Protein AF-A0A2V4D0S5-F1 (afdb_monomer)

pLDDT: mean 80.41, std 17.17, range [27.3, 97.12]

Foldseek 3Di:
DDDDDDDDDDDPPDPPPDDDDDPDDPPDDDPDPDPPPVVVVVVVLVVVVVVLVVVLVVLCCQCCVVFHALVSLVCQQVVLQVLLCVLVVVLVVCCVVPVEADPVNLVSNLSSLSSNLRNQLSVLVSVQLVCVQVVNCVFWDPVFHRDHNGDTDTATALVSLVVSLVVLLVSLVVLCVVCLVVLVDPRYDNLSSLLSSLCSLVSSLVVCLPRVCVNVVLFCDPSNLCSLLVSLLSSLVSQLSSLELQSNLVSLLSSLVSLVVSQVSGPDDADQRHCRSLLSSLSSLLSSLQSLLDPSHDLVSSQVSLVSNLVSLLVSLQVCLVRQGWRPPDVDIGGSPQLADGSNLSSLVSNCVSNVSVVVVVSHLCSLLSLLLSLLSVLDNSSVPSVVVLVVVLVVLVPDPPHDPVSSVSSVVSNVVSVVNSVVVVVVVVVVVVVVVVVPDPPPDD

Radius of gyration: 28.02 Å; Cα contacts (8 Å, |Δi|>4): 563; chains: 1; bounding box: 112×40×103 Å

Secondary structure (DSSP, 8-state):
-PPPPP-----------PPP--TT-------S-PPPHHHHHHHHHHHHHHHHHHHHHHHHHHHHTT---HHHHHHHHHHHHHHHHHHHHHHHHHHHHHS---HHHHHHHHHHHHHHHHHHHHHHHHHHHHHHHTT--TTB-SSS----TT--S--B-HHHHHHHHHHHHHHHHHHHHHHHHHHTSTT---HHHHHHHHHHHHHHHHHHHHHHHHHTTTS--HHHHHHHHHHHHHHHHHHHHTT-HHHHHHHHHHHHHHHHHHHHH----SSTTTTHHHHHHHHHHHHHHHHHT-TTS-HHHHHHHHHHHHHHHHHHHHHHHHTTPPEEETTEEE-TT-SS--HHHHHHHHHHHHHHHHHHTTS-THHHHHHHHHGGG--SGGGHHHHHHHHHHHHHHHH-TTS-HHHHHHHHHHHHHHHHHHHHHHHHHHHHHHHHHHTTS-----

Structure (mmCIF, N/CA/C/O backbone):
data_AF-A0A2V4D0S5-F1
#
_entry.id   AF-A0A2V4D0S5-F1
#
loop_
_atom_site.group_PDB
_atom_site.id
_atom_site.type_symbol
_atom_site.label_atom_id
_atom_site.label_alt_id
_atom_site.label_comp_id
_atom_site.label_asym_id
_atom_site.label_entity_id
_atom_site.label_seq_id
_atom_site.pdbx_PDB_ins_code
_atom_site.Cartn_x
_atom_site.Cartn_y
_atom_site.Cartn_z
_atom_site.occupancy
_atom_site.B_iso_or_equiv
_atom_site.auth_seq_id
_atom_site.auth_comp_id
_atom_site.auth_asym_id
_atom_site.auth_atom_id
_atom_site.pdbx_PDB_model_num
ATOM 1 N N . MET A 1 1 ? -78.937 1.217 31.909 1.00 44.03 1 MET A N 1
ATOM 2 C CA . MET A 1 1 ? -77.992 1.012 30.790 1.00 44.03 1 MET A CA 1
ATOM 3 C C . MET A 1 1 ? -77.236 2.313 30.608 1.00 44.03 1 MET A C 1
ATOM 5 O O . MET A 1 1 ? -77.825 3.316 30.236 1.00 44.03 1 MET A O 1
ATOM 9 N N . SER A 1 2 ? -75.999 2.324 31.092 1.00 35.91 2 SER A N 1
ATOM 10 C CA . SER A 1 2 ? -75.190 3.498 31.419 1.00 35.91 2 SER A CA 1
ATOM 11 C C . SER A 1 2 ? -74.276 3.900 30.263 1.00 35.91 2 SER A C 1
ATOM 13 O O . SER A 1 2 ? -73.437 3.101 29.852 1.00 35.91 2 SER A O 1
ATOM 15 N N . ASN A 1 3 ? -74.391 5.146 29.801 1.00 37.47 3 ASN A N 1
ATOM 16 C CA . ASN A 1 3 ? -73.378 5.782 28.958 1.00 37.47 3 ASN A CA 1
ATOM 17 C C . ASN A 1 3 ? -72.097 6.030 29.776 1.00 37.47 3 ASN A C 1
ATOM 19 O O . ASN A 1 3 ? -72.187 6.654 30.837 1.00 37.47 3 ASN A O 1
ATOM 23 N N . PRO A 1 4 ? -70.915 5.582 29.318 1.00 44.81 4 PRO A N 1
ATOM 24 C CA . PRO A 1 4 ? -69.659 5.927 29.966 1.00 44.81 4 PRO A CA 1
ATOM 25 C C . PRO A 1 4 ? -69.159 7.341 29.575 1.00 44.81 4 PRO A C 1
ATOM 27 O O . PRO A 1 4 ? -69.484 7.840 28.496 1.00 44.81 4 PRO A O 1
ATOM 30 N N . PRO A 1 5 ? -68.372 7.991 30.459 1.00 42.03 5 PRO A N 1
ATOM 31 C CA . PRO A 1 5 ? -67.963 9.402 30.389 1.00 42.03 5 PRO A CA 1
ATOM 32 C C . PRO A 1 5 ? -66.748 9.654 29.463 1.00 42.03 5 PRO A C 1
ATOM 34 O O . PRO A 1 5 ? -66.064 8.704 29.073 1.00 42.03 5 PRO A O 1
ATOM 37 N N . PRO A 1 6 ? -66.422 10.925 29.131 1.00 42.62 6 PRO A N 1
ATOM 38 C CA . PRO A 1 6 ? -65.387 11.260 28.151 1.00 42.62 6 PRO A CA 1
ATOM 39 C C . PRO A 1 6 ? -63.976 11.059 28.726 1.00 42.62 6 PRO A C 1
ATOM 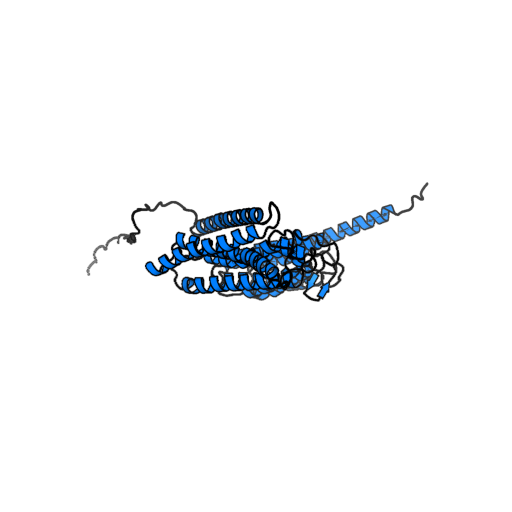41 O O . PRO A 1 6 ? -63.660 11.543 29.815 1.00 42.62 6 PRO A O 1
ATOM 44 N N . ARG A 1 7 ? -63.089 10.376 27.988 1.00 35.31 7 ARG A N 1
ATOM 45 C CA . ARG A 1 7 ? -61.678 10.194 28.373 1.00 35.31 7 ARG A CA 1
ATOM 46 C C . ARG A 1 7 ? -60.717 10.924 27.431 1.00 35.31 7 ARG A C 1
ATOM 48 O O . ARG A 1 7 ? -60.414 10.459 26.343 1.00 35.31 7 ARG A O 1
ATOM 55 N N . ARG A 1 8 ? -60.272 12.074 27.949 1.00 33.38 8 ARG A N 1
ATOM 56 C CA . ARG A 1 8 ? -58.943 12.713 27.901 1.00 33.38 8 ARG A CA 1
ATOM 57 C C . ARG A 1 8 ? -58.041 12.424 26.693 1.00 33.38 8 ARG A C 1
ATOM 59 O O . ARG A 1 8 ? -57.470 11.348 26.560 1.00 33.38 8 ARG A O 1
ATOM 66 N N . ILE A 1 9 ? -57.802 13.499 25.942 1.00 32.50 9 ILE A N 1
ATOM 67 C CA . ILE A 1 9 ? -56.596 13.757 25.150 1.00 32.50 9 ILE A CA 1
ATOM 68 C C . ILE A 1 9 ? -55.379 13.504 26.053 1.00 32.50 9 ILE A C 1
ATOM 70 O O . ILE A 1 9 ? -55.188 14.212 27.040 1.00 32.50 9 ILE A O 1
ATOM 74 N N . ALA A 1 10 ? -54.595 12.469 25.754 1.00 33.06 10 ALA A N 1
ATOM 75 C CA . ALA A 1 10 ? -53.310 12.249 26.402 1.00 33.06 10 ALA A CA 1
ATOM 76 C C . ALA A 1 10 ? -52.266 13.142 25.723 1.00 33.06 10 ALA A C 1
ATOM 78 O O . ALA A 1 10 ? -52.010 13.022 24.523 1.00 33.06 10 ALA A O 1
ATOM 79 N N . GLU A 1 11 ? -51.709 14.060 26.510 1.00 33.25 11 GLU A N 1
ATOM 80 C CA . GLU A 1 11 ? -50.543 14.870 26.186 1.00 33.25 11 GLU A CA 1
ATOM 81 C C . GLU A 1 11 ? -49.423 14.012 25.589 1.00 33.25 11 GLU A C 1
ATOM 83 O O . GLU A 1 11 ? -49.015 12.996 26.157 1.00 33.25 11 GLU A O 1
ATOM 88 N N . LYS A 1 12 ? -48.859 14.477 24.469 1.00 31.06 12 LYS A N 1
ATOM 89 C CA . LYS A 1 12 ? -47.487 14.141 24.085 1.00 31.06 12 LYS A CA 1
ATOM 90 C C . LYS A 1 12 ? -46.552 14.719 25.150 1.00 31.06 12 LYS A C 1
ATOM 92 O O . LYS A 1 12 ? -46.032 15.819 24.990 1.00 31.06 12 LYS A O 1
ATOM 97 N N . LEU A 1 13 ? -46.332 13.972 26.225 1.00 29.52 13 LEU A N 1
ATOM 98 C CA . LEU A 1 13 ? -45.175 14.165 27.086 1.00 29.52 13 LEU A CA 1
ATOM 99 C C . LEU A 1 13 ? -43.946 13.757 26.277 1.00 29.52 13 LEU A C 1
ATOM 101 O O . LEU A 1 13 ? -43.632 12.578 26.113 1.00 29.52 13 LEU A O 1
ATOM 105 N N . SER A 1 14 ? -43.283 14.765 25.717 1.00 30.05 14 SER A N 1
ATOM 106 C CA . SER A 1 14 ? -41.890 14.678 25.318 1.00 30.05 14 SER A CA 1
ATOM 107 C C . SER A 1 14 ? -41.105 14.117 26.500 1.00 30.05 14 SER A C 1
ATOM 109 O O . SER A 1 14 ? -40.976 14.786 27.526 1.00 30.05 14 SER A O 1
ATOM 111 N N . ALA A 1 15 ? -40.589 12.897 26.365 1.00 30.70 15 ALA A N 1
ATOM 112 C CA . ALA A 1 15 ? -39.526 12.413 27.227 1.00 30.70 15 ALA A CA 1
ATOM 113 C C . ALA A 1 15 ? -38.306 13.302 26.964 1.00 30.70 15 ALA A C 1
ATOM 115 O O . ALA A 1 15 ? -37.524 13.086 26.041 1.00 30.70 15 ALA A O 1
ATOM 116 N N . GLN A 1 16 ? -38.237 14.384 27.731 1.00 28.03 16 GLN A N 1
ATOM 117 C CA . GLN A 1 16 ? -37.110 15.282 27.832 1.00 28.03 16 GLN A CA 1
ATOM 118 C C . GLN A 1 16 ? -35.954 14.433 28.360 1.00 28.03 16 GLN A C 1
ATOM 120 O O . GLN A 1 16 ? -35.949 14.028 29.521 1.00 28.03 16 GLN A O 1
ATOM 125 N N . SER A 1 17 ? -35.024 14.081 27.472 1.00 31.56 17 SER A N 1
ATOM 126 C CA . SER A 1 17 ? -33.772 13.433 27.842 1.00 31.56 17 SER A CA 1
ATOM 127 C C . SER A 1 17 ? -33.098 14.309 28.889 1.00 31.56 17 SER A C 1
ATOM 129 O O . SER A 1 17 ? -32.729 15.449 28.596 1.00 31.56 17 SER A O 1
ATOM 131 N N . THR A 1 18 ? -32.978 13.808 30.112 1.00 27.30 18 THR A N 1
ATOM 132 C CA . THR A 1 18 ? -32.189 14.460 31.153 1.00 27.30 18 THR A CA 1
ATOM 133 C C . THR A 1 18 ? -30.765 14.641 30.629 1.00 27.30 18 THR A C 1
ATOM 135 O O . THR A 1 18 ? -30.143 13.641 30.258 1.00 27.30 18 THR A O 1
ATOM 138 N N . PRO A 1 19 ? -30.251 15.878 30.541 1.00 31.22 19 PRO A N 1
ATOM 139 C CA . PRO A 1 19 ? -28.897 16.116 30.074 1.00 31.22 19 PRO A CA 1
ATOM 140 C C . PRO A 1 19 ? -27.911 15.520 31.081 1.00 31.22 19 PRO A C 1
ATOM 142 O O . PRO A 1 19 ? -27.973 15.816 32.274 1.00 31.22 19 PRO A O 1
ATOM 145 N N . VAL A 1 20 ? -27.005 14.674 30.593 1.00 35.19 20 VAL A N 1
ATOM 146 C CA . VAL A 1 20 ? -25.803 14.302 31.339 1.00 35.19 20 VAL A CA 1
ATOM 147 C C . VAL A 1 20 ? -24.936 15.554 31.397 1.00 35.19 20 VAL A C 1
ATOM 149 O O . VAL A 1 20 ? -24.538 16.096 30.368 1.00 35.19 20 VAL A O 1
ATOM 152 N N . THR A 1 21 ? -24.707 16.051 32.604 1.00 30.12 21 THR A N 1
ATOM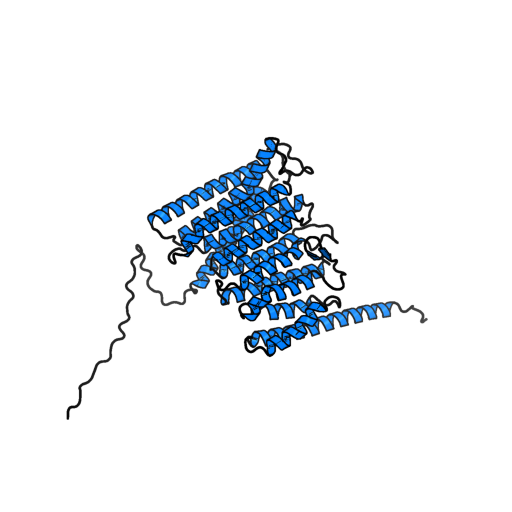 153 C CA . THR A 1 21 ? -23.841 17.191 32.890 1.00 30.12 21 THR A CA 1
ATOM 154 C C . THR A 1 21 ? -22.385 16.814 32.614 1.00 30.12 21 THR A C 1
ATOM 156 O O . THR A 1 21 ? -21.676 16.340 33.496 1.00 30.12 21 THR A O 1
ATOM 159 N N . GLU A 1 22 ? -21.922 17.047 31.387 1.00 37.47 22 GLU A N 1
ATOM 160 C CA . GLU A 1 22 ? -20.519 17.392 31.158 1.00 37.47 22 GLU A CA 1
ATOM 161 C C . GLU A 1 22 ? -20.293 18.835 31.616 1.00 37.47 22 GLU A C 1
ATOM 163 O O . GLU A 1 22 ? -21.165 19.700 31.515 1.00 37.47 22 GLU A O 1
ATOM 168 N N . SER A 1 23 ? -19.122 19.074 32.189 1.00 41.38 23 SER A N 1
ATOM 169 C CA . SER A 1 23 ? -18.670 20.352 32.724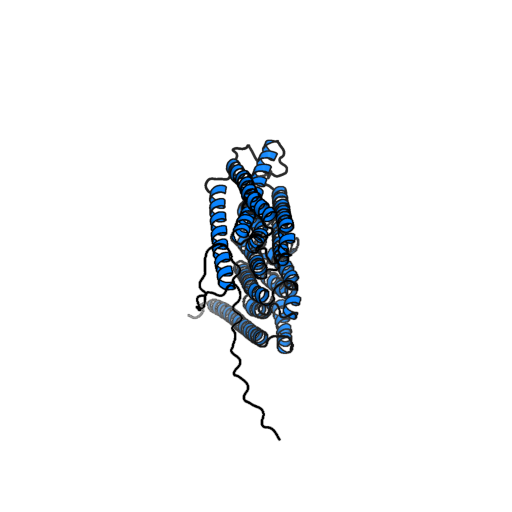 1.00 41.38 23 SER A CA 1
ATOM 170 C C . SER A 1 23 ? -18.983 21.539 31.801 1.00 41.38 23 SER A C 1
ATOM 172 O O . SER A 1 23 ? -18.286 21.781 30.822 1.00 41.38 23 SER A O 1
ATOM 174 N N . GLY A 1 24 ? -19.998 22.318 32.178 1.00 34.44 24 GLY A N 1
ATOM 175 C CA . GLY A 1 24 ? -20.016 23.767 32.003 1.00 34.44 24 GLY A CA 1
ATOM 176 C C . GLY A 1 24 ? -20.036 24.332 30.582 1.00 34.44 24 GLY A C 1
ATOM 177 O O . GLY A 1 24 ? -19.445 25.383 30.389 1.00 34.44 24 GLY A O 1
ATOM 178 N N . VAL A 1 25 ? -20.740 23.732 29.618 1.00 33.50 25 VAL A N 1
ATOM 179 C CA . VAL A 1 25 ? -21.272 24.470 28.452 1.00 33.50 25 VAL A CA 1
ATOM 180 C C . VAL A 1 25 ? -22.650 23.913 28.102 1.00 33.50 25 VAL A C 1
ATOM 182 O O . VAL A 1 25 ? -22.787 22.775 27.662 1.00 33.50 25 VAL A O 1
ATOM 185 N N . VAL A 1 26 ? -23.693 24.726 28.280 1.00 31.59 26 VAL A N 1
ATOM 186 C CA . VAL A 1 26 ? -25.038 24.417 27.780 1.00 31.59 26 VAL A CA 1
ATOM 187 C C . VAL A 1 26 ? -25.030 24.648 26.271 1.00 31.59 26 VAL A C 1
ATOM 189 O O . VAL A 1 26 ? -25.172 25.780 25.811 1.00 31.59 26 VAL A O 1
ATOM 192 N N . ILE A 1 27 ? -24.862 23.585 25.483 1.00 34.53 27 ILE A N 1
ATOM 193 C CA . ILE A 1 27 ? -25.165 23.647 24.052 1.00 34.53 27 ILE A CA 1
ATOM 194 C C . ILE A 1 27 ? -26.688 23.605 23.929 1.00 34.53 27 ILE A C 1
ATOM 196 O O . ILE A 1 27 ? -27.315 22.550 24.008 1.00 34.53 27 ILE A O 1
ATOM 200 N N . SER A 1 28 ? -27.286 24.787 23.784 1.00 33.91 28 SER A N 1
ATOM 201 C CA . SER A 1 28 ? -28.666 24.930 23.328 1.00 33.91 28 SER A CA 1
ATOM 202 C C . SER A 1 28 ? -28.832 24.137 22.032 1.00 33.91 28 SER A C 1
ATOM 204 O O . SER A 1 28 ? -28.091 24.352 21.070 1.00 33.91 28 SER A O 1
ATOM 206 N N . GLY A 1 29 ? -29.774 23.193 22.024 1.00 35.59 29 GLY A N 1
ATOM 207 C CA . GLY A 1 29 ? -30.091 22.381 20.858 1.00 35.59 29 GLY A CA 1
ATOM 208 C C . GLY A 1 29 ? -30.551 23.263 19.703 1.00 35.59 29 GLY A C 1
ATOM 209 O O . GLY A 1 29 ? -31.719 23.642 19.625 1.00 35.59 29 GLY A O 1
ATOM 210 N N . SER A 1 30 ? -29.638 23.582 18.785 1.00 32.25 30 SER A N 1
ATOM 211 C CA . SER A 1 30 ? -30.005 24.222 17.531 1.00 32.25 30 SER A CA 1
ATOM 212 C C . SER A 1 30 ? -30.682 23.185 16.641 1.00 32.25 30 SER A C 1
ATOM 214 O O . SER A 1 30 ? -30.033 22.301 16.079 1.00 32.25 30 SER A O 1
ATOM 216 N N . SER A 1 31 ? -31.997 23.317 16.492 1.00 40.91 31 SER A N 1
ATOM 217 C CA . SER A 1 31 ? -32.741 22.770 15.361 1.00 40.91 31 SER A CA 1
ATOM 218 C C . SER A 1 31 ? -32.219 23.408 14.067 1.00 40.91 31 SER A C 1
ATOM 220 O O . SER A 1 31 ? -32.748 24.403 13.580 1.00 40.91 31 SER A O 1
ATOM 222 N N . GLY A 1 32 ? -31.152 22.844 13.516 1.00 35.66 32 GLY A N 1
ATOM 223 C CA . GLY A 1 32 ? -30.566 23.215 12.237 1.00 35.66 32 GLY A CA 1
ATOM 224 C C . GLY A 1 32 ? -29.789 22.020 11.715 1.00 35.66 32 GLY A C 1
ATOM 225 O O . GLY A 1 32 ? -29.122 21.343 12.492 1.00 35.66 32 GLY A O 1
ATOM 226 N N . LYS A 1 33 ? -29.915 21.718 10.418 1.00 45.84 33 LYS A N 1
ATOM 227 C CA . LYS A 1 33 ? -29.169 20.653 9.735 1.00 45.84 33 LYS A CA 1
ATOM 228 C C . LYS A 1 33 ? -27.662 20.920 9.855 1.00 45.84 33 LYS A C 1
ATOM 230 O O . LYS A 1 33 ? -27.062 21.503 8.957 1.00 45.84 33 LYS A O 1
ATOM 235 N N . GLY A 1 34 ? -27.060 20.514 10.968 1.00 42.91 34 GLY A N 1
ATOM 236 C CA . GLY A 1 34 ? -25.616 20.395 11.084 1.00 42.91 34 GLY A CA 1
ATOM 237 C C . GLY A 1 34 ? -25.121 19.367 10.063 1.00 42.91 34 GLY A C 1
ATOM 238 O O . GLY A 1 34 ? -25.879 18.458 9.698 1.00 42.91 34 GLY A O 1
ATOM 239 N N . PRO A 1 35 ? -23.880 19.495 9.562 1.00 49.19 35 PRO A N 1
ATOM 240 C CA . PRO A 1 35 ? -23.300 18.458 8.723 1.00 49.19 35 PRO A CA 1
ATOM 241 C C . PRO A 1 35 ? -23.426 17.123 9.457 1.00 49.19 35 PRO A C 1
ATOM 243 O O . PRO A 1 35 ? -23.180 17.062 10.662 1.00 49.19 35 PRO A O 1
ATOM 246 N N . SER A 1 36 ? -23.878 16.077 8.750 1.00 57.06 36 SER A N 1
ATOM 247 C CA . SER A 1 36 ? -24.090 14.766 9.375 1.00 57.06 36 SER A CA 1
ATOM 248 C C . SER A 1 36 ? -22.844 14.382 10.173 1.00 57.06 36 SER A C 1
ATOM 250 O O . SER A 1 36 ? -21.731 14.649 9.723 1.00 57.06 36 SER A O 1
ATOM 252 N N . TYR A 1 37 ? -23.014 13.769 11.340 1.00 58.88 37 TYR A N 1
ATOM 253 C CA . TYR A 1 37 ? -21.907 13.384 12.220 1.00 58.88 37 TYR A CA 1
ATOM 254 C C . TYR A 1 37 ? -20.763 12.656 11.476 1.00 58.88 37 TYR A C 1
ATOM 256 O O . TYR A 1 37 ? -19.583 12.898 11.723 1.00 58.88 37 TYR A O 1
ATOM 264 N N . GLY A 1 38 ? -21.105 11.838 10.472 1.00 57.59 38 GLY A N 1
ATOM 265 C CA . GLY A 1 38 ? -20.130 11.189 9.590 1.00 57.59 38 GLY A CA 1
ATOM 266 C C . GLY A 1 38 ? -19.361 12.142 8.663 1.00 57.59 38 GLY A C 1
ATOM 267 O O . GLY A 1 38 ? -18.192 11.902 8.390 1.00 57.59 38 GLY A O 1
ATOM 268 N N . LEU A 1 39 ? -19.975 13.238 8.211 1.00 63.72 39 LEU A N 1
ATOM 269 C CA . LEU A 1 39 ? -19.338 14.262 7.376 1.00 63.72 39 LEU A CA 1
ATOM 270 C C . LEU A 1 39 ? -18.349 15.119 8.178 1.00 63.72 39 LEU A C 1
ATOM 272 O O . LEU A 1 39 ? -17.294 15.469 7.656 1.00 63.72 39 LEU A O 1
ATOM 276 N N . GLN A 1 40 ? -18.654 15.406 9.448 1.00 69.25 40 GLN A N 1
ATOM 277 C CA . GLN A 1 40 ? -17.711 16.070 10.356 1.00 69.25 40 GLN A CA 1
ATOM 278 C C . GLN A 1 40 ? -16.484 15.191 10.624 1.00 69.25 40 GLN A C 1
ATOM 280 O O . GLN A 1 40 ? -15.361 15.651 10.437 1.00 69.25 40 GLN A O 1
ATOM 285 N N . ARG A 1 41 ? -16.685 13.908 10.961 1.00 63.53 41 ARG A N 1
ATOM 286 C CA . ARG A 1 41 ? -15.582 12.948 11.147 1.00 63.53 41 ARG A CA 1
ATOM 287 C C . ARG A 1 41 ? -14.750 12.755 9.878 1.00 63.53 41 ARG A C 1
ATOM 289 O O . ARG A 1 41 ? -13.528 12.700 9.953 1.00 63.53 41 ARG A O 1
ATOM 296 N N . LEU A 1 42 ? -15.399 12.690 8.714 1.00 67.56 42 LEU A N 1
ATOM 297 C CA . LEU A 1 42 ? -14.713 12.617 7.425 1.00 67.56 42 LEU A CA 1
ATOM 298 C C . LEU A 1 42 ? -13.857 13.868 7.188 1.00 67.56 42 LEU A C 1
ATOM 300 O O . LEU A 1 42 ? -12.682 13.742 6.864 1.00 67.56 42 LEU A O 1
ATOM 304 N N . GLY A 1 43 ? -14.418 15.065 7.387 1.00 68.94 43 GLY A N 1
ATOM 305 C CA . GLY A 1 43 ? -13.687 16.327 7.239 1.00 68.94 43 GLY A CA 1
ATOM 306 C C . GLY A 1 43 ? -12.498 16.442 8.195 1.00 68.94 43 GLY A C 1
ATOM 307 O O . GLY A 1 43 ? -11.420 16.865 7.788 1.00 68.94 43 GLY A O 1
ATOM 308 N N . GLN A 1 44 ? -12.665 15.995 9.439 1.00 70.12 44 GLN A N 1
ATOM 309 C CA . GLN A 1 44 ? -11.601 15.957 10.440 1.00 70.12 44 GLN A CA 1
ATOM 310 C C . GLN A 1 44 ? -10.477 14.991 10.053 1.00 70.12 44 GLN A C 1
ATOM 312 O O . GLN A 1 44 ? -9.304 15.341 10.173 1.00 70.12 44 GLN A O 1
ATOM 317 N N . LEU A 1 45 ? -10.822 13.813 9.530 1.00 69.44 45 LEU A N 1
ATOM 318 C CA . LEU A 1 45 ? -9.849 12.834 9.050 1.00 69.44 45 LEU A CA 1
ATOM 319 C C . LEU A 1 45 ? -9.098 13.338 7.810 1.00 69.44 45 LEU A C 1
ATOM 321 O O . LEU A 1 45 ? -7.894 13.134 7.717 1.00 69.44 45 LEU A O 1
ATOM 325 N N . TRP A 1 46 ? -9.762 14.059 6.901 1.00 70.88 46 TRP A N 1
ATOM 326 C CA . TRP A 1 46 ? -9.107 14.699 5.750 1.00 70.88 46 TRP A CA 1
ATOM 327 C C . TRP A 1 46 ? -8.149 15.819 6.151 1.00 70.88 46 TRP A C 1
ATOM 329 O O . TRP A 1 46 ? -7.022 15.848 5.662 1.00 70.88 46 TRP A O 1
ATOM 339 N N . LEU A 1 47 ? -8.566 16.715 7.050 1.00 74.31 47 LEU A N 1
ATOM 340 C CA . LEU A 1 47 ? -7.700 17.761 7.609 1.00 74.31 47 LEU A CA 1
ATOM 341 C C . LEU A 1 47 ? -6.438 17.153 8.225 1.00 74.31 47 LEU A C 1
ATOM 343 O O . LEU A 1 47 ? -5.334 17.628 7.968 1.00 74.31 47 LEU A O 1
ATOM 347 N N . TRP A 1 48 ? -6.599 16.059 8.970 1.00 70.88 48 TRP A N 1
ATOM 348 C CA . TRP A 1 48 ? -5.480 15.307 9.525 1.00 70.88 48 TRP A CA 1
ATOM 349 C C . TRP A 1 48 ? -4.638 14.602 8.474 1.00 70.88 48 TRP A C 1
ATOM 351 O O . TRP A 1 48 ? -3.418 14.642 8.569 1.00 70.88 48 TRP A O 1
ATOM 361 N N . GLY A 1 49 ? -5.253 13.995 7.463 1.00 69.00 49 GLY A N 1
ATOM 362 C CA . GLY A 1 49 ? -4.533 13.388 6.347 1.00 69.00 49 GLY A CA 1
ATOM 363 C C . GLY A 1 49 ? -3.627 14.405 5.652 1.00 69.00 49 GLY A C 1
ATOM 364 O O . GLY A 1 49 ? -2.447 14.136 5.451 1.00 69.00 49 GLY A O 1
ATOM 365 N N . ILE A 1 50 ? -4.143 15.605 5.371 1.00 74.94 50 ILE A N 1
ATOM 366 C CA . ILE A 1 50 ? -3.374 16.700 4.761 1.00 74.94 50 ILE A CA 1
ATOM 367 C C . ILE A 1 50 ? -2.277 17.196 5.708 1.00 74.94 50 ILE A C 1
ATOM 369 O O . ILE A 1 50 ? -1.140 17.370 5.277 1.00 74.94 50 ILE A O 1
ATOM 373 N N . ALA A 1 51 ? -2.582 17.393 6.994 1.00 77.31 51 ALA A N 1
ATOM 374 C CA . ALA A 1 51 ? -1.587 17.807 7.982 1.00 77.31 51 ALA A CA 1
ATOM 375 C C . ALA A 1 51 ? -0.459 16.774 8.113 1.00 77.31 51 ALA A C 1
ATOM 377 O O . ALA A 1 51 ? 0.712 17.135 8.105 1.00 77.31 51 ALA A O 1
ATOM 378 N N . LEU A 1 52 ? -0.798 15.487 8.162 1.00 75.69 52 LEU A N 1
ATOM 379 C CA . LEU A 1 52 ? 0.160 14.391 8.242 1.00 75.69 52 LEU A CA 1
ATOM 380 C C . LEU A 1 52 ? 1.032 14.330 6.985 1.00 75.69 52 LEU A C 1
ATOM 382 O O . LEU A 1 52 ? 2.245 14.197 7.108 1.00 75.69 52 LEU A O 1
ATOM 386 N N . LEU A 1 53 ? 0.450 14.504 5.794 1.00 74.56 53 LEU A N 1
ATOM 387 C CA . LEU A 1 53 ? 1.204 14.621 4.541 1.00 74.56 53 LEU A CA 1
ATOM 388 C C . LEU A 1 53 ? 2.138 15.837 4.539 1.00 74.56 53 LEU A C 1
ATOM 390 O O . LEU A 1 53 ? 3.279 15.716 4.103 1.00 74.56 53 LEU A O 1
ATOM 394 N N . ALA A 1 54 ? 1.696 16.986 5.054 1.00 77.94 54 ALA A N 1
ATOM 395 C CA . ALA A 1 54 ? 2.523 18.186 5.156 1.00 77.94 54 ALA A CA 1
ATOM 396 C C . ALA A 1 54 ? 3.686 18.000 6.142 1.00 77.94 54 ALA A C 1
ATOM 398 O O . ALA A 1 54 ? 4.813 18.390 5.836 1.00 77.94 54 ALA A O 1
ATOM 399 N N . ILE A 1 55 ? 3.442 17.365 7.295 1.00 79.31 55 ILE A N 1
ATOM 400 C CA . ILE A 1 55 ? 4.499 17.050 8.264 1.00 79.31 55 ILE A CA 1
ATOM 401 C C . ILE A 1 55 ? 5.472 16.038 7.654 1.00 79.31 55 ILE A C 1
ATOM 403 O O . ILE A 1 55 ? 6.676 16.261 7.727 1.00 79.31 55 ILE A O 1
ATOM 407 N N . TRP A 1 56 ? 4.988 14.976 6.999 1.00 75.19 56 TRP A N 1
ATOM 408 C CA . TRP A 1 56 ? 5.851 14.047 6.262 1.00 75.19 56 TRP A CA 1
ATOM 409 C C . TRP A 1 56 ? 6.694 14.785 5.224 1.00 75.19 56 TRP A C 1
ATOM 411 O O . TRP A 1 56 ? 7.913 14.656 5.249 1.00 75.19 56 TRP A O 1
ATOM 421 N N . GLY A 1 57 ? 6.081 15.612 4.374 1.00 74.19 57 GLY A N 1
ATOM 422 C CA . GLY A 1 57 ? 6.789 16.421 3.381 1.00 74.19 57 GLY A CA 1
ATOM 423 C C . GLY A 1 57 ? 7.873 17.305 4.004 1.00 74.19 57 GLY A C 1
ATOM 424 O O . GLY A 1 57 ? 9.003 17.321 3.522 1.00 74.19 57 GLY A O 1
ATOM 425 N N . GLY A 1 58 ? 7.574 17.972 5.122 1.00 73.44 58 GLY A N 1
ATOM 426 C CA . GLY A 1 58 ? 8.552 18.755 5.884 1.00 73.44 58 GLY A CA 1
ATOM 427 C C . GLY A 1 58 ? 9.671 17.914 6.512 1.00 73.44 58 GLY A C 1
ATOM 428 O O . GLY A 1 58 ? 10.814 18.350 6.583 1.00 73.44 58 GLY A O 1
ATOM 429 N N . LEU A 1 59 ? 9.390 16.686 6.943 1.00 74.75 59 LEU A N 1
ATOM 430 C CA . LEU A 1 59 ? 10.414 15.780 7.473 1.00 74.75 59 LEU A CA 1
ATOM 431 C C . LEU A 1 59 ? 11.313 15.225 6.367 1.00 74.75 59 LEU A C 1
ATOM 433 O O . LEU A 1 59 ? 12.518 15.105 6.576 1.00 74.75 59 LEU A O 1
ATOM 437 N N . PHE A 1 60 ? 10.759 14.943 5.186 1.00 71.88 60 PHE A N 1
ATOM 438 C CA . PHE A 1 60 ? 11.538 14.577 4.003 1.00 71.88 60 PHE A CA 1
ATOM 439 C C . PHE A 1 60 ? 12.503 15.694 3.609 1.00 71.88 60 PHE A C 1
ATOM 441 O O . PHE A 1 60 ? 13.674 15.421 3.349 1.00 71.88 60 PHE A O 1
ATOM 448 N N . THR A 1 61 ? 12.062 16.956 3.623 1.00 70.00 61 THR A N 1
ATOM 449 C CA . THR A 1 61 ? 12.978 18.071 3.349 1.00 70.00 61 THR A CA 1
ATOM 450 C C . THR A 1 61 ? 14.053 18.181 4.425 1.00 70.00 61 THR A C 1
ATOM 452 O O . THR A 1 61 ? 15.220 18.341 4.092 1.00 70.00 61 THR A O 1
ATOM 455 N N . ILE A 1 62 ? 13.735 18.003 5.708 1.00 66.88 62 ILE A N 1
ATOM 456 C CA . ILE A 1 62 ? 14.765 18.004 6.761 1.00 66.88 62 ILE A CA 1
ATOM 457 C C . ILE A 1 62 ? 15.766 16.856 6.571 1.00 66.88 62 ILE A C 1
ATOM 459 O O . ILE A 1 62 ? 16.970 17.066 6.717 1.00 66.88 62 ILE A O 1
ATOM 463 N N . ALA A 1 63 ? 15.289 15.657 6.237 1.00 64.62 63 ALA A N 1
ATOM 464 C CA . ALA A 1 63 ? 16.139 14.488 6.051 1.00 64.62 63 ALA A CA 1
ATOM 465 C C . ALA A 1 63 ? 17.076 14.629 4.838 1.00 64.62 63 ALA A C 1
ATOM 467 O O . ALA A 1 63 ? 18.243 14.264 4.952 1.00 64.62 63 ALA A O 1
ATOM 468 N N . PHE A 1 64 ? 16.596 15.203 3.725 1.00 66.62 64 PHE A N 1
ATOM 469 C CA . PHE A 1 64 ? 17.276 15.116 2.424 1.00 66.62 64 PHE A CA 1
ATOM 470 C C . PHE A 1 64 ? 17.666 16.461 1.768 1.00 66.62 64 PHE A C 1
ATOM 472 O O . PHE A 1 64 ? 18.528 16.468 0.893 1.00 66.62 64 PHE A O 1
ATOM 479 N N . ALA A 1 65 ? 17.115 17.618 2.165 1.00 59.31 65 ALA A N 1
ATOM 480 C CA . ALA A 1 65 ? 17.239 18.878 1.399 1.00 59.31 65 ALA A CA 1
ATOM 481 C C . ALA A 1 65 ? 18.652 19.485 1.316 1.00 59.31 65 ALA A C 1
ATOM 483 O O . ALA A 1 65 ? 18.869 20.403 0.531 1.00 59.31 65 ALA A O 1
ATOM 484 N N . GLN A 1 66 ? 19.615 19.015 2.113 1.00 53.66 66 GLN A N 1
ATOM 485 C CA . GLN A 1 66 ? 21.015 19.459 2.015 1.00 53.66 66 GLN A CA 1
ATOM 486 C C . GLN A 1 66 ? 22.006 18.289 2.097 1.00 53.66 66 GLN A C 1
ATOM 488 O O . GLN A 1 66 ? 23.085 18.437 2.663 1.00 53.66 66 GLN A O 1
ATOM 493 N N . GLY A 1 67 ? 21.611 17.117 1.599 1.00 62.75 67 GLY A N 1
ATOM 494 C CA . GLY A 1 67 ? 22.414 15.895 1.650 1.00 62.75 67 GLY A CA 1
ATOM 495 C C . GLY A 1 67 ? 22.140 15.023 2.879 1.00 62.75 67 GLY A C 1
ATOM 496 O O . GLY A 1 67 ? 21.760 15.513 3.949 1.00 62.75 67 GLY A O 1
ATOM 497 N N . ASP A 1 68 ? 22.334 13.716 2.687 1.00 69.50 68 ASP A N 1
ATOM 498 C CA . ASP A 1 68 ? 22.166 12.676 3.704 1.00 69.50 68 ASP A CA 1
ATOM 499 C C . ASP A 1 68 ? 23.223 12.814 4.801 1.00 69.50 68 ASP A C 1
ATOM 501 O O . ASP A 1 68 ? 24.402 12.567 4.560 1.00 69.50 68 ASP A O 1
ATOM 505 N N . SER A 1 69 ? 22.806 13.188 6.015 1.00 81.94 69 SER A N 1
ATOM 506 C CA . SER A 1 69 ? 23.692 13.305 7.179 1.00 81.94 69 SER A CA 1
ATOM 507 C C . SER A 1 69 ? 23.218 12.425 8.328 1.00 81.94 69 SER A C 1
ATOM 509 O O . SER A 1 69 ? 22.079 12.542 8.793 1.00 81.94 69 SER A O 1
ATOM 511 N N . ASN A 1 70 ? 24.132 11.615 8.868 1.00 86.88 70 ASN A N 1
ATOM 512 C CA . ASN A 1 70 ? 23.840 10.720 9.988 1.00 86.88 70 ASN A CA 1
ATOM 513 C C . ASN A 1 70 ? 23.368 11.484 11.239 1.00 86.88 70 ASN A C 1
ATOM 515 O O . ASN A 1 70 ? 22.501 10.998 11.960 1.00 86.88 70 ASN A O 1
ATOM 519 N N . ASN A 1 71 ? 23.840 12.715 11.465 1.00 86.88 71 ASN A N 1
ATOM 520 C CA . ASN A 1 71 ? 23.394 13.543 12.594 1.00 86.88 71 ASN A CA 1
ATOM 521 C C . ASN A 1 71 ? 21.911 13.925 12.494 1.00 86.88 71 ASN A C 1
ATOM 523 O O . ASN A 1 71 ? 21.214 13.983 13.506 1.00 86.88 71 ASN A O 1
ATOM 527 N N . ARG A 1 72 ? 21.400 14.148 11.277 1.00 85.75 72 ARG A N 1
ATOM 528 C CA . ARG A 1 72 ? 19.971 14.417 11.059 1.00 85.75 72 ARG A CA 1
ATOM 529 C C . ARG A 1 72 ? 19.140 13.165 11.292 1.00 85.75 72 ARG A C 1
ATOM 531 O O . ARG A 1 72 ? 18.081 13.252 11.905 1.00 85.75 72 ARG A O 1
ATOM 538 N N . PHE A 1 73 ? 19.643 12.000 10.885 1.00 88.25 73 PHE A N 1
ATOM 539 C CA . PHE A 1 73 ? 19.001 10.722 11.198 1.00 88.25 73 PHE A CA 1
ATOM 540 C C . PHE A 1 73 ? 18.959 10.465 12.709 1.00 88.25 73 PHE A C 1
ATOM 542 O O . PHE A 1 73 ? 17.930 10.024 13.213 1.00 88.25 73 PHE A O 1
ATOM 549 N N . ALA A 1 74 ? 20.016 10.826 13.443 1.00 90.69 74 ALA A N 1
ATOM 550 C CA . ALA A 1 74 ? 20.046 10.783 14.906 1.00 90.69 74 ALA A CA 1
ATOM 551 C C . ALA A 1 74 ? 18.985 11.700 15.522 1.00 90.69 74 ALA A C 1
ATOM 553 O O . ALA A 1 74 ? 18.227 11.280 16.393 1.00 90.69 74 ALA A O 1
ATOM 554 N N . LEU A 1 75 ? 18.923 12.950 15.052 1.00 89.69 75 LEU A N 1
ATOM 555 C CA . LEU A 1 75 ? 17.981 13.956 15.535 1.00 89.69 75 LEU A CA 1
ATOM 556 C C . LEU A 1 75 ? 16.533 13.504 15.323 1.00 89.69 75 LEU A C 1
ATOM 558 O O . LEU A 1 75 ? 15.729 13.570 16.250 1.00 89.69 75 LEU A O 1
ATOM 562 N N . LEU A 1 76 ? 16.210 13.013 14.126 1.00 89.62 76 LEU A N 1
ATOM 563 C CA . LEU A 1 76 ? 14.882 12.499 13.790 1.00 89.62 76 LEU A CA 1
ATOM 564 C C . LEU A 1 76 ? 14.565 11.209 14.555 1.00 89.62 76 LEU A C 1
ATOM 566 O O . LEU A 1 76 ? 13.462 11.064 15.076 1.00 89.62 76 LEU A O 1
ATOM 570 N N . GLY A 1 77 ? 15.540 10.307 14.675 1.00 92.38 77 GLY A N 1
ATOM 571 C CA . GLY A 1 77 ? 15.410 9.049 15.401 1.00 92.38 77 GLY A CA 1
ATOM 572 C C . GLY A 1 77 ? 15.141 9.264 16.891 1.00 92.38 77 GLY A C 1
ATOM 573 O O . GLY A 1 77 ? 14.093 8.894 17.416 1.00 92.38 77 GLY A O 1
ATOM 574 N N . ILE A 1 78 ? 16.069 9.920 17.585 1.00 93.81 78 ILE A N 1
ATOM 575 C CA . ILE A 1 78 ? 15.980 10.165 19.030 1.00 93.81 78 ILE A CA 1
ATOM 576 C C . ILE A 1 78 ? 14.835 11.133 19.339 1.00 93.81 78 ILE A C 1
ATOM 578 O O . ILE A 1 78 ? 14.033 10.863 20.233 1.00 93.81 78 ILE A O 1
ATOM 582 N N . GLY A 1 79 ? 14.720 12.230 18.585 1.00 90.94 79 GLY A N 1
ATOM 583 C CA . GLY A 1 79 ? 13.652 13.214 18.756 1.00 90.94 79 GLY A CA 1
ATOM 584 C C . GLY A 1 79 ? 12.270 12.594 18.564 1.00 90.94 79 GLY A C 1
ATOM 585 O O . GLY A 1 79 ? 11.408 12.762 19.423 1.00 90.94 79 GLY A O 1
ATOM 586 N N . GLY A 1 80 ? 12.086 11.796 17.508 1.00 92.44 80 GLY A N 1
ATOM 587 C CA . GLY A 1 80 ? 10.849 11.055 17.263 1.00 92.44 80 GLY A CA 1
ATOM 588 C C . GLY A 1 80 ? 10.506 10.098 18.404 1.00 92.44 80 GLY A C 1
ATOM 589 O O . GLY A 1 80 ? 9.386 10.125 18.909 1.00 92.44 80 GLY A O 1
ATOM 590 N N . MET A 1 81 ? 11.471 9.316 18.897 1.00 94.75 81 MET A N 1
ATOM 591 C CA . MET A 1 81 ? 11.229 8.392 20.015 1.00 94.75 81 MET A CA 1
ATOM 592 C C . MET A 1 81 ? 10.873 9.119 21.319 1.00 94.75 81 MET A C 1
ATOM 594 O O . MET A 1 81 ? 9.936 8.714 22.007 1.00 94.75 81 MET A O 1
ATOM 598 N N . ILE A 1 82 ? 11.567 10.211 21.657 1.00 96.06 82 ILE A N 1
ATOM 599 C CA . ILE A 1 82 ? 11.263 11.010 22.856 1.00 96.06 82 ILE A CA 1
ATOM 600 C C . ILE A 1 82 ? 9.865 11.622 22.745 1.00 96.06 82 ILE A C 1
ATOM 602 O O . ILE A 1 82 ? 9.066 11.500 23.676 1.00 96.06 82 ILE A O 1
ATOM 606 N N . SER A 1 83 ? 9.533 12.237 21.607 1.00 94.06 83 SER A N 1
ATOM 607 C CA . SER A 1 83 ? 8.201 12.800 21.373 1.00 94.06 83 SER A CA 1
ATOM 608 C C . SER A 1 83 ? 7.116 11.729 21.470 1.00 94.06 83 SER A C 1
ATOM 610 O O . SER A 1 83 ? 6.109 11.943 22.148 1.00 94.06 83 SER A O 1
ATOM 612 N N . ALA A 1 84 ? 7.336 10.557 20.870 1.00 95.81 84 ALA A N 1
ATOM 613 C CA . ALA A 1 84 ? 6.408 9.436 20.942 1.00 95.81 84 ALA A CA 1
ATOM 614 C C . ALA A 1 84 ? 6.125 9.016 22.387 1.00 95.81 84 ALA A C 1
ATOM 616 O O . ALA A 1 84 ? 4.959 8.862 22.758 1.00 95.81 84 ALA A O 1
ATOM 617 N N . LEU A 1 85 ? 7.174 8.886 23.206 1.00 96.06 85 LEU A N 1
ATOM 618 C CA . LEU A 1 85 ? 7.067 8.512 24.616 1.00 96.06 85 LEU A CA 1
ATOM 619 C C . LEU A 1 85 ? 6.313 9.556 25.439 1.00 96.06 85 LEU A C 1
ATOM 621 O O . LEU A 1 85 ? 5.494 9.178 26.272 1.00 96.06 85 LEU A O 1
ATOM 625 N N . ILE A 1 86 ? 6.541 10.850 25.199 1.00 95.25 86 ILE A N 1
ATOM 626 C CA . ILE A 1 86 ? 5.836 11.926 25.912 1.00 95.25 86 ILE A CA 1
ATOM 627 C C . ILE A 1 86 ? 4.333 11.859 25.624 1.00 95.25 86 ILE A C 1
ATOM 629 O O . ILE A 1 86 ? 3.532 11.809 26.559 1.00 95.25 86 ILE A O 1
ATOM 633 N N . PHE A 1 87 ? 3.939 11.811 24.347 1.00 93.94 87 PHE A N 1
ATOM 634 C CA . PHE A 1 87 ? 2.524 11.718 23.974 1.00 93.94 87 PHE A CA 1
ATOM 635 C C . PHE A 1 87 ? 1.881 10.433 24.502 1.00 93.94 87 PHE A C 1
ATOM 637 O O . PHE A 1 87 ? 0.790 10.483 25.072 1.00 93.94 87 PHE A O 1
ATOM 644 N N . PHE A 1 88 ? 2.582 9.302 24.380 1.00 94.69 88 PHE A N 1
ATOM 645 C CA . PHE A 1 88 ? 2.113 8.020 24.897 1.00 94.69 88 PHE A CA 1
ATOM 646 C C . PHE A 1 88 ? 1.895 8.067 26.409 1.00 94.69 88 PHE A C 1
ATOM 648 O O . PHE A 1 88 ? 0.840 7.665 26.888 1.00 94.69 88 PHE A O 1
ATOM 655 N N . ALA A 1 89 ? 2.863 8.590 27.166 1.00 93.81 89 ALA A N 1
ATOM 656 C CA . ALA A 1 89 ? 2.797 8.657 28.621 1.00 93.81 89 ALA A CA 1
ATOM 657 C C . ALA A 1 89 ? 1.615 9.505 29.102 1.00 93.81 89 ALA A C 1
ATOM 659 O O . ALA A 1 89 ? 0.946 9.128 30.064 1.00 93.81 89 ALA A O 1
ATOM 660 N N . VAL A 1 90 ? 1.324 10.620 28.423 1.00 92.38 90 VAL A N 1
ATOM 661 C CA . VAL A 1 90 ? 0.159 11.453 28.752 1.00 92.38 90 VAL A CA 1
ATOM 662 C C . VAL A 1 90 ? -1.140 10.686 28.514 1.00 92.38 90 VAL A C 1
ATOM 664 O O . VAL A 1 90 ? -1.986 10.645 29.409 1.00 92.38 90 VAL A O 1
ATOM 667 N N . VAL A 1 91 ? -1.295 10.042 27.355 1.00 90.94 91 VAL A N 1
ATOM 668 C CA . VAL A 1 91 ? -2.505 9.264 27.042 1.00 90.94 91 VAL A CA 1
ATOM 669 C C . VAL A 1 91 ? -2.662 8.080 27.991 1.00 90.94 91 VAL A C 1
ATOM 671 O O . VAL A 1 91 ? -3.749 7.862 28.521 1.00 90.94 91 VAL A O 1
ATOM 674 N N . ASP A 1 92 ? -1.589 7.337 28.255 1.00 90.00 92 ASP A N 1
ATOM 675 C CA . ASP A 1 92 ? -1.642 6.152 29.107 1.00 90.00 92 ASP A CA 1
ATOM 676 C C . ASP A 1 92 ? -1.953 6.517 30.564 1.00 90.00 92 ASP A C 1
ATOM 678 O O . ASP A 1 92 ? -2.759 5.850 31.215 1.00 90.00 92 ASP A O 1
ATOM 682 N N . LEU A 1 93 ? -1.405 7.627 31.070 1.00 90.44 93 LEU A N 1
ATOM 683 C CA . LEU A 1 93 ? -1.742 8.144 32.397 1.00 90.44 93 LEU A CA 1
ATOM 684 C C . LEU A 1 93 ? -3.224 8.529 32.491 1.00 90.44 93 LEU A C 1
ATOM 686 O O . LEU A 1 93 ? -3.884 8.194 33.477 1.00 90.44 93 LEU A O 1
ATOM 690 N N . GLN A 1 94 ? -3.753 9.209 31.474 1.00 87.69 94 GLN A N 1
ATOM 691 C CA . GLN A 1 94 ? -5.158 9.621 31.426 1.00 87.69 94 GLN A CA 1
ATOM 692 C C . GLN A 1 94 ? -6.090 8.415 31.330 1.00 87.69 94 GLN A C 1
ATOM 694 O O . GLN A 1 94 ? -7.049 8.309 32.097 1.00 87.69 94 GLN A O 1
ATOM 699 N N . ARG A 1 95 ? -5.746 7.440 30.486 1.00 86.31 95 ARG A N 1
ATOM 700 C CA . ARG A 1 95 ? -6.458 6.165 30.371 1.00 86.31 95 ARG A CA 1
ATOM 701 C C . ARG A 1 95 ? -6.498 5.424 31.705 1.00 86.31 95 ARG A C 1
ATOM 703 O O . ARG A 1 95 ? -7.559 4.947 32.094 1.00 86.31 95 ARG A O 1
ATOM 710 N N . ARG A 1 96 ? -5.378 5.343 32.430 1.00 87.00 96 ARG A N 1
ATOM 711 C CA . ARG A 1 96 ? -5.322 4.684 33.750 1.00 87.00 96 ARG A CA 1
ATOM 712 C C . ARG A 1 96 ? -6.147 5.409 34.813 1.00 87.00 96 ARG A C 1
ATOM 714 O O . ARG A 1 96 ? -6.652 4.754 35.718 1.00 87.00 96 ARG A O 1
ATOM 721 N N . ARG A 1 97 ? -6.277 6.738 34.726 1.00 87.56 97 ARG A N 1
ATOM 722 C CA . ARG A 1 97 ? -7.034 7.551 35.695 1.00 87.56 97 ARG A CA 1
ATOM 723 C C . ARG A 1 97 ? -8.537 7.571 35.431 1.00 87.56 97 ARG A C 1
ATOM 725 O O . ARG A 1 97 ? -9.310 7.453 36.374 1.00 87.56 97 ARG A O 1
ATOM 732 N N . HIS A 1 98 ? -8.943 7.741 34.176 1.00 81.50 98 HIS A N 1
ATOM 733 C CA . HIS A 1 98 ? -10.342 7.986 33.805 1.00 81.50 98 HIS A CA 1
ATOM 734 C C . HIS A 1 98 ? -11.002 6.807 33.080 1.00 81.50 98 HIS A C 1
ATOM 736 O O . HIS A 1 98 ? -12.219 6.793 32.921 1.00 81.50 98 HIS A O 1
ATOM 742 N N . GLY A 1 99 ? -10.227 5.810 32.645 1.00 77.94 99 GLY A N 1
ATOM 743 C CA . GLY A 1 99 ? -10.729 4.603 31.986 1.00 77.94 99 GLY A CA 1
ATOM 744 C C . GLY A 1 99 ? -11.262 4.808 30.564 1.00 77.94 99 GLY A C 1
ATOM 745 O O . GLY A 1 99 ? -11.670 3.829 29.949 1.00 77.94 99 GLY A O 1
ATOM 746 N N . VAL A 1 100 ? -11.259 6.042 30.043 1.00 78.88 100 VAL A N 1
ATOM 747 C CA . VAL A 1 100 ? -11.808 6.403 28.727 1.00 78.88 100 VAL A CA 1
ATOM 748 C C . VAL A 1 100 ? -10.836 7.308 27.969 1.00 78.88 100 VAL A C 1
ATOM 750 O O . VAL A 1 100 ? -10.202 8.184 28.559 1.00 78.88 100 VAL A O 1
ATOM 753 N N . ILE A 1 101 ? -10.740 7.103 26.656 1.00 78.00 101 ILE A N 1
ATOM 754 C CA . ILE A 1 101 ? -9.996 7.946 25.713 1.00 78.00 101 ILE A CA 1
ATOM 755 C C . ILE A 1 101 ? -10.982 8.851 24.975 1.00 78.00 101 ILE A C 1
ATOM 757 O O . ILE A 1 101 ? -11.826 8.377 24.215 1.00 78.00 101 ILE A O 1
ATOM 761 N N . THR A 1 102 ? -10.863 10.157 25.215 1.00 83.44 102 THR A N 1
ATOM 762 C CA . THR A 1 102 ? -11.618 11.185 24.482 1.00 83.44 102 THR A CA 1
ATOM 763 C C . THR A 1 102 ? -10.981 11.467 23.122 1.00 83.44 102 THR A C 1
ATOM 765 O O . THR A 1 102 ? -9.826 11.107 22.897 1.00 83.44 102 THR A O 1
ATOM 768 N N . ASP A 1 103 ? -11.688 12.193 22.252 1.00 81.19 103 ASP A N 1
ATOM 769 C CA . ASP A 1 103 ? -11.176 12.651 20.952 1.00 81.19 103 ASP A CA 1
ATOM 770 C C . ASP A 1 103 ? -9.757 13.231 21.034 1.00 81.19 103 ASP A C 1
ATOM 772 O O . ASP A 1 103 ? -8.864 12.806 20.307 1.00 81.19 103 ASP A O 1
ATOM 776 N N . LEU A 1 104 ? -9.514 14.161 21.966 1.00 83.88 104 LEU A N 1
ATOM 777 C CA . LEU A 1 104 ? -8.194 14.776 22.151 1.00 83.88 104 LEU A CA 1
ATOM 778 C C . LEU A 1 104 ? -7.102 13.734 22.438 1.00 83.88 104 LEU A C 1
ATOM 780 O O . LEU A 1 104 ? -5.996 13.836 21.911 1.00 83.88 104 LEU A O 1
ATOM 784 N N . HIS A 1 105 ? -7.410 12.731 23.259 1.00 87.75 105 HIS A N 1
ATOM 785 C CA . HIS A 1 105 ? -6.459 11.685 23.617 1.00 87.75 105 HIS A CA 1
ATOM 786 C C . HIS A 1 105 ? -6.240 10.688 22.468 1.00 87.75 105 HIS A C 1
ATOM 788 O O . HIS A 1 105 ? -5.117 10.212 22.322 1.00 87.75 105 HIS A O 1
ATOM 794 N N . ASP A 1 106 ? -7.246 10.430 21.621 1.00 88.25 106 ASP A N 1
ATOM 795 C CA . ASP A 1 106 ? -7.072 9.681 20.362 1.00 88.25 106 ASP A CA 1
ATOM 796 C C . ASP A 1 106 ? -6.086 10.414 19.441 1.00 88.25 106 ASP A C 1
ATOM 798 O O . ASP A 1 106 ? -5.143 9.815 18.931 1.00 88.25 106 ASP A O 1
ATOM 802 N N . TYR A 1 107 ? -6.215 11.740 19.304 1.00 86.50 107 TYR A N 1
ATOM 803 C CA . TYR A 1 107 ? -5.258 12.542 18.530 1.00 86.50 107 TYR A CA 1
ATOM 804 C C . TYR A 1 107 ? -3.844 12.481 19.102 1.00 86.50 107 TYR A C 1
ATOM 806 O O . TYR A 1 107 ? -2.878 12.326 18.357 1.00 86.50 107 TYR A O 1
ATOM 814 N N . MET A 1 108 ? -3.698 12.588 20.422 1.00 90.12 108 MET A N 1
ATOM 815 C CA . MET A 1 108 ? -2.387 12.489 21.066 1.00 90.12 108 MET A CA 1
ATOM 816 C C . MET A 1 108 ? -1.770 11.097 20.896 1.00 90.12 108 MET A C 1
ATOM 818 O O . MET A 1 108 ? -0.564 10.987 20.676 1.00 90.12 108 MET A O 1
ATOM 822 N N . LEU A 1 109 ? -2.580 10.039 20.948 1.00 93.31 109 LEU A N 1
ATOM 823 C CA . LEU A 1 109 ? -2.121 8.671 20.725 1.00 93.31 109 LEU A CA 1
ATOM 824 C C . LEU A 1 109 ? -1.700 8.452 19.269 1.00 93.31 109 LEU A C 1
ATOM 826 O O . LEU A 1 109 ? -0.624 7.913 19.012 1.00 93.31 109 LEU A O 1
ATOM 830 N N . ALA A 1 110 ? -2.484 8.956 18.320 1.00 91.31 110 ALA A N 1
ATOM 831 C CA . ALA A 1 110 ? -2.132 8.964 16.908 1.00 91.31 110 ALA A CA 1
ATOM 832 C C . ALA A 1 110 ? -0.803 9.702 16.661 1.00 91.31 110 ALA A C 1
ATOM 834 O O . ALA A 1 110 ? 0.066 9.193 15.953 1.00 91.31 110 ALA A O 1
ATOM 835 N N . MET A 1 111 ? -0.586 10.854 17.307 1.00 90.75 111 MET A N 1
ATOM 836 C CA . MET A 1 111 ? 0.692 11.574 17.244 1.00 90.75 111 MET A CA 1
ATOM 837 C C . MET A 1 111 ? 1.845 10.779 17.850 1.00 90.75 111 MET A C 1
ATOM 839 O O . MET A 1 111 ? 2.946 10.791 17.302 1.00 90.75 111 MET A O 1
ATOM 843 N N . SER A 1 112 ? 1.608 10.052 18.943 1.00 95.00 112 SER A N 1
ATOM 844 C CA . SER A 1 112 ? 2.611 9.147 19.502 1.00 95.00 112 SER A CA 1
ATOM 845 C C . SER A 1 112 ? 3.041 8.089 18.482 1.00 95.00 112 SER A C 1
ATOM 847 O O . SER A 1 112 ? 4.234 7.911 18.248 1.00 95.00 112 SER A O 1
ATOM 849 N N . PHE A 1 113 ? 2.090 7.438 17.809 1.00 95.44 113 PHE A N 1
ATOM 850 C CA . PHE A 1 113 ? 2.377 6.428 16.785 1.00 95.44 113 PHE A CA 1
ATOM 851 C C . PHE A 1 113 ? 3.098 6.998 15.568 1.00 95.44 113 PHE A C 1
ATOM 853 O O . PHE A 1 113 ? 4.029 6.377 15.044 1.00 95.44 113 PHE A O 1
ATOM 860 N N . PHE A 1 114 ? 2.710 8.197 15.149 1.00 92.38 114 PHE A N 1
ATOM 861 C CA . PHE A 1 114 ? 3.381 8.933 14.090 1.00 92.38 114 PHE A CA 1
ATOM 862 C C . PHE A 1 114 ? 4.852 9.206 14.442 1.00 92.38 114 PHE A C 1
ATOM 864 O O . PHE A 1 114 ? 5.752 8.819 13.695 1.00 92.38 114 PHE A O 1
ATOM 871 N N . PHE A 1 115 ? 5.117 9.786 15.616 1.00 93.25 115 PHE A N 1
ATOM 872 C CA . PHE A 1 115 ? 6.481 10.057 16.072 1.00 93.25 115 PHE A CA 1
ATOM 873 C C . PHE A 1 115 ? 7.287 8.787 16.343 1.00 93.25 115 PHE A C 1
ATOM 875 O O . PHE A 1 115 ? 8.486 8.777 16.079 1.00 93.25 115 PHE A O 1
ATOM 882 N N . ALA A 1 116 ? 6.650 7.700 16.786 1.00 95.81 116 ALA A N 1
ATOM 883 C CA . ALA A 1 116 ? 7.308 6.405 16.936 1.00 95.81 116 ALA A CA 1
ATOM 884 C C . ALA A 1 116 ? 7.765 5.862 15.577 1.00 95.81 116 ALA A C 1
ATOM 886 O O . ALA A 1 116 ? 8.862 5.325 15.466 1.00 95.81 116 ALA A O 1
ATOM 887 N N . SER A 1 117 ? 6.957 6.054 14.530 1.00 93.62 117 SER A N 1
ATOM 888 C CA . SER A 1 117 ? 7.308 5.663 13.159 1.00 93.62 117 SER A CA 1
ATOM 889 C C . SER A 1 117 ? 8.519 6.454 12.657 1.00 93.62 117 SER A C 1
ATOM 891 O O . SER A 1 117 ? 9.467 5.869 12.141 1.00 93.62 117 SER A O 1
ATOM 893 N N . ILE A 1 118 ? 8.540 7.772 12.887 1.00 90.25 118 ILE A N 1
ATOM 894 C CA . ILE A 1 118 ? 9.694 8.628 12.563 1.00 90.25 118 ILE A CA 1
ATOM 895 C C . ILE A 1 118 ? 10.932 8.191 13.347 1.00 90.25 118 ILE A C 1
ATOM 897 O O . ILE A 1 118 ? 11.997 7.942 12.779 1.00 90.25 118 ILE A O 1
ATOM 901 N N . GLY A 1 119 ? 10.780 8.053 14.660 1.00 92.94 119 GLY A N 1
ATOM 902 C CA . GLY A 1 119 ? 11.861 7.649 15.541 1.00 92.94 119 GLY A CA 1
ATOM 903 C C . GLY A 1 119 ? 12.479 6.324 15.104 1.00 92.94 119 GLY A C 1
ATOM 904 O O . GLY A 1 119 ? 13.698 6.182 15.061 1.00 92.94 119 GLY A O 1
ATOM 905 N N . LEU A 1 120 ? 11.642 5.379 14.680 1.00 94.38 120 LEU A N 1
ATOM 906 C CA . LEU A 1 120 ? 12.078 4.075 14.216 1.00 94.38 120 LEU A CA 1
ATOM 907 C C . LEU A 1 120 ? 12.766 4.121 12.847 1.00 94.38 120 LEU A C 1
ATOM 909 O O . LEU A 1 120 ? 13.860 3.581 12.702 1.00 94.38 120 LEU A O 1
ATOM 913 N N . PHE A 1 121 ? 12.158 4.736 11.829 1.00 90.75 121 PHE A N 1
ATOM 914 C CA . PHE A 1 121 ? 12.660 4.625 10.452 1.00 90.75 121 PHE A CA 1
ATOM 915 C C . PHE A 1 121 ? 14.020 5.297 10.278 1.00 90.75 121 PHE A C 1
ATOM 917 O O . PHE A 1 121 ? 14.935 4.703 9.699 1.00 90.75 121 PHE A O 1
ATOM 924 N N . TRP A 1 122 ? 14.172 6.500 10.832 1.00 89.88 122 TRP A N 1
ATOM 925 C CA . TRP A 1 122 ? 15.441 7.223 10.825 1.00 89.88 122 TRP A CA 1
ATOM 926 C C . TRP A 1 122 ? 16.385 6.746 11.932 1.00 89.88 122 TRP A C 1
ATOM 928 O O . TRP A 1 122 ? 17.596 6.716 11.722 1.00 89.88 122 TRP A O 1
ATOM 938 N N . GLY A 1 123 ? 15.856 6.280 13.067 1.00 92.00 123 GLY A N 1
ATOM 939 C CA . GLY A 1 123 ? 16.659 5.663 14.123 1.00 92.00 123 GLY A CA 1
ATOM 940 C C . GLY A 1 123 ? 17.371 4.395 13.659 1.00 92.00 123 GLY A C 1
ATOM 941 O O . GLY A 1 123 ? 18.544 4.220 13.971 1.00 92.00 123 GLY A O 1
ATOM 942 N N . ILE A 1 124 ? 16.729 3.550 12.846 1.00 92.12 124 ILE A N 1
ATOM 943 C CA . ILE A 1 124 ? 17.383 2.373 12.247 1.00 92.12 124 ILE A CA 1
ATOM 944 C C . ILE A 1 124 ? 18.474 2.796 11.268 1.00 92.12 124 ILE A C 1
ATOM 946 O O . ILE A 1 124 ? 19.551 2.209 11.276 1.00 92.12 124 ILE A O 1
ATOM 950 N N . ARG A 1 125 ? 18.245 3.837 10.456 1.00 87.94 125 ARG A N 1
ATOM 951 C CA . ARG A 1 125 ? 19.289 4.375 9.567 1.00 87.94 125 ARG A CA 1
ATOM 952 C C . ARG A 1 125 ? 20.509 4.843 10.348 1.00 87.94 125 ARG A C 1
ATOM 954 O O . ARG A 1 125 ? 21.632 4.498 9.994 1.00 87.94 125 ARG A O 1
ATOM 961 N N . TYR A 1 126 ? 20.279 5.564 11.437 1.00 91.19 126 TYR A N 1
ATOM 962 C CA . TYR A 1 126 ? 21.337 5.970 12.350 1.00 91.19 126 TYR A CA 1
ATOM 963 C C . TYR A 1 126 ? 22.022 4.773 13.028 1.00 91.19 126 TYR A C 1
ATOM 965 O O . TYR A 1 126 ? 23.244 4.740 13.125 1.00 91.19 126 TYR A O 1
ATOM 973 N N . ALA A 1 127 ? 21.264 3.757 13.446 1.00 92.31 127 ALA A N 1
ATOM 974 C CA . ALA A 1 127 ? 21.811 2.545 14.053 1.00 92.31 127 ALA A CA 1
ATOM 975 C C . ALA A 1 127 ? 22.704 1.756 13.084 1.00 92.31 127 ALA A C 1
ATOM 977 O O . ALA A 1 127 ? 23.726 1.227 13.510 1.00 92.31 127 ALA A O 1
ATOM 978 N N . VAL A 1 128 ? 22.372 1.727 11.789 1.00 91.25 128 VAL A N 1
ATOM 979 C CA . VAL A 1 128 ? 23.241 1.151 10.749 1.00 91.25 128 VAL A CA 1
ATOM 980 C C . VAL A 1 128 ? 24.539 1.951 10.602 1.00 91.25 128 VAL A C 1
ATOM 982 O O . VAL A 1 128 ? 25.609 1.357 10.501 1.00 91.25 128 VAL A O 1
ATOM 985 N N . ALA A 1 129 ? 24.481 3.286 10.644 1.00 89.56 129 ALA A N 1
ATOM 986 C CA . ALA A 1 129 ? 25.693 4.112 10.649 1.00 89.56 129 ALA A CA 1
ATOM 987 C C . ALA A 1 129 ? 26.569 3.825 11.882 1.00 89.56 129 ALA A C 1
ATOM 989 O O . ALA A 1 129 ? 27.782 3.663 11.765 1.00 89.56 129 ALA A O 1
ATOM 990 N N . LEU A 1 130 ? 25.951 3.697 13.062 1.00 91.44 130 LEU A N 1
ATOM 991 C CA . LEU A 1 130 ? 26.654 3.330 14.291 1.00 91.44 130 LEU A CA 1
ATOM 992 C C . LEU A 1 130 ? 27.277 1.935 14.203 1.00 91.44 130 LEU A C 1
ATOM 994 O O . LEU A 1 130 ? 28.434 1.773 14.586 1.00 91.44 130 LEU A O 1
ATOM 998 N N . SER A 1 131 ? 26.560 0.936 13.679 1.00 91.56 131 SER A N 1
ATOM 999 C CA . SER A 1 131 ? 27.119 -0.409 13.517 1.00 91.56 131 SER A CA 1
ATOM 1000 C C . SER A 1 131 ? 28.302 -0.402 12.553 1.00 91.56 131 SER A C 1
ATOM 1002 O O . SER A 1 131 ? 29.329 -1.005 12.846 1.00 91.56 131 SER A O 1
ATOM 1004 N N . ALA A 1 132 ? 28.197 0.339 11.448 1.00 89.88 132 ALA A N 1
ATOM 1005 C CA . ALA A 1 132 ? 29.281 0.490 10.485 1.00 89.88 132 ALA A CA 1
ATOM 1006 C C . ALA A 1 132 ? 30.505 1.194 11.091 1.00 89.88 132 ALA A C 1
ATOM 1008 O O . ALA A 1 132 ? 31.630 0.793 10.818 1.00 89.88 132 ALA A O 1
ATOM 1009 N N . SER A 1 133 ? 30.298 2.189 11.964 1.00 89.69 133 SER A N 1
ATOM 1010 C CA . SER A 1 133 ? 31.388 2.851 12.700 1.00 89.69 133 SER A CA 1
ATOM 1011 C C . SER A 1 133 ? 32.092 1.947 13.720 1.00 89.69 133 SER A C 1
ATOM 1013 O O . SER A 1 133 ? 33.209 2.245 14.126 1.00 89.69 133 SER A O 1
ATOM 1015 N N . ALA A 1 134 ? 31.445 0.850 14.120 1.00 90.31 134 ALA A N 1
ATOM 1016 C CA . ALA A 1 134 ? 31.995 -0.192 14.983 1.00 90.31 134 ALA A CA 1
ATOM 1017 C C . ALA A 1 134 ? 32.522 -1.398 14.177 1.00 90.31 134 ALA A C 1
ATOM 1019 O O . ALA A 1 134 ? 32.539 -2.517 14.686 1.00 90.31 134 ALA A O 1
ATOM 1020 N N . ASP A 1 135 ? 32.889 -1.181 12.910 1.00 86.38 135 ASP A N 1
ATOM 1021 C CA . ASP A 1 135 ? 33.405 -2.184 11.968 1.00 86.38 135 ASP A CA 1
ATOM 1022 C C . ASP A 1 135 ? 32.423 -3.325 11.617 1.00 86.38 135 ASP A C 1
ATOM 1024 O O . ASP A 1 135 ? 32.816 -4.375 11.105 1.00 86.38 135 ASP A O 1
ATOM 1028 N N . ILE A 1 136 ? 31.114 -3.125 11.825 1.00 87.62 136 ILE A N 1
ATOM 1029 C CA . ILE A 1 136 ? 30.057 -4.067 11.418 1.00 87.62 136 ILE A CA 1
ATOM 1030 C C . ILE A 1 136 ? 29.415 -3.579 10.112 1.00 87.62 136 ILE A C 1
ATOM 1032 O O . ILE A 1 136 ? 28.423 -2.846 10.110 1.00 87.62 136 ILE A O 1
ATOM 1036 N N . SER A 1 137 ? 29.950 -4.028 8.974 1.00 83.31 137 SER A N 1
ATOM 1037 C CA . SER A 1 137 ? 29.512 -3.621 7.625 1.00 83.31 137 SER A CA 1
ATOM 1038 C C . SER A 1 137 ? 28.335 -4.427 7.047 1.00 83.31 137 SER A C 1
ATOM 1040 O O . SER A 1 137 ? 27.930 -4.195 5.912 1.00 83.31 137 SER A O 1
ATOM 1042 N N . TYR A 1 138 ? 27.724 -5.329 7.826 1.00 87.38 138 TYR A N 1
ATOM 1043 C CA . TYR A 1 138 ? 26.661 -6.249 7.372 1.00 87.38 138 TYR A CA 1
ATOM 1044 C C . TYR A 1 138 ? 25.430 -5.567 6.739 1.00 87.38 138 TYR A C 1
ATOM 1046 O O . TYR A 1 138 ? 24.730 -6.167 5.920 1.00 87.38 138 TYR A O 1
ATOM 1054 N N . PHE A 1 139 ? 25.158 -4.317 7.116 1.00 89.75 139 PHE A N 1
ATOM 1055 C CA . PHE A 1 139 ? 23.980 -3.536 6.719 1.00 89.75 139 PHE A CA 1
ATOM 1056 C C . PHE A 1 139 ? 24.274 -2.460 5.656 1.00 89.75 139 PHE A C 1
ATOM 1058 O O . PHE A 1 139 ? 23.360 -1.784 5.174 1.00 89.75 139 PHE A O 1
ATOM 1065 N N . VAL A 1 140 ? 25.540 -2.293 5.280 1.00 87.31 140 VAL A N 1
ATOM 1066 C CA . VAL A 1 140 ? 26.007 -1.259 4.348 1.00 87.31 140 VAL A CA 1
ATOM 1067 C C . VAL A 1 140 ? 26.293 -1.886 2.987 1.00 87.31 140 VAL A C 1
ATOM 1069 O O . VAL A 1 140 ? 26.698 -3.047 2.905 1.00 87.31 140 VAL A O 1
ATOM 1072 N N . SER A 1 141 ? 26.046 -1.144 1.906 1.00 84.00 141 SER A N 1
ATOM 1073 C CA . SER A 1 141 ? 26.406 -1.624 0.573 1.00 84.00 141 SER A CA 1
ATOM 1074 C C . SER A 1 141 ? 27.927 -1.622 0.363 1.00 84.00 141 SER A C 1
ATOM 1076 O O . SER A 1 141 ? 28.569 -0.613 0.670 1.00 84.00 141 SER A O 1
ATOM 1078 N N . PRO A 1 142 ? 28.514 -2.690 -0.209 1.00 80.25 142 PRO A N 1
ATOM 1079 C CA . PRO A 1 142 ? 29.909 -2.683 -0.650 1.00 80.25 142 PRO A CA 1
ATOM 1080 C C . PRO A 1 142 ? 30.193 -1.634 -1.736 1.00 80.25 142 PRO A C 1
ATOM 1082 O O . PRO A 1 142 ? 31.285 -1.071 -1.764 1.00 80.25 142 PRO A O 1
ATOM 1085 N N . ASP A 1 143 ? 29.210 -1.342 -2.593 1.00 79.62 143 ASP A N 1
ATOM 1086 C CA . ASP A 1 143 ? 29.375 -0.481 -3.775 1.00 79.62 143 ASP A CA 1
ATOM 1087 C C . ASP A 1 143 ? 29.456 1.014 -3.430 1.00 79.62 143 ASP A C 1
ATOM 1089 O O . ASP A 1 143 ? 30.036 1.812 -4.168 1.00 79.62 143 ASP A O 1
ATOM 1093 N N . ARG A 1 144 ? 28.902 1.406 -2.275 1.00 77.19 144 ARG A N 1
ATOM 1094 C CA . ARG A 1 144 ? 29.075 2.737 -1.677 1.00 77.19 144 ARG A CA 1
ATOM 1095 C C . ARG A 1 144 ? 29.356 2.602 -0.183 1.00 77.19 144 ARG A C 1
ATOM 1097 O O . ARG A 1 144 ? 28.424 2.691 0.624 1.00 77.19 144 ARG A O 1
ATOM 1104 N N . PRO A 1 145 ? 30.627 2.379 0.187 1.00 77.00 145 PRO A N 1
ATOM 1105 C CA . PRO A 1 145 ? 30.988 2.047 1.551 1.00 77.00 145 PRO A CA 1
ATOM 1106 C C . PRO A 1 145 ? 30.804 3.238 2.489 1.00 77.00 145 PRO A C 1
ATOM 1108 O O . PRO A 1 145 ? 31.002 4.399 2.128 1.00 77.00 145 PRO A O 1
ATOM 1111 N N . PHE A 1 146 ? 30.467 2.923 3.734 1.00 85.25 146 PHE A N 1
ATOM 1112 C CA . PHE A 1 146 ? 30.497 3.878 4.830 1.00 85.25 146 PHE A CA 1
ATOM 1113 C C . PHE A 1 146 ? 31.953 4.211 5.173 1.00 85.25 146 PHE A C 1
ATOM 1115 O O . PHE A 1 146 ? 32.748 3.309 5.429 1.00 85.25 146 PHE A O 1
ATOM 1122 N N . THR A 1 147 ? 32.304 5.498 5.191 1.00 84.19 147 THR A N 1
ATOM 1123 C CA . THR A 1 147 ? 33.683 5.958 5.451 1.00 84.19 147 THR A CA 1
ATOM 1124 C C . THR A 1 147 ? 33.851 6.669 6.794 1.00 84.19 147 THR A C 1
ATOM 1126 O O . THR A 1 147 ? 34.973 6.934 7.214 1.00 84.19 147 THR A O 1
ATOM 1129 N N . GLY A 1 148 ? 32.753 6.970 7.490 1.00 85.44 148 GLY A N 1
ATOM 1130 C CA . GLY A 1 148 ? 32.772 7.632 8.793 1.00 85.44 148 GLY A CA 1
ATOM 1131 C C . GLY A 1 148 ? 31.452 8.323 9.119 1.00 85.44 148 GLY A C 1
ATOM 1132 O O . GLY A 1 148 ? 30.562 8.435 8.276 1.00 85.44 148 GLY A O 1
ATOM 1133 N N . MET A 1 149 ? 31.309 8.827 10.345 1.00 86.81 149 MET A N 1
ATOM 1134 C CA . MET A 1 149 ? 30.040 9.408 10.803 1.00 86.81 149 MET A CA 1
ATOM 1135 C C . MET A 1 149 ? 29.657 10.709 10.084 1.00 86.81 149 MET A C 1
ATOM 1137 O O . MET A 1 149 ? 28.476 11.034 9.965 1.00 86.81 149 MET A O 1
ATOM 1141 N N . GLU A 1 150 ? 30.652 11.410 9.549 1.00 82.88 150 GLU A N 1
ATOM 1142 C CA . GLU A 1 150 ? 30.475 12.604 8.719 1.00 82.88 150 GLU A CA 1
ATOM 1143 C C . GLU A 1 150 ? 30.272 12.270 7.232 1.00 82.88 150 GLU A C 1
ATOM 1145 O O . GLU A 1 150 ? 30.010 13.165 6.430 1.00 82.88 150 GLU A O 1
ATOM 1150 N N . SER A 1 151 ? 30.375 10.989 6.851 1.00 78.19 151 SER A N 1
ATOM 1151 C CA . SER A 1 151 ? 30.180 10.565 5.466 1.00 78.19 151 SER A CA 1
ATOM 1152 C C . SER A 1 151 ? 28.735 10.770 5.019 1.00 78.19 151 SER A C 1
ATOM 1154 O O . SER A 1 151 ? 27.782 10.567 5.777 1.00 78.19 151 SER A O 1
ATOM 1156 N N . THR A 1 152 ? 28.588 11.165 3.758 1.00 76.94 152 THR A N 1
ATOM 1157 C CA . THR A 1 152 ? 27.300 11.397 3.102 1.00 76.94 152 THR A CA 1
ATOM 1158 C C . THR A 1 152 ? 27.204 10.514 1.859 1.00 76.94 152 THR A C 1
ATOM 1160 O O . THR A 1 152 ? 28.223 10.126 1.286 1.00 76.94 152 THR A O 1
ATOM 1163 N N . GLY A 1 153 ? 25.986 10.154 1.448 1.00 73.50 153 GLY A N 1
ATOM 1164 C CA . GLY A 1 153 ? 25.748 9.433 0.189 1.00 73.50 153 GLY A CA 1
ATOM 1165 C C . GLY A 1 153 ? 26.066 7.930 0.188 1.00 73.50 153 GLY A C 1
ATOM 1166 O O . GLY A 1 153 ? 25.967 7.302 -0.873 1.00 73.50 153 GLY A O 1
ATOM 1167 N N . TRP A 1 154 ? 26.406 7.343 1.342 1.00 80.00 154 TRP A N 1
ATOM 1168 C CA . TRP A 1 154 ? 26.365 5.891 1.527 1.00 80.00 154 TRP A CA 1
ATOM 1169 C C . TRP A 1 154 ? 24.902 5.436 1.545 1.00 80.00 154 TRP A C 1
ATOM 1171 O O . TRP A 1 154 ? 24.033 6.130 2.078 1.00 80.00 154 TRP A O 1
ATOM 1181 N N . TYR A 1 155 ? 24.614 4.271 0.972 1.00 76.75 155 TYR A N 1
ATOM 1182 C CA . TYR A 1 155 ? 23.286 3.677 1.055 1.00 76.75 155 TYR A CA 1
ATOM 1183 C C . TYR A 1 155 ? 23.367 2.294 1.699 1.00 76.75 155 TYR A C 1
ATOM 1185 O O . TYR A 1 155 ? 24.351 1.563 1.533 1.00 76.75 155 TYR A O 1
ATOM 1193 N N . PRO A 1 156 ? 22.352 1.925 2.488 1.00 82.31 156 PRO A N 1
ATOM 1194 C CA . PRO A 1 156 ? 22.317 0.615 3.092 1.00 82.31 156 PRO A CA 1
ATOM 1195 C C . PRO A 1 156 ? 21.940 -0.455 2.071 1.00 82.31 156 PRO A C 1
ATOM 1197 O O . PRO A 1 156 ? 21.357 -0.159 1.032 1.00 82.31 156 PRO A O 1
ATOM 1200 N N . ASN A 1 157 ? 22.252 -1.702 2.404 1.00 89.81 157 ASN A N 1
ATOM 1201 C CA . ASN A 1 157 ? 22.010 -2.853 1.541 1.00 89.81 157 ASN A CA 1
ATOM 1202 C C . ASN A 1 157 ? 20.651 -3.542 1.792 1.00 89.81 157 ASN A C 1
ATOM 1204 O O . ASN A 1 157 ? 19.864 -3.131 2.652 1.00 89.81 157 ASN A O 1
ATOM 1208 N N . ALA A 1 158 ? 20.429 -4.658 1.090 1.00 91.56 158 ALA A N 1
ATOM 1209 C CA . ALA A 1 158 ? 19.307 -5.586 1.259 1.00 91.56 158 ALA A CA 1
ATOM 1210 C C . ALA A 1 158 ? 18.954 -5.897 2.725 1.00 91.56 158 ALA A C 1
ATOM 1212 O O . ALA A 1 158 ? 17.788 -5.843 3.119 1.00 91.56 158 ALA A O 1
ATOM 1213 N N . ASN A 1 159 ? 19.955 -6.196 3.560 1.00 92.75 159 ASN A N 1
ATOM 1214 C CA . ASN A 1 159 ? 19.737 -6.578 4.958 1.00 92.75 159 ASN A CA 1
ATOM 1215 C C . ASN A 1 159 ? 19.090 -5.451 5.760 1.00 92.75 159 ASN A C 1
ATOM 1217 O O . ASN A 1 159 ? 18.289 -5.706 6.659 1.00 92.75 159 ASN A O 1
ATOM 1221 N N . THR A 1 160 ? 19.390 -4.200 5.420 1.00 91.75 160 THR A N 1
ATOM 1222 C CA . THR A 1 160 ? 18.742 -3.050 6.048 1.00 91.75 160 THR A CA 1
ATOM 1223 C C . THR A 1 160 ? 17.303 -2.887 5.595 1.00 91.75 160 THR A C 1
ATOM 1225 O O . THR A 1 160 ? 16.472 -2.515 6.418 1.00 91.75 160 THR A O 1
ATOM 1228 N N . ILE A 1 161 ? 16.974 -3.186 4.334 1.00 93.19 161 ILE A N 1
ATOM 1229 C CA . ILE A 1 161 ? 15.578 -3.182 3.861 1.00 93.19 161 ILE A CA 1
ATOM 1230 C C . ILE A 1 161 ? 14.764 -4.167 4.700 1.00 93.19 161 ILE A C 1
ATOM 1232 O O . ILE A 1 161 ? 13.740 -3.792 5.273 1.00 93.19 161 ILE A O 1
ATOM 1236 N N . TYR A 1 162 ? 15.269 -5.392 4.869 1.00 94.25 162 TYR A N 1
ATOM 1237 C CA . TYR A 1 162 ? 14.630 -6.394 5.721 1.00 94.25 162 TYR A CA 1
ATOM 1238 C C . TYR A 1 162 ? 14.555 -5.961 7.188 1.00 94.25 162 TYR A C 1
ATOM 1240 O O . TYR A 1 162 ? 13.505 -6.119 7.809 1.00 94.25 162 TYR A O 1
ATOM 1248 N N . ALA A 1 163 ? 15.618 -5.375 7.746 1.00 93.69 163 ALA A N 1
ATOM 1249 C CA . ALA A 1 163 ? 15.618 -4.886 9.124 1.00 93.69 163 ALA A CA 1
ATOM 1250 C C . ALA A 1 163 ? 14.600 -3.752 9.339 1.00 93.69 163 ALA A C 1
ATOM 1252 O O . ALA A 1 163 ? 13.854 -3.770 10.318 1.00 93.69 163 ALA A O 1
ATOM 1253 N N . GLN A 1 164 ? 14.520 -2.794 8.411 1.00 94.19 164 GLN A N 1
ATOM 1254 C CA . GLN A 1 164 ? 13.542 -1.706 8.449 1.00 94.19 164 GLN A CA 1
ATOM 1255 C C . GLN A 1 164 ? 12.112 -2.244 8.315 1.00 94.19 164 GLN A C 1
ATOM 1257 O O . GLN A 1 164 ? 11.246 -1.856 9.099 1.00 94.19 164 GLN A O 1
ATOM 1262 N N . ALA A 1 165 ? 11.866 -3.169 7.383 1.00 95.94 165 ALA A N 1
ATOM 1263 C CA . ALA A 1 165 ? 10.556 -3.790 7.200 1.00 95.94 165 ALA A CA 1
ATOM 1264 C C . ALA A 1 165 ? 10.127 -4.604 8.432 1.00 95.94 165 ALA A C 1
ATOM 1266 O O . ALA A 1 165 ? 9.007 -4.441 8.918 1.00 95.94 165 ALA A O 1
ATOM 1267 N N . ALA A 1 166 ? 11.023 -5.419 8.993 1.00 95.94 166 ALA A N 1
ATOM 1268 C CA . ALA A 1 166 ? 10.763 -6.190 10.207 1.00 95.94 166 ALA A CA 1
ATOM 1269 C C . ALA A 1 166 ? 10.476 -5.281 11.408 1.00 95.94 166 ALA A C 1
ATOM 1271 O O . ALA A 1 166 ? 9.556 -5.539 12.182 1.00 95.94 166 ALA A O 1
ATOM 1272 N N . ALA A 1 167 ? 11.217 -4.183 11.546 1.00 95.75 167 ALA A N 1
ATOM 1273 C CA . ALA A 1 167 ? 10.981 -3.219 12.606 1.00 95.75 167 ALA A CA 1
ATOM 1274 C C . ALA A 1 167 ? 9.645 -2.480 12.436 1.00 95.75 167 ALA A C 1
ATOM 1276 O O . ALA A 1 167 ? 8.922 -2.310 13.414 1.00 95.75 167 ALA A O 1
ATOM 1277 N N . ALA A 1 168 ? 9.278 -2.082 11.214 1.00 96.44 168 ALA A N 1
ATOM 1278 C CA . ALA A 1 168 ? 7.970 -1.487 10.941 1.00 96.44 168 ALA A CA 1
ATOM 1279 C C . ALA A 1 168 ? 6.826 -2.467 11.230 1.00 96.44 168 ALA A C 1
ATOM 1281 O O . ALA A 1 168 ? 5.828 -2.074 11.830 1.00 96.44 168 ALA A O 1
ATOM 1282 N N . ALA A 1 169 ? 6.987 -3.744 10.874 1.00 96.69 169 ALA A N 1
ATOM 1283 C CA . ALA A 1 169 ? 6.043 -4.803 11.222 1.00 96.69 169 ALA A CA 1
ATOM 1284 C C . ALA A 1 169 ? 5.915 -4.982 12.744 1.00 96.69 169 ALA A C 1
ATOM 1286 O O . ALA A 1 169 ? 4.809 -5.112 13.266 1.00 96.69 169 ALA A O 1
ATOM 1287 N N . LEU A 1 170 ? 7.033 -4.937 13.471 1.00 96.75 170 LEU A N 1
ATOM 1288 C CA . LEU A 1 170 ? 7.056 -5.013 14.930 1.00 96.75 170 LEU A CA 1
ATOM 1289 C C . LEU A 1 170 ? 6.380 -3.794 15.570 1.00 96.75 170 LEU A C 1
ATOM 1291 O O . LEU A 1 170 ? 5.588 -3.961 16.496 1.00 96.75 170 LEU A O 1
ATOM 1295 N N . LEU A 1 171 ? 6.625 -2.584 15.065 1.00 97.12 171 LEU A N 1
ATOM 1296 C CA . LEU A 1 171 ? 5.950 -1.373 15.535 1.00 97.12 171 LEU A CA 1
ATOM 1297 C C . LEU A 1 171 ? 4.442 -1.438 15.276 1.00 97.12 171 LEU A C 1
ATOM 1299 O O . LEU A 1 171 ? 3.657 -1.158 16.179 1.00 97.12 171 LEU A O 1
ATOM 1303 N N . ALA A 1 172 ? 4.039 -1.873 14.083 1.00 96.56 172 ALA A N 1
ATOM 1304 C CA . ALA A 1 172 ? 2.644 -2.112 13.726 1.00 96.56 172 ALA A CA 1
ATOM 1305 C C . ALA A 1 172 ? 1.985 -3.133 14.677 1.00 96.56 172 ALA A C 1
ATOM 1307 O O . ALA A 1 172 ? 0.874 -2.915 15.164 1.00 96.56 172 ALA A O 1
ATOM 1308 N N . ALA A 1 173 ? 2.695 -4.210 15.029 1.00 96.38 173 ALA A N 1
ATOM 1309 C CA . ALA A 1 173 ? 2.235 -5.185 16.013 1.00 96.38 173 ALA A CA 1
ATOM 1310 C C . ALA A 1 173 ? 2.121 -4.587 17.427 1.00 96.38 173 ALA A C 1
ATOM 1312 O O . ALA A 1 173 ? 1.141 -4.850 18.122 1.00 96.38 173 ALA A O 1
ATOM 1313 N N . MET A 1 174 ? 3.071 -3.752 17.860 1.00 96.00 174 MET A N 1
ATOM 1314 C CA . MET A 1 174 ? 3.001 -3.054 19.152 1.00 96.00 174 MET A CA 1
ATOM 1315 C C . MET A 1 174 ? 1.807 -2.095 19.225 1.00 96.00 174 MET A C 1
ATOM 1317 O O . MET A 1 174 ? 1.090 -2.079 20.226 1.00 96.00 174 MET A O 1
ATOM 1321 N N . GLN A 1 175 ? 1.561 -1.331 18.159 1.00 95.50 175 GLN A N 1
ATOM 1322 C CA . GLN A 1 175 ? 0.405 -0.439 18.047 1.00 95.50 175 GLN A CA 1
ATOM 1323 C C . GLN A 1 175 ? -0.902 -1.238 18.118 1.00 95.50 175 GLN A C 1
ATOM 1325 O O . GLN A 1 175 ? -1.795 -0.894 18.892 1.00 95.50 175 GLN A O 1
ATOM 1330 N N . TRP A 1 176 ? -0.989 -2.356 17.394 1.00 94.69 176 TRP A N 1
ATOM 1331 C CA . TRP A 1 176 ? -2.135 -3.266 17.452 1.00 94.69 176 TRP A CA 1
ATOM 1332 C C . TRP A 1 176 ? -2.374 -3.829 18.853 1.00 94.69 176 TRP A C 1
ATOM 1334 O O . TRP A 1 176 ? -3.499 -3.776 19.348 1.00 94.69 176 TRP A O 1
ATOM 1344 N N . LEU A 1 177 ? -1.327 -4.316 19.527 1.00 94.00 177 LEU A N 1
ATOM 1345 C CA . LEU A 1 177 ? -1.428 -4.837 20.895 1.00 94.00 177 LEU A CA 1
ATOM 1346 C C . LEU A 1 177 ? -1.946 -3.780 21.877 1.00 94.00 177 LEU A C 1
ATOM 1348 O O . LEU A 1 177 ? -2.670 -4.120 22.813 1.00 94.00 177 LEU A O 1
ATOM 1352 N N . TYR A 1 178 ? -1.608 -2.507 21.662 1.00 92.75 178 TYR A N 1
ATOM 1353 C CA . TYR A 1 178 ? -2.097 -1.411 22.493 1.00 92.75 178 TYR A CA 1
ATOM 1354 C C . TYR A 1 178 ? -3.554 -1.033 22.193 1.00 92.75 178 TYR A C 1
ATOM 1356 O O . TYR A 1 178 ? -4.329 -0.793 23.124 1.00 92.75 178 TYR A O 1
ATOM 1364 N N . LEU A 1 179 ? -3.934 -0.999 20.911 1.00 92.06 179 LEU A N 1
ATOM 1365 C CA . LEU A 1 179 ? -5.259 -0.570 20.455 1.00 92.06 179 LEU A CA 1
ATOM 1366 C C . LEU A 1 179 ? -6.339 -1.642 20.607 1.00 92.06 179 LEU A C 1
ATOM 1368 O O . LEU A 1 179 ? -7.480 -1.317 20.936 1.00 92.06 179 LEU A O 1
ATOM 1372 N N . LYS A 1 180 ? -6.004 -2.918 20.406 1.00 89.75 180 LYS A N 1
ATOM 1373 C CA . LYS A 1 180 ? -6.970 -4.026 20.416 1.00 89.75 180 LYS A CA 1
ATOM 1374 C C . LYS A 1 180 ? -7.798 -4.107 21.708 1.00 89.75 180 LYS A C 1
ATOM 1376 O O . LYS A 1 180 ? -9.017 -4.234 21.616 1.00 89.75 180 LYS A O 1
ATOM 1381 N N . PRO A 1 181 ? -7.220 -3.976 22.920 1.00 86.62 181 PRO A N 1
ATOM 1382 C CA . PRO A 1 181 ? -8.020 -3.955 24.144 1.00 86.62 181 PRO A CA 1
ATOM 1383 C C . PRO A 1 181 ? -8.966 -2.749 24.241 1.00 86.62 181 PRO A C 1
ATOM 1385 O O . PRO A 1 181 ? -9.937 -2.803 24.988 1.00 86.62 181 PRO A O 1
ATOM 1388 N N . MET A 1 182 ? -8.672 -1.650 23.539 1.00 83.94 182 MET A N 1
ATOM 1389 C CA . MET A 1 182 ? -9.489 -0.432 23.561 1.00 83.94 182 MET A CA 1
ATOM 1390 C C . MET A 1 182 ? -10.707 -0.536 22.653 1.00 83.94 182 MET A C 1
ATOM 1392 O O . MET A 1 182 ? -11.734 0.047 22.975 1.00 83.94 182 MET A O 1
ATOM 1396 N N . GLU A 1 183 ? -10.595 -1.271 21.547 1.00 78.12 183 GLU A N 1
ATOM 1397 C CA . GLU A 1 183 ? -11.680 -1.488 20.584 1.00 78.12 183 GLU A CA 1
ATOM 1398 C C . GLU A 1 183 ? -12.894 -2.182 21.221 1.00 78.12 183 GLU A C 1
ATOM 1400 O O . GLU A 1 183 ? -14.035 -1.871 20.893 1.00 78.12 183 GLU A O 1
ATOM 1405 N N . ALA A 1 184 ? -12.654 -3.079 22.181 1.00 73.81 184 ALA A N 1
ATOM 1406 C CA . ALA A 1 184 ? -13.718 -3.779 22.896 1.00 73.81 184 ALA A CA 1
ATOM 1407 C C . ALA A 1 184 ? -14.598 -2.845 23.751 1.00 73.81 184 ALA A C 1
ATOM 1409 O O . ALA A 1 184 ? -15.737 -3.192 24.063 1.00 73.81 184 ALA A O 1
ATOM 1410 N N . ASP A 1 185 ? -14.095 -1.668 24.136 1.00 76.19 185 ASP A N 1
ATOM 1411 C CA . ASP A 1 185 ? -14.853 -0.682 24.903 1.00 76.19 185 ASP A CA 1
ATOM 1412 C C . ASP A 1 185 ? -15.355 0.434 23.982 1.00 76.19 185 ASP A C 1
ATOM 1414 O O . ASP A 1 185 ? -14.619 1.349 23.615 1.00 76.19 185 ASP A O 1
ATOM 1418 N N . SER A 1 186 ? -16.651 0.380 23.662 1.00 65.81 186 SER A N 1
ATOM 1419 C CA . SER A 1 186 ? -17.350 1.341 22.792 1.00 65.81 186 SER A CA 1
ATOM 1420 C C . SER A 1 186 ? -17.246 2.815 23.213 1.00 65.81 186 SER A C 1
ATOM 1422 O O . SER A 1 186 ? -17.581 3.697 22.422 1.00 65.81 186 SER A O 1
ATOM 1424 N N . ARG A 1 187 ? -16.801 3.102 24.444 1.00 65.81 187 ARG A N 1
ATOM 1425 C CA . ARG A 1 1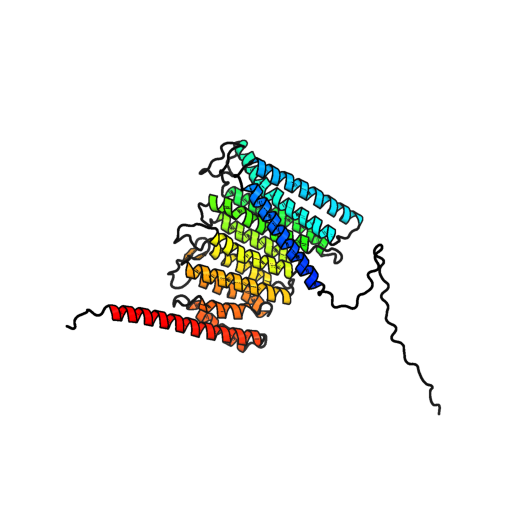87 ? -16.582 4.469 24.939 1.00 65.81 187 ARG A CA 1
ATOM 1426 C C . ARG A 1 187 ? -15.274 5.079 24.438 1.00 65.81 187 ARG A C 1
ATOM 1428 O O . ARG A 1 187 ? -15.141 6.297 24.474 1.00 65.81 187 ARG A O 1
ATOM 1435 N N . ASN A 1 188 ? -14.314 4.263 24.002 1.00 76.00 188 ASN A N 1
ATOM 1436 C CA . ASN A 1 188 ? -13.024 4.748 23.528 1.00 76.00 188 ASN A CA 1
ATOM 1437 C C . ASN A 1 188 ? -13.102 5.172 22.066 1.00 76.00 188 ASN A C 1
ATOM 1439 O O . ASN A 1 188 ? -13.506 4.407 21.190 1.00 76.00 188 ASN A O 1
ATOM 1443 N N . MET A 1 189 ? -12.638 6.385 21.796 1.00 73.25 189 MET A N 1
ATOM 1444 C CA . MET A 1 189 ? -12.415 6.856 20.436 1.00 73.25 189 MET A CA 1
ATOM 1445 C C . MET A 1 189 ? -10.980 6.489 20.054 1.00 73.25 189 MET A C 1
ATOM 1447 O O . MET A 1 189 ? -10.039 6.858 20.749 1.00 73.25 189 MET A O 1
ATOM 1451 N N . ASN A 1 190 ? -10.818 5.674 19.012 1.00 81.31 190 ASN A N 1
ATOM 1452 C CA . ASN A 1 190 ? -9.510 5.193 18.547 1.00 81.31 190 ASN A CA 1
ATOM 1453 C C . ASN A 1 190 ? -9.379 5.200 17.012 1.00 81.31 190 ASN A C 1
ATOM 1455 O O . ASN A 1 190 ? -8.480 4.571 16.457 1.00 81.31 190 ASN A O 1
ATOM 1459 N N . THR A 1 191 ? -10.294 5.871 16.304 1.00 83.56 191 THR A N 1
ATOM 1460 C CA . THR A 1 191 ? -10.339 5.840 14.832 1.00 83.56 191 THR A CA 1
ATOM 1461 C C . THR A 1 191 ? -9.081 6.450 14.225 1.00 83.56 191 THR A C 1
ATOM 1463 O O . THR A 1 191 ? -8.561 5.928 13.239 1.00 83.56 191 THR A O 1
ATOM 1466 N N . VAL A 1 192 ? -8.581 7.538 14.808 1.00 87.12 192 VAL A N 1
ATOM 1467 C CA . VAL A 1 192 ? -7.422 8.258 14.269 1.00 87.12 192 VAL A CA 1
ATOM 1468 C C . VAL A 1 192 ? -6.139 7.508 14.604 1.00 87.12 192 VAL A C 1
ATOM 1470 O O . VAL A 1 192 ? -5.276 7.357 13.740 1.00 87.12 192 VAL A O 1
ATOM 1473 N N . SER A 1 193 ? -6.043 6.942 15.808 1.00 91.12 193 SER A N 1
ATOM 1474 C CA . SER A 1 193 ? -4.923 6.077 16.187 1.00 91.12 193 SER A CA 1
ATOM 1475 C C . SER A 1 193 ? -4.834 4.820 15.322 1.00 91.12 193 SER A C 1
ATOM 1477 O O . SER A 1 193 ? -3.746 4.482 14.858 1.00 91.12 193 SER A O 1
ATOM 1479 N N . TRP A 1 194 ? -5.964 4.159 15.038 1.00 91.31 194 TRP A N 1
ATOM 1480 C CA . TRP A 1 194 ? -6.013 3.038 14.091 1.00 91.31 194 TRP A CA 1
ATOM 1481 C C . TRP A 1 194 ? -5.598 3.460 12.687 1.00 91.31 194 TRP A C 1
ATOM 1483 O O . TRP A 1 194 ? -4.840 2.740 12.040 1.00 91.31 194 TRP A O 1
ATOM 1493 N N . PHE A 1 195 ? -6.058 4.622 12.220 1.00 90.25 195 PHE A N 1
ATOM 1494 C CA . PHE A 1 195 ? -5.667 5.145 10.916 1.00 90.25 195 PHE A CA 1
ATOM 1495 C C . PHE A 1 195 ? -4.150 5.339 10.817 1.00 90.25 195 PHE A C 1
ATOM 1497 O O . PHE A 1 195 ? -3.536 4.826 9.882 1.00 90.25 195 PHE A O 1
ATOM 1504 N N . VAL A 1 196 ? -3.526 6.003 11.795 1.00 91.88 196 VAL A N 1
ATOM 1505 C CA . VAL A 1 196 ? -2.067 6.199 11.796 1.00 91.88 196 VAL A CA 1
ATOM 1506 C C . VAL A 1 196 ? -1.326 4.866 11.882 1.00 91.88 196 VAL A C 1
ATOM 1508 O O . VAL A 1 196 ? -0.387 4.666 11.118 1.00 91.88 196 VAL A O 1
ATOM 1511 N N . ALA A 1 197 ? -1.778 3.929 12.721 1.00 94.56 197 ALA A N 1
ATOM 1512 C CA . ALA A 1 197 ? -1.176 2.597 12.810 1.00 94.56 197 ALA A CA 1
ATOM 1513 C C . ALA A 1 197 ? -1.245 1.829 11.475 1.00 94.56 197 ALA A C 1
ATOM 1515 O O . ALA A 1 197 ? -0.282 1.177 11.076 1.00 94.56 197 ALA A O 1
ATOM 1516 N N . CYS A 1 198 ? -2.352 1.952 10.733 1.00 94.06 198 CYS A N 1
ATOM 1517 C CA . CYS A 1 198 ? -2.466 1.379 9.391 1.00 94.06 198 CYS A CA 1
ATOM 1518 C C . CYS A 1 198 ? -1.537 2.080 8.391 1.00 94.06 198 CYS A C 1
ATOM 1520 O O . CYS A 1 198 ? -0.969 1.431 7.521 1.00 94.06 198 CYS A O 1
ATOM 1522 N N . VAL A 1 199 ? -1.346 3.394 8.497 1.00 91.06 199 VAL A N 1
ATOM 1523 C CA . VAL A 1 199 ? -0.472 4.142 7.581 1.00 91.06 199 VAL A CA 1
ATOM 1524 C C . VAL A 1 199 ? 1.017 3.938 7.897 1.00 91.06 199 VAL A C 1
ATOM 1526 O O . VAL A 1 199 ? 1.834 4.064 6.989 1.00 91.06 199 VAL A O 1
ATOM 1529 N N . THR A 1 200 ? 1.398 3.561 9.123 1.00 92.38 200 THR A N 1
ATOM 1530 C CA . THR A 1 200 ? 2.803 3.349 9.530 1.00 92.38 200 THR A CA 1
ATOM 1531 C C . THR A 1 200 ? 3.598 2.452 8.560 1.00 92.38 200 THR A C 1
ATOM 1533 O O . THR A 1 200 ? 4.645 2.903 8.089 1.00 92.38 200 THR A O 1
ATOM 1536 N N . PRO A 1 201 ? 3.145 1.239 8.175 1.00 95.38 201 PRO A N 1
ATOM 1537 C CA . PRO A 1 201 ? 3.854 0.427 7.181 1.00 95.38 201 PRO A CA 1
ATOM 1538 C C . PRO A 1 201 ? 4.020 1.119 5.818 1.00 95.38 201 PRO A C 1
ATOM 1540 O O . PRO A 1 201 ? 5.094 1.054 5.223 1.00 95.38 201 PRO A O 1
ATOM 1543 N N . PHE A 1 202 ? 2.996 1.830 5.334 1.00 92.50 202 PHE A N 1
ATOM 1544 C CA . PHE A 1 202 ? 3.073 2.581 4.074 1.00 92.50 202 PHE A CA 1
ATOM 1545 C C . PHE A 1 202 ? 4.024 3.767 4.150 1.00 92.50 202 PHE A C 1
ATOM 1547 O O . PHE A 1 202 ? 4.702 4.078 3.175 1.00 92.50 202 PHE A O 1
ATOM 1554 N N . ALA A 1 203 ? 4.098 4.422 5.305 1.00 89.44 203 ALA A N 1
ATOM 1555 C CA . ALA A 1 203 ? 5.031 5.510 5.518 1.00 89.44 203 ALA A CA 1
ATOM 1556 C C . ALA A 1 203 ? 6.482 5.034 5.371 1.00 89.44 203 ALA A C 1
ATOM 1558 O O . ALA A 1 203 ? 7.275 5.733 4.746 1.00 89.44 203 ALA A O 1
ATOM 1559 N N . LEU A 1 204 ? 6.820 3.825 5.845 1.00 92.50 204 LEU A N 1
ATOM 1560 C CA . LEU A 1 204 ? 8.138 3.247 5.567 1.00 92.50 204 LEU A CA 1
ATOM 1561 C C . LEU A 1 204 ? 8.344 3.030 4.067 1.00 92.50 204 LEU A C 1
ATOM 1563 O O . LEU A 1 204 ? 9.412 3.357 3.564 1.00 92.50 204 LEU A O 1
ATOM 1567 N N . LEU A 1 205 ? 7.340 2.514 3.352 1.00 91.62 205 LEU A N 1
ATOM 1568 C CA . LEU A 1 205 ? 7.440 2.335 1.901 1.00 91.62 205 LEU A CA 1
ATOM 1569 C C . LEU A 1 205 ? 7.682 3.670 1.188 1.00 91.62 205 LEU A C 1
ATOM 1571 O O . LEU A 1 205 ? 8.502 3.725 0.280 1.00 91.62 205 LEU A O 1
ATOM 1575 N N . LEU A 1 206 ? 7.058 4.764 1.621 1.00 87.44 206 LEU A N 1
ATOM 1576 C CA . LEU A 1 206 ? 7.336 6.092 1.067 1.00 87.44 206 LEU A CA 1
ATOM 1577 C C . LEU A 1 206 ? 8.741 6.595 1.429 1.00 87.44 206 LEU A C 1
ATOM 1579 O O . LEU A 1 206 ? 9.429 7.147 0.578 1.00 87.44 206 LEU A O 1
ATOM 1583 N N . VAL A 1 207 ? 9.197 6.387 2.667 1.00 84.00 207 VAL A N 1
ATOM 1584 C CA . VAL A 1 207 ? 10.561 6.753 3.103 1.00 84.00 207 VAL A CA 1
ATOM 1585 C C . VAL A 1 207 ? 11.625 5.940 2.370 1.00 84.00 207 VAL A C 1
ATOM 1587 O O . VAL A 1 207 ? 12.701 6.454 2.074 1.00 84.00 207 VAL A O 1
ATOM 1590 N N . GLY A 1 208 ? 11.320 4.683 2.061 1.00 82.62 208 GLY A N 1
ATOM 1591 C CA . GLY A 1 208 ? 12.184 3.773 1.326 1.00 82.62 208 GLY A CA 1
ATOM 1592 C C . GLY A 1 208 ? 12.358 4.141 -0.144 1.00 82.62 208 GLY A C 1
ATOM 1593 O O . GLY A 1 208 ? 13.394 3.792 -0.696 1.00 82.62 208 GLY A O 1
ATOM 1594 N N . LEU A 1 209 ? 11.417 4.880 -0.756 1.00 81.31 209 LEU A N 1
ATOM 1595 C CA . LEU A 1 209 ? 11.406 5.173 -2.198 1.00 81.31 209 LEU A CA 1
ATOM 1596 C C . LEU A 1 209 ? 12.764 5.634 -2.729 1.00 81.31 209 LEU A C 1
ATOM 1598 O O . LEU A 1 209 ? 13.285 5.022 -3.643 1.00 81.31 209 LEU A O 1
ATOM 1602 N N . GLY A 1 210 ? 13.368 6.670 -2.146 1.00 79.88 210 GLY A N 1
ATOM 1603 C CA . GLY A 1 210 ? 14.677 7.141 -2.607 1.00 79.88 210 GLY A CA 1
ATOM 1604 C C . GLY A 1 210 ? 15.798 6.155 -2.262 1.00 79.88 210 GLY A C 1
ATOM 1605 O O . GLY A 1 210 ? 16.423 5.584 -3.151 1.00 79.88 210 GLY A O 1
ATOM 1606 N N . PRO A 1 211 ? 16.075 5.914 -0.970 1.00 81.44 211 PRO A N 1
ATOM 1607 C CA . PRO A 1 211 ? 17.242 5.138 -0.575 1.00 81.44 211 PRO A CA 1
ATOM 1608 C C . PRO A 1 211 ? 17.235 3.660 -0.989 1.00 81.44 211 PRO A C 1
ATOM 1610 O O . PRO A 1 211 ? 18.309 3.103 -1.190 1.00 81.44 211 PRO A O 1
ATOM 1613 N N . TRP A 1 212 ? 16.074 3.000 -1.052 1.00 87.69 212 TRP A N 1
ATOM 1614 C CA . TRP A 1 212 ? 15.986 1.593 -1.462 1.00 87.69 212 TRP A CA 1
ATOM 1615 C C . TRP A 1 212 ? 16.106 1.456 -2.975 1.00 87.69 212 TRP A C 1
ATOM 1617 O O . TRP A 1 212 ? 16.881 0.621 -3.423 1.00 87.69 212 TRP A O 1
ATOM 1627 N N . VAL A 1 213 ? 15.416 2.304 -3.747 1.00 84.12 213 VAL A N 1
ATOM 1628 C CA . VAL A 1 213 ? 15.506 2.288 -5.217 1.00 84.12 213 VAL A CA 1
ATOM 1629 C C . VAL A 1 213 ? 16.906 2.694 -5.680 1.00 84.12 213 VAL A C 1
ATOM 1631 O O . VAL A 1 213 ? 17.440 2.097 -6.606 1.00 84.12 213 VAL A O 1
ATOM 1634 N N . ASN A 1 214 ? 17.553 3.643 -4.997 1.00 81.69 214 ASN A N 1
ATOM 1635 C CA . ASN A 1 214 ? 18.946 3.997 -5.280 1.00 81.69 214 ASN A CA 1
ATOM 1636 C C . ASN A 1 214 ? 19.921 2.848 -4.983 1.00 81.69 214 ASN A C 1
ATOM 1638 O O . ASN A 1 214 ? 20.917 2.710 -5.688 1.00 81.69 214 ASN A O 1
ATOM 1642 N N . TRP A 1 215 ? 19.661 2.040 -3.946 1.00 85.81 215 TRP A N 1
ATOM 1643 C CA . TRP A 1 215 ? 20.478 0.858 -3.647 1.00 85.81 215 TRP A CA 1
ATOM 1644 C C . TRP A 1 215 ? 20.343 -0.206 -4.738 1.00 85.81 215 TRP A C 1
ATOM 1646 O O . TRP A 1 215 ? 21.338 -0.799 -5.139 1.00 85.81 215 TRP A O 1
ATOM 1656 N N . SER A 1 216 ? 19.133 -0.425 -5.244 1.00 85.44 216 SER A N 1
ATOM 1657 C CA . SER A 1 216 ? 18.859 -1.380 -6.317 1.00 85.44 216 SER A CA 1
ATOM 1658 C C . SER A 1 216 ? 19.083 -0.802 -7.717 1.00 85.44 216 SER A C 1
ATOM 1660 O O . SER A 1 216 ? 18.521 -1.329 -8.671 1.00 85.44 216 SER A O 1
ATOM 1662 N N . GLU A 1 217 ? 19.867 0.273 -7.849 1.00 83.06 217 GLU A N 1
ATOM 1663 C CA . GLU A 1 217 ? 20.228 0.910 -9.128 1.00 83.06 217 GLU A CA 1
ATOM 1664 C C . GLU A 1 217 ? 19.030 1.307 -10.000 1.00 83.06 217 GLU A C 1
ATOM 1666 O O . GLU A 1 217 ? 19.066 1.216 -11.225 1.00 83.06 217 GLU A O 1
ATOM 1671 N N . GLY A 1 218 ? 17.944 1.744 -9.368 1.00 79.88 218 GLY A N 1
ATOM 1672 C CA . GLY A 1 218 ? 16.740 2.112 -10.093 1.00 79.88 218 GLY A CA 1
ATOM 1673 C C . GLY A 1 218 ? 15.882 0.917 -10.487 1.00 79.88 218 GLY A C 1
ATOM 1674 O O . GLY A 1 218 ? 15.051 1.092 -11.357 1.00 79.88 218 GLY A O 1
ATOM 1675 N N . TYR A 1 219 ? 16.038 -0.267 -9.872 1.00 82.38 219 TYR A N 1
ATOM 1676 C CA . TYR A 1 219 ? 15.175 -1.440 -10.091 1.00 82.38 219 TYR A CA 1
ATOM 1677 C C . TYR A 1 219 ? 14.287 -1.764 -8.878 1.00 82.38 219 TYR A C 1
ATOM 1679 O O . TYR A 1 219 ? 14.644 -1.475 -7.741 1.00 82.38 219 TYR A O 1
ATOM 1687 N N . VAL A 1 220 ? 13.147 -2.436 -9.067 1.00 86.75 220 VAL A N 1
ATOM 1688 C CA . VAL A 1 220 ? 12.417 -3.048 -7.942 1.00 86.75 220 VAL A CA 1
ATOM 1689 C C . VAL A 1 220 ? 12.956 -4.454 -7.736 1.00 86.75 220 VAL A C 1
ATOM 1691 O O . VAL A 1 220 ? 12.587 -5.388 -8.446 1.00 86.75 220 VAL A O 1
ATOM 1694 N N . SER A 1 221 ? 13.877 -4.586 -6.783 1.00 88.44 221 SER A N 1
ATOM 1695 C CA . SER A 1 221 ? 14.485 -5.867 -6.433 1.00 88.44 221 SER A CA 1
ATOM 1696 C C . SER A 1 221 ? 13.525 -6.756 -5.628 1.00 88.44 221 SER A C 1
ATOM 1698 O O . SER A 1 221 ? 12.471 -6.310 -5.161 1.00 88.44 221 SER A O 1
ATOM 1700 N N . TYR A 1 222 ? 13.900 -8.022 -5.421 1.00 90.25 222 TYR A N 1
ATOM 1701 C CA . TYR A 1 222 ? 13.109 -8.959 -4.618 1.00 90.25 222 TYR A CA 1
ATOM 1702 C C . TYR A 1 222 ? 12.916 -8.479 -3.176 1.00 90.25 222 TYR A C 1
ATOM 1704 O O . TYR A 1 222 ? 11.827 -8.617 -2.627 1.00 90.25 222 TYR A O 1
ATOM 1712 N N . GLU A 1 223 ? 13.938 -7.872 -2.580 1.00 92.75 223 GLU A N 1
ATOM 1713 C CA . GLU A 1 223 ? 13.916 -7.307 -1.228 1.00 92.75 223 GLU A CA 1
ATOM 1714 C C . GLU A 1 223 ? 12.832 -6.233 -1.106 1.00 92.75 223 GLU A C 1
ATOM 1716 O O . GLU A 1 223 ? 12.006 -6.272 -0.190 1.00 92.75 223 GLU A O 1
ATOM 1721 N N . ILE A 1 224 ? 12.812 -5.297 -2.062 1.00 91.88 224 ILE A N 1
ATOM 1722 C CA . ILE A 1 224 ? 11.834 -4.208 -2.116 1.00 91.88 224 ILE A CA 1
ATOM 1723 C C . ILE A 1 224 ? 10.441 -4.785 -2.361 1.00 91.88 224 ILE A C 1
ATOM 1725 O O . ILE A 1 224 ? 9.502 -4.429 -1.652 1.00 91.88 224 ILE A O 1
ATOM 1729 N N . GLY A 1 225 ? 10.302 -5.724 -3.301 1.00 92.38 225 GLY A N 1
ATOM 1730 C CA . GLY A 1 225 ? 9.025 -6.367 -3.604 1.00 92.38 225 GLY A CA 1
ATOM 1731 C C . GLY A 1 225 ? 8.427 -7.114 -2.409 1.00 92.38 225 GLY A C 1
ATOM 1732 O O . GLY A 1 225 ? 7.253 -6.924 -2.084 1.00 92.38 225 GLY A O 1
ATOM 1733 N N . ILE A 1 226 ? 9.235 -7.908 -1.699 1.00 93.56 226 ILE A N 1
ATOM 1734 C CA . ILE A 1 226 ? 8.818 -8.620 -0.482 1.00 93.56 226 ILE A CA 1
ATOM 1735 C C . ILE A 1 226 ? 8.414 -7.619 0.604 1.00 93.56 226 ILE A C 1
ATOM 1737 O O . ILE A 1 226 ? 7.364 -7.792 1.229 1.00 93.56 226 ILE A O 1
ATOM 1741 N N . ALA A 1 227 ? 9.195 -6.555 0.818 1.00 95.25 227 ALA A N 1
ATOM 1742 C CA . ALA A 1 227 ? 8.865 -5.510 1.786 1.00 95.25 227 ALA A CA 1
ATOM 1743 C C . ALA A 1 227 ? 7.550 -4.797 1.430 1.00 95.25 227 ALA A C 1
ATOM 1745 O O . ALA A 1 227 ? 6.683 -4.651 2.289 1.00 95.25 227 ALA A O 1
ATOM 1746 N N . MET A 1 228 ? 7.350 -4.420 0.166 1.00 94.50 228 MET A N 1
ATOM 1747 C CA . MET A 1 228 ? 6.130 -3.762 -0.311 1.00 94.50 228 MET A CA 1
ATOM 1748 C C . MET A 1 228 ? 4.887 -4.622 -0.104 1.00 94.50 228 MET A C 1
ATOM 1750 O O . MET A 1 228 ? 3.903 -4.144 0.468 1.00 94.50 228 MET A O 1
ATOM 1754 N N . VAL A 1 229 ? 4.921 -5.886 -0.531 1.00 95.44 229 VAL A N 1
ATOM 1755 C CA . VAL A 1 229 ? 3.773 -6.795 -0.401 1.00 95.44 229 VAL A CA 1
ATOM 1756 C C . VAL A 1 229 ? 3.488 -7.093 1.071 1.00 95.44 229 VAL A C 1
ATOM 1758 O O . VAL A 1 229 ? 2.339 -6.991 1.500 1.00 95.44 229 VAL A O 1
ATOM 1761 N N . SER A 1 230 ? 4.515 -7.406 1.869 1.00 96.38 230 SER A N 1
ATOM 1762 C CA . SER A 1 230 ? 4.341 -7.747 3.288 1.00 96.38 230 SER A CA 1
ATOM 1763 C C . SER A 1 230 ? 3.848 -6.567 4.127 1.00 96.38 230 SER A C 1
ATOM 1765 O O . SER A 1 230 ? 2.883 -6.720 4.875 1.00 96.38 230 SER A O 1
ATOM 1767 N N . LEU A 1 231 ? 4.434 -5.377 3.976 1.00 97.00 231 LEU A N 1
ATOM 1768 C CA . LEU A 1 231 ? 4.017 -4.180 4.713 1.00 97.00 231 LEU A CA 1
ATOM 1769 C C . LEU A 1 231 ? 2.620 -3.714 4.295 1.00 97.00 231 LEU A C 1
ATOM 1771 O O . LEU A 1 231 ? 1.828 -3.325 5.156 1.00 97.00 231 LEU A O 1
ATOM 1775 N N . SER A 1 232 ? 2.278 -3.828 3.009 1.00 96.12 232 SER A N 1
ATOM 1776 C CA . SER A 1 232 ? 0.913 -3.567 2.540 1.00 96.12 232 SER A CA 1
ATOM 1777 C C . SER A 1 232 ? -0.083 -4.564 3.129 1.00 96.12 232 SER A C 1
ATOM 1779 O O . SER A 1 232 ? -1.149 -4.164 3.594 1.00 96.12 232 SER A O 1
ATOM 1781 N N . ALA A 1 233 ? 0.264 -5.853 3.173 1.00 95.75 233 ALA A N 1
ATOM 1782 C CA . ALA A 1 233 ? -0.575 -6.879 3.785 1.00 95.75 233 ALA A CA 1
ATOM 1783 C C . ALA A 1 233 ? -0.786 -6.632 5.285 1.00 95.75 233 ALA A C 1
ATOM 1785 O O . ALA A 1 233 ? -1.925 -6.658 5.747 1.00 95.75 233 ALA A O 1
ATOM 1786 N N . ILE A 1 234 ? 0.278 -6.324 6.033 1.00 96.69 234 ILE A N 1
ATOM 1787 C CA . ILE A 1 234 ? 0.205 -5.988 7.465 1.00 96.69 234 ILE A CA 1
ATOM 1788 C C . ILE A 1 234 ? -0.703 -4.780 7.685 1.00 96.69 234 ILE A C 1
ATOM 1790 O O . ILE A 1 234 ? -1.596 -4.823 8.527 1.00 96.69 234 ILE A O 1
ATOM 1794 N N . SER A 1 235 ? -0.512 -3.721 6.901 1.00 95.81 235 SER A N 1
ATOM 1795 C CA . SER A 1 235 ? -1.332 -2.515 6.973 1.00 95.81 235 SER A CA 1
ATOM 1796 C C . SER A 1 235 ? -2.821 -2.808 6.745 1.00 95.81 235 SER A C 1
ATOM 1798 O O . SER A 1 235 ? -3.678 -2.370 7.515 1.00 95.81 235 SER A O 1
ATOM 1800 N N . MET A 1 236 ? -3.149 -3.616 5.737 1.00 93.00 236 MET A N 1
ATOM 1801 C CA . MET A 1 236 ? -4.533 -3.999 5.452 1.00 93.00 236 MET A CA 1
ATOM 1802 C C . MET A 1 236 ? -5.130 -4.921 6.516 1.00 93.00 236 MET A C 1
ATOM 1804 O O . MET A 1 236 ? -6.302 -4.765 6.856 1.00 93.00 236 MET A O 1
ATOM 1808 N N . LEU A 1 237 ? -4.341 -5.837 7.081 1.00 93.19 237 LEU A N 1
ATOM 1809 C CA . LEU A 1 237 ? -4.762 -6.671 8.209 1.00 93.19 237 LEU A CA 1
ATOM 1810 C C . LEU A 1 237 ? -5.098 -5.813 9.433 1.00 93.19 237 LEU A C 1
ATOM 1812 O O . LEU A 1 237 ? -6.159 -6.000 10.027 1.00 93.19 237 LEU A O 1
ATOM 1816 N N . LEU A 1 238 ? -4.262 -4.822 9.758 1.00 93.25 238 LEU A N 1
ATOM 1817 C CA . LEU A 1 238 ? -4.565 -3.845 10.809 1.00 93.25 238 LEU A CA 1
ATOM 1818 C C . LEU A 1 238 ? -5.854 -3.079 10.523 1.00 93.25 238 LEU A C 1
ATOM 1820 O O . LEU A 1 238 ? -6.652 -2.847 11.429 1.00 93.25 238 LEU A O 1
ATOM 1824 N N . ALA A 1 239 ? -6.093 -2.719 9.265 1.00 90.69 239 ALA A N 1
ATOM 1825 C CA . ALA A 1 239 ? -7.295 -1.991 8.902 1.00 90.69 239 ALA A CA 1
ATOM 1826 C C . ALA A 1 239 ? -8.567 -2.845 9.035 1.00 90.69 239 ALA A C 1
ATOM 1828 O O . ALA A 1 239 ? -9.607 -2.318 9.427 1.00 90.69 239 ALA A O 1
ATOM 1829 N N . VAL A 1 240 ? -8.496 -4.157 8.787 1.00 89.75 240 VAL A N 1
ATOM 1830 C CA . VAL A 1 240 ? -9.599 -5.088 9.093 1.00 89.75 240 VAL A CA 1
ATOM 1831 C C . VAL A 1 240 ? -9.816 -5.214 10.602 1.00 89.75 240 VAL A C 1
ATOM 1833 O O . VAL A 1 240 ? -10.962 -5.229 11.048 1.00 89.75 240 VAL A O 1
ATOM 1836 N N . GLU A 1 241 ? -8.739 -5.280 11.387 1.00 88.81 241 GLU A N 1
ATOM 1837 C CA . GLU A 1 241 ? -8.806 -5.327 12.855 1.00 88.81 241 GLU A CA 1
ATOM 1838 C C . GLU A 1 241 ? -9.350 -4.026 13.456 1.00 88.81 241 GLU A C 1
ATOM 1840 O O . GLU A 1 241 ? -10.022 -4.081 14.470 1.00 88.81 241 GLU A O 1
ATOM 1845 N N . SER A 1 242 ? -9.173 -2.873 12.804 1.00 85.88 242 SER A N 1
ATOM 1846 C CA . SER A 1 242 ? -9.762 -1.607 13.271 1.00 85.88 242 SER A CA 1
ATOM 1847 C C . SER A 1 242 ? -11.297 -1.594 13.287 1.00 85.88 242 SER A C 1
ATOM 1849 O O . SER A 1 242 ? -11.893 -0.647 13.805 1.00 85.88 242 SER A O 1
ATOM 1851 N N . ASN A 1 243 ? -11.936 -2.586 12.646 1.00 82.88 243 ASN A N 1
ATOM 1852 C CA . ASN A 1 243 ? -13.386 -2.695 12.471 1.00 82.88 243 ASN A CA 1
ATOM 1853 C C . ASN A 1 243 ? -14.025 -1.409 11.903 1.00 82.88 243 ASN A C 1
ATOM 1855 O O . ASN A 1 243 ? -15.204 -1.108 12.095 1.00 82.88 243 ASN A O 1
ATOM 1859 N N . ASN A 1 244 ? -13.228 -0.617 11.184 1.00 78.44 244 ASN A N 1
ATOM 1860 C CA . ASN A 1 244 ? -13.641 0.638 10.597 1.00 78.44 244 ASN A CA 1
ATOM 1861 C C . ASN A 1 244 ? -13.482 0.552 9.084 1.00 78.44 244 ASN A C 1
ATOM 1863 O O . ASN A 1 244 ? -12.383 0.648 8.534 1.00 78.44 244 ASN A O 1
ATOM 1867 N N . GLY A 1 245 ? -14.616 0.410 8.395 1.00 74.94 245 GLY A N 1
ATOM 1868 C CA . GLY A 1 245 ? -14.633 0.303 6.941 1.00 74.94 245 GLY A CA 1
ATOM 1869 C C . GLY A 1 245 ? -13.951 1.483 6.244 1.00 74.94 245 GLY A C 1
ATOM 1870 O O . GLY A 1 245 ? -13.424 1.299 5.153 1.00 74.94 245 GLY A O 1
ATOM 1871 N N . LEU A 1 246 ? -13.955 2.687 6.838 1.00 79.44 246 LEU A N 1
ATOM 1872 C CA . LEU A 1 246 ? -13.320 3.869 6.245 1.00 79.44 246 LEU A CA 1
ATOM 1873 C C . LEU A 1 246 ? -11.799 3.747 6.303 1.00 79.44 246 LEU A C 1
ATOM 1875 O O . LEU A 1 246 ? -11.134 4.033 5.311 1.00 79.44 246 LEU A O 1
ATOM 1879 N N . VAL A 1 247 ? -11.260 3.285 7.435 1.00 85.31 247 VAL A N 1
ATOM 1880 C CA . VAL A 1 247 ? -9.822 3.029 7.585 1.00 85.31 247 VAL A CA 1
ATOM 1881 C C . VAL A 1 247 ? -9.397 1.951 6.592 1.00 85.31 247 VAL A C 1
ATOM 1883 O O . VAL A 1 247 ? -8.467 2.177 5.827 1.00 85.31 247 VAL A O 1
ATOM 1886 N N . PHE A 1 248 ? -10.138 0.841 6.498 1.00 85.75 248 PHE A N 1
ATOM 1887 C CA . PHE A 1 248 ? -9.890 -0.192 5.486 1.00 85.75 248 PHE A CA 1
ATOM 1888 C C . PHE A 1 248 ? -9.934 0.349 4.055 1.00 85.75 248 PHE A C 1
ATOM 1890 O O . PHE A 1 248 ? -9.024 0.079 3.273 1.00 85.75 248 PHE A O 1
ATOM 1897 N N . ALA A 1 249 ? -10.953 1.143 3.719 1.00 82.94 249 ALA A N 1
ATOM 1898 C CA . ALA A 1 249 ? -11.104 1.713 2.388 1.00 82.94 249 ALA A CA 1
ATOM 1899 C C . ALA A 1 249 ? -9.896 2.566 1.995 1.00 82.94 249 ALA A C 1
ATOM 1901 O O . ALA A 1 249 ? -9.345 2.384 0.910 1.00 82.94 249 ALA A O 1
ATOM 1902 N N . ILE A 1 250 ? -9.465 3.476 2.869 1.00 85.06 250 ILE A N 1
ATOM 1903 C CA . ILE A 1 250 ? -8.317 4.346 2.597 1.00 85.06 250 ILE A CA 1
ATOM 1904 C C . ILE A 1 250 ? -7.038 3.512 2.489 1.00 85.06 250 ILE A C 1
ATOM 1906 O O . ILE A 1 250 ? -6.292 3.664 1.524 1.00 85.06 250 ILE A O 1
ATOM 1910 N N . THR A 1 251 ? -6.820 2.587 3.422 1.00 90.12 251 THR A N 1
ATOM 1911 C CA . THR A 1 251 ? -5.649 1.705 3.452 1.00 90.12 251 THR A CA 1
ATOM 1912 C C . THR A 1 251 ? -5.513 0.871 2.176 1.00 90.12 251 THR A C 1
ATOM 1914 O O . THR A 1 251 ? -4.443 0.844 1.568 1.00 90.12 251 THR A O 1
ATOM 1917 N N . ALA A 1 252 ? -6.592 0.227 1.722 1.00 88.12 252 ALA A N 1
ATOM 1918 C CA . ALA A 1 252 ? -6.584 -0.562 0.490 1.00 88.12 252 ALA A CA 1
ATOM 1919 C C . ALA A 1 252 ? -6.269 0.306 -0.742 1.00 88.12 252 ALA A C 1
ATOM 1921 O O . ALA A 1 252 ? -5.508 -0.096 -1.623 1.00 88.12 252 ALA A O 1
ATOM 1922 N N . ASN A 1 253 ? -6.796 1.531 -0.785 1.00 89.19 253 ASN A N 1
ATOM 1923 C CA . ASN A 1 253 ? -6.484 2.470 -1.857 1.00 89.19 253 ASN A CA 1
ATOM 1924 C C . ASN A 1 253 ? -5.004 2.866 -1.850 1.00 89.19 253 ASN A C 1
ATOM 1926 O O . ASN A 1 253 ? -4.343 2.715 -2.875 1.00 89.19 253 ASN A O 1
ATOM 1930 N N . ILE A 1 254 ? -4.455 3.276 -0.702 1.00 91.38 254 ILE A N 1
ATOM 1931 C CA . ILE A 1 254 ? -3.033 3.636 -0.576 1.00 91.38 254 ILE A CA 1
ATOM 1932 C C . ILE A 1 254 ? -2.130 2.493 -1.060 1.00 91.38 254 ILE A C 1
ATOM 1934 O O . ILE A 1 254 ? -1.233 2.743 -1.860 1.00 91.38 254 ILE A O 1
ATOM 1938 N N . ALA A 1 255 ? -2.400 1.244 -0.661 1.00 92.88 255 ALA A N 1
ATOM 1939 C CA . ALA A 1 255 ? -1.626 0.081 -1.112 1.00 92.88 255 ALA A CA 1
ATOM 1940 C C . ALA A 1 255 ? -1.582 -0.052 -2.645 1.00 92.88 255 ALA A C 1
ATOM 1942 O O . ALA A 1 255 ? -0.543 -0.372 -3.216 1.00 92.88 255 ALA A O 1
ATOM 1943 N N . SER A 1 256 ? -2.704 0.224 -3.314 1.00 90.62 256 SER A N 1
ATOM 1944 C CA . SER A 1 256 ? -2.808 0.139 -4.775 1.00 90.62 256 SER A CA 1
ATOM 1945 C C . SER A 1 256 ? -2.012 1.258 -5.447 1.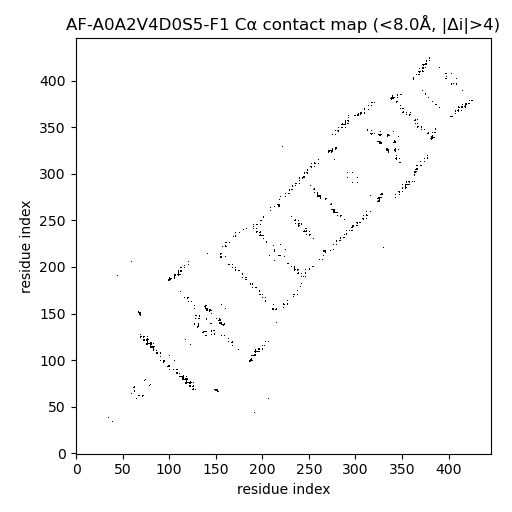00 90.62 256 SER A C 1
ATOM 1947 O O . SER A 1 256 ? -1.205 1.004 -6.338 1.00 90.62 256 SER A O 1
ATOM 1949 N N . PHE A 1 257 ? -2.175 2.494 -4.972 1.00 90.75 257 PHE A N 1
ATOM 1950 C CA . PHE A 1 257 ? -1.456 3.658 -5.495 1.00 90.75 257 PHE A CA 1
ATOM 1951 C C . PHE A 1 257 ? 0.051 3.611 -5.233 1.00 90.75 257 PHE A C 1
ATOM 1953 O O . PHE A 1 257 ? 0.816 4.146 -6.028 1.00 90.75 257 PHE A O 1
ATOM 1960 N N . LEU A 1 258 ? 0.505 2.954 -4.164 1.00 91.31 258 LEU A N 1
ATOM 1961 C CA . LEU A 1 258 ? 1.933 2.809 -3.885 1.00 91.31 258 LEU A CA 1
ATOM 1962 C C . LEU A 1 258 ? 2.687 2.104 -5.012 1.00 91.31 258 LEU A C 1
ATOM 1964 O O . LEU A 1 258 ? 3.810 2.493 -5.308 1.00 91.31 258 LEU A O 1
ATOM 1968 N N . THR A 1 259 ? 2.078 1.117 -5.670 1.00 91.56 259 THR A N 1
ATOM 1969 C CA . THR A 1 259 ? 2.711 0.438 -6.815 1.00 91.56 259 THR A CA 1
ATOM 1970 C C . THR A 1 259 ? 2.923 1.382 -7.997 1.00 91.56 259 THR A C 1
ATOM 1972 O O . THR A 1 259 ? 3.999 1.386 -8.584 1.00 91.56 259 THR A O 1
ATOM 1975 N N . LEU A 1 260 ? 1.946 2.253 -8.277 1.00 90.19 260 LEU A N 1
ATOM 1976 C CA . LEU A 1 260 ? 2.056 3.312 -9.282 1.00 90.19 260 LEU A CA 1
ATOM 1977 C C . LEU A 1 260 ? 3.137 4.330 -8.915 1.00 90.19 260 LEU A C 1
ATOM 1979 O O . LEU A 1 260 ? 3.938 4.700 -9.762 1.00 90.19 260 LEU A O 1
ATOM 1983 N N . ILE A 1 261 ? 3.174 4.776 -7.656 1.00 88.50 261 ILE A N 1
ATOM 1984 C CA . ILE A 1 261 ? 4.177 5.743 -7.191 1.00 88.50 261 ILE A CA 1
ATOM 1985 C C . ILE A 1 261 ? 5.583 5.160 -7.336 1.00 88.50 261 ILE A C 1
ATOM 1987 O O . ILE A 1 261 ? 6.463 5.839 -7.854 1.00 88.50 261 ILE A O 1
ATOM 1991 N N . TYR A 1 262 ? 5.789 3.912 -6.908 1.00 88.38 262 TYR A N 1
ATOM 1992 C CA . TYR A 1 262 ? 7.077 3.239 -7.060 1.00 88.38 262 TYR A CA 1
ATOM 1993 C C . TYR A 1 262 ? 7.483 3.101 -8.526 1.00 88.38 262 TYR A C 1
ATOM 1995 O O . TYR A 1 262 ? 8.656 3.271 -8.819 1.00 88.38 262 TYR A O 1
ATOM 2003 N N . GLU A 1 263 ? 6.543 2.834 -9.433 1.00 88.19 263 GLU A N 1
ATOM 2004 C CA . GLU A 1 263 ? 6.839 2.734 -10.866 1.00 88.19 263 GLU A CA 1
ATOM 2005 C C . GLU A 1 263 ? 7.173 4.100 -11.489 1.00 88.19 263 GLU A C 1
ATOM 2007 O O . GLU A 1 263 ? 8.105 4.202 -12.271 1.00 88.19 263 GLU A O 1
ATOM 2012 N N . ILE A 1 264 ? 6.456 5.167 -11.123 1.00 84.12 264 ILE A N 1
ATOM 2013 C CA . ILE A 1 264 ? 6.662 6.514 -11.693 1.00 84.12 264 ILE A CA 1
ATOM 2014 C C . ILE A 1 264 ? 7.959 7.160 -11.189 1.00 84.12 264 ILE A C 1
ATOM 2016 O O . ILE A 1 264 ? 8.600 7.919 -11.909 1.00 84.12 264 ILE A O 1
ATOM 2020 N N . VAL A 1 265 ? 8.318 6.919 -9.926 1.00 78.69 265 VAL A N 1
ATOM 2021 C CA . VAL A 1 265 ? 9.540 7.472 -9.309 1.00 78.69 265 VAL A CA 1
ATOM 2022 C C . VAL A 1 265 ? 10.793 6.720 -9.767 1.00 78.69 265 VAL A C 1
ATOM 2024 O O . VAL A 1 265 ? 11.911 7.206 -9.613 1.00 78.69 265 VAL A O 1
ATOM 2027 N N . HIS A 1 266 ? 10.610 5.526 -10.310 1.00 74.62 266 HIS A N 1
ATOM 2028 C CA . HIS A 1 266 ? 11.669 4.651 -10.759 1.00 74.62 266 HIS A CA 1
ATOM 2029 C C . HIS A 1 266 ? 12.175 5.054 -12.147 1.00 74.62 266 HIS A C 1
ATOM 2031 O O . HIS A 1 266 ? 11.397 5.239 -13.075 1.00 74.62 266 HIS A O 1
ATOM 2037 N N . ASP A 1 267 ? 13.496 5.164 -12.278 1.00 64.62 267 ASP A N 1
ATOM 2038 C CA . ASP A 1 267 ? 14.191 5.542 -13.516 1.00 64.62 267 ASP A CA 1
ATOM 2039 C C . ASP A 1 267 ? 14.892 4.320 -14.133 1.00 64.62 267 ASP A C 1
ATOM 2041 O O . ASP A 1 267 ? 16.064 4.378 -14.508 1.00 64.62 267 ASP A O 1
ATOM 2045 N N . ALA A 1 268 ? 14.223 3.156 -14.152 1.00 61.75 268 ALA A N 1
ATOM 2046 C CA . ALA A 1 268 ? 14.838 1.984 -14.768 1.00 61.75 268 ALA A CA 1
ATOM 2047 C C . ALA A 1 268 ? 15.091 2.240 -16.254 1.00 61.75 268 ALA A C 1
ATOM 2049 O O . ALA A 1 268 ? 14.214 2.761 -16.953 1.00 61.75 268 ALA A O 1
ATOM 2050 N N . PRO A 1 269 ? 16.238 1.770 -16.773 1.00 57.28 269 PRO A N 1
ATOM 2051 C CA . PRO A 1 269 ? 16.467 1.680 -18.200 1.00 57.28 269 PRO A CA 1
ATOM 2052 C C . PRO A 1 269 ? 15.281 0.981 -18.871 1.00 57.28 269 PRO A C 1
ATOM 2054 O O . PRO A 1 269 ? 14.931 -0.153 -18.534 1.00 57.28 269 PRO A O 1
ATOM 2057 N N . SER A 1 270 ? 14.656 1.689 -19.810 1.00 58.16 270 SER A N 1
ATOM 2058 C CA . SER A 1 270 ? 13.548 1.210 -20.636 1.00 58.16 270 SER A CA 1
ATOM 2059 C C . SER A 1 270 ? 13.785 -0.222 -21.135 1.00 58.16 270 SER A C 1
ATOM 2061 O O . SER A 1 270 ? 14.878 -0.531 -21.615 1.00 58.16 270 SER A O 1
ATOM 2063 N N . GLY A 1 271 ? 12.765 -1.083 -21.065 1.00 63.59 271 GLY A N 1
ATOM 2064 C CA . GLY A 1 271 ? 12.832 -2.474 -21.528 1.00 63.59 271 GLY A CA 1
ATOM 2065 C C . GLY A 1 271 ? 12.501 -3.487 -20.430 1.00 63.59 271 GLY A C 1
ATOM 2066 O O . GLY A 1 271 ? 11.566 -3.285 -19.662 1.00 63.59 271 GLY A O 1
ATOM 2067 N N . ALA A 1 272 ? 13.274 -4.579 -20.337 1.00 59.28 272 ALA A N 1
ATOM 2068 C CA . ALA A 1 272 ? 13.004 -5.778 -19.517 1.00 59.28 272 ALA A CA 1
ATOM 2069 C C . ALA A 1 272 ? 12.988 -5.587 -17.980 1.00 59.28 272 ALA A C 1
ATOM 2071 O O . ALA A 1 272 ? 12.973 -6.559 -17.217 1.00 59.28 272 ALA A O 1
ATOM 2072 N N . ALA A 1 273 ? 13.060 -4.341 -17.528 1.00 66.25 273 ALA A N 1
ATOM 2073 C CA . ALA A 1 273 ? 13.020 -3.942 -16.134 1.00 66.25 273 ALA A CA 1
ATOM 2074 C C . ALA A 1 273 ? 11.793 -3.093 -15.775 1.00 66.25 273 ALA A C 1
ATOM 2076 O O . ALA A 1 273 ? 11.415 -3.062 -14.602 1.00 66.25 273 ALA A O 1
ATOM 2077 N N . ALA A 1 274 ? 11.164 -2.455 -16.767 1.00 81.44 274 ALA A N 1
ATOM 2078 C CA . ALA A 1 274 ? 9.974 -1.638 -16.583 1.00 81.44 274 ALA A CA 1
ATOM 2079 C C . ALA A 1 274 ? 8.757 -2.516 -16.257 1.00 81.44 274 ALA A C 1
ATOM 2081 O O . ALA A 1 274 ? 8.584 -3.597 -16.828 1.00 81.44 274 ALA A O 1
ATOM 2082 N N . GLY A 1 275 ? 7.903 -2.049 -15.352 1.00 84.56 275 GLY A N 1
ATOM 2083 C CA . GLY A 1 275 ? 6.724 -2.761 -14.859 1.00 84.56 275 GLY A CA 1
ATOM 2084 C C . GLY A 1 275 ? 6.962 -3.594 -13.605 1.00 84.56 275 GLY A C 1
ATOM 2085 O O . GLY A 1 275 ? 6.038 -4.263 -13.136 1.00 84.56 275 GLY A O 1
ATOM 2086 N N . GLY A 1 276 ? 8.167 -3.575 -13.030 1.00 87.81 276 GLY A N 1
ATOM 2087 C CA . GLY A 1 276 ? 8.487 -4.357 -11.837 1.00 87.81 276 GLY A CA 1
ATOM 2088 C C . GLY A 1 276 ? 7.693 -3.946 -10.599 1.00 87.81 276 GLY A C 1
ATOM 2089 O O . GLY A 1 276 ? 7.172 -4.821 -9.905 1.00 87.81 276 GLY A O 1
ATOM 2090 N N . ALA A 1 277 ? 7.550 -2.645 -10.337 1.00 89.62 277 ALA A N 1
ATOM 2091 C CA . ALA A 1 277 ? 6.762 -2.163 -9.205 1.00 89.62 277 ALA A CA 1
ATOM 2092 C C . ALA A 1 277 ? 5.272 -2.382 -9.452 1.00 89.62 277 ALA A C 1
ATOM 2094 O O . ALA A 1 277 ? 4.539 -2.837 -8.571 1.00 89.62 277 ALA A O 1
ATOM 2095 N N . LEU A 1 278 ? 4.828 -2.085 -10.671 1.00 91.88 278 LEU A N 1
ATOM 2096 C CA . LEU A 1 278 ? 3.426 -2.172 -11.052 1.00 91.88 278 LEU A CA 1
ATOM 2097 C C . LEU A 1 278 ? 2.913 -3.617 -11.049 1.00 91.88 278 LEU A C 1
ATOM 2099 O O . LEU A 1 278 ? 1.777 -3.874 -10.650 1.00 91.88 278 LEU A O 1
ATOM 2103 N N . SER A 1 279 ? 3.773 -4.583 -11.380 1.00 93.31 279 SER A N 1
ATOM 2104 C CA . SER A 1 279 ? 3.466 -6.014 -11.273 1.00 93.31 279 SER A CA 1
ATOM 2105 C C . SER A 1 279 ? 3.190 -6.464 -9.836 1.00 93.31 279 SER A C 1
ATOM 2107 O O . SER A 1 279 ? 2.429 -7.412 -9.629 1.00 93.31 279 SER A O 1
ATOM 2109 N N . LEU A 1 280 ? 3.714 -5.764 -8.818 1.00 94.06 280 LEU A N 1
ATOM 2110 C CA . LEU A 1 280 ? 3.397 -6.060 -7.414 1.00 94.06 280 LEU A CA 1
ATOM 2111 C C . LEU A 1 280 ? 1.924 -5.814 -7.077 1.00 94.06 280 LEU A C 1
ATOM 2113 O O . LEU A 1 280 ? 1.418 -6.391 -6.107 1.00 94.06 280 LEU A O 1
ATOM 2117 N N . MET A 1 281 ? 1.214 -5.022 -7.891 1.00 94.44 281 MET A N 1
ATOM 2118 C CA . MET A 1 281 ? -0.228 -4.826 -7.753 1.00 94.44 281 MET A CA 1
ATOM 2119 C C . MET A 1 281 ? -0.967 -6.166 -7.798 1.00 94.44 281 MET A C 1
ATOM 2121 O O . MET A 1 281 ? -1.918 -6.336 -7.045 1.00 94.44 281 MET A O 1
ATOM 2125 N N . VAL A 1 282 ? -0.495 -7.150 -8.573 1.00 94.44 282 VAL A N 1
ATOM 2126 C CA . VAL A 1 282 ? -1.076 -8.503 -8.615 1.00 94.44 282 VAL A CA 1
ATOM 2127 C C . VAL A 1 282 ? -1.124 -9.122 -7.212 1.00 94.44 282 VAL A C 1
ATOM 2129 O O . VAL A 1 282 ? -2.184 -9.529 -6.739 1.00 94.44 282 VAL A O 1
ATOM 2132 N N . PHE A 1 283 ? -0.004 -9.131 -6.490 1.00 94.44 283 PHE A N 1
ATOM 2133 C CA . PHE A 1 283 ? 0.055 -9.711 -5.145 1.00 94.44 283 PHE A CA 1
ATOM 2134 C C . PHE A 1 283 ? -0.763 -8.906 -4.129 1.00 94.44 283 PHE A C 1
ATOM 2136 O O . PHE A 1 283 ? -1.457 -9.482 -3.289 1.00 94.44 283 PHE A O 1
ATOM 2143 N N . ILE A 1 284 ? -0.721 -7.576 -4.219 1.00 93.88 284 ILE A N 1
ATOM 2144 C CA . ILE A 1 284 ? -1.458 -6.687 -3.313 1.00 93.88 284 ILE A CA 1
ATOM 2145 C C . ILE A 1 284 ? -2.972 -6.845 -3.506 1.00 93.88 284 ILE A C 1
ATOM 2147 O O . ILE A 1 284 ? -3.699 -6.971 -2.520 1.00 93.88 284 ILE A O 1
ATOM 2151 N N . VAL A 1 285 ? -3.445 -6.921 -4.751 1.00 93.00 285 VAL A N 1
ATOM 2152 C CA . VAL A 1 285 ? -4.859 -7.135 -5.101 1.00 93.00 285 VAL A CA 1
ATOM 2153 C C . VAL A 1 285 ? -5.362 -8.479 -4.585 1.00 93.00 285 VAL A C 1
ATOM 2155 O O . VAL A 1 285 ? -6.482 -8.538 -4.079 1.00 93.00 285 VAL A O 1
ATOM 2158 N N . ILE A 1 286 ? -4.547 -9.541 -4.636 1.00 93.25 286 ILE A N 1
ATOM 2159 C CA . ILE A 1 286 ? -4.900 -10.843 -4.043 1.00 93.25 286 ILE A CA 1
ATOM 2160 C C . ILE A 1 286 ? -5.180 -10.689 -2.549 1.00 93.25 286 ILE A C 1
ATOM 2162 O O . ILE A 1 286 ? -6.240 -11.100 -2.075 1.00 93.25 286 ILE A O 1
ATOM 2166 N N . VAL A 1 287 ? -4.267 -10.056 -1.807 1.00 93.00 287 VAL A N 1
ATOM 2167 C CA . VAL A 1 287 ? -4.450 -9.834 -0.365 1.00 93.00 287 VAL A CA 1
ATOM 2168 C C . VAL A 1 287 ? -5.702 -8.998 -0.103 1.00 93.00 287 VAL A C 1
ATOM 2170 O O . VAL A 1 287 ? -6.514 -9.357 0.748 1.00 93.00 287 VAL A O 1
ATOM 2173 N N . GLN A 1 288 ? -5.904 -7.914 -0.851 1.00 90.94 288 GLN A N 1
ATOM 2174 C CA . GLN A 1 288 ? -7.078 -7.064 -0.676 1.00 90.94 288 GLN A CA 1
ATOM 2175 C C . GLN A 1 288 ? -8.390 -7.807 -0.949 1.00 90.94 288 GLN A C 1
ATOM 2177 O O . GLN A 1 288 ? -9.332 -7.662 -0.173 1.00 90.94 288 GLN A O 1
ATOM 2182 N N . GLY A 1 289 ? -8.460 -8.599 -2.022 1.00 88.56 289 GLY A N 1
ATOM 2183 C CA . GLY A 1 289 ? -9.658 -9.348 -2.402 1.00 88.56 289 GLY A CA 1
ATOM 2184 C C . GLY A 1 289 ? -10.054 -10.378 -1.349 1.00 88.56 289 GLY A C 1
ATOM 2185 O O . GLY A 1 289 ? -11.219 -10.436 -0.946 1.00 88.56 289 GLY A O 1
ATOM 2186 N N . LEU A 1 290 ? -9.067 -11.100 -0.807 1.00 88.69 290 LEU A N 1
ATOM 2187 C CA . LEU A 1 290 ? -9.268 -12.033 0.305 1.00 88.69 290 LEU A CA 1
ATOM 2188 C C . LEU A 1 290 ? -9.794 -11.324 1.561 1.00 88.69 290 LEU A C 1
ATOM 2190 O O . LEU A 1 290 ? -10.703 -11.825 2.223 1.00 88.69 290 LEU A O 1
ATOM 2194 N N . LEU A 1 291 ? -9.263 -10.140 1.882 1.00 88.44 291 LEU A N 1
ATOM 2195 C CA . LEU A 1 291 ? -9.689 -9.366 3.053 1.00 88.44 291 LEU A CA 1
ATOM 2196 C C . LEU A 1 291 ? -11.042 -8.672 2.857 1.00 88.44 291 LEU A C 1
ATOM 2198 O O . LEU A 1 291 ? -11.799 -8.524 3.816 1.00 88.44 291 LEU A O 1
ATOM 2202 N N . ALA A 1 292 ? -11.388 -8.283 1.632 1.00 84.25 292 ALA A N 1
ATOM 2203 C CA . ALA A 1 292 ? -12.639 -7.597 1.320 1.00 84.25 292 ALA A CA 1
ATOM 2204 C C . ALA A 1 292 ? -13.884 -8.484 1.495 1.00 84.25 292 ALA A C 1
ATOM 2206 O O . ALA A 1 292 ? -14.988 -7.972 1.705 1.00 84.25 292 ALA A O 1
ATOM 2207 N N . ALA A 1 293 ? -13.714 -9.808 1.459 1.00 81.94 293 ALA A N 1
ATOM 2208 C CA . ALA A 1 293 ? -14.761 -10.771 1.793 1.00 81.94 293 ALA A CA 1
ATOM 2209 C C . ALA A 1 293 ? -15.042 -10.865 3.310 1.00 81.94 293 ALA A C 1
ATOM 2211 O O . ALA A 1 293 ? -16.015 -11.497 3.720 1.00 81.94 293 ALA A O 1
ATOM 2212 N N . SER A 1 294 ? -14.227 -10.230 4.162 1.00 81.88 294 SER A N 1
ATOM 2213 C CA . SER A 1 294 ? -14.368 -10.318 5.618 1.00 81.88 294 SER A CA 1
ATOM 2214 C C . SER A 1 294 ? -15.726 -9.786 6.110 1.00 81.88 294 SER A C 1
ATOM 2216 O O . SER A 1 294 ? -16.126 -8.667 5.763 1.00 81.88 294 SER A O 1
ATOM 2218 N N . PRO A 1 295 ? -16.431 -10.527 6.989 1.00 78.75 295 PRO A N 1
ATOM 2219 C CA . PRO A 1 295 ? -17.717 -10.099 7.531 1.00 78.75 295 PRO A CA 1
ATOM 2220 C C . PRO A 1 295 ? -17.604 -8.915 8.497 1.00 78.75 295 PRO A C 1
ATOM 2222 O O . PRO A 1 295 ? -18.614 -8.269 8.763 1.00 78.75 295 PRO A O 1
ATOM 2225 N N . ARG A 1 296 ? -16.397 -8.616 8.997 1.00 77.19 296 ARG A N 1
ATOM 2226 C CA . ARG A 1 296 ? -16.137 -7.501 9.922 1.00 77.19 296 ARG A CA 1
ATOM 2227 C C . ARG A 1 296 ? -16.280 -6.128 9.263 1.00 77.19 296 ARG A C 1
ATOM 2229 O O . ARG A 1 296 ? -16.487 -5.139 9.947 1.00 77.19 296 ARG A O 1
ATOM 2236 N N . LEU A 1 297 ? -16.176 -6.046 7.939 1.00 76.69 297 LEU A N 1
ATOM 2237 C CA . LEU A 1 297 ? -16.214 -4.770 7.233 1.00 76.69 297 LEU A CA 1
ATOM 2238 C C . LEU A 1 297 ? -17.646 -4.358 6.871 1.00 76.69 297 LEU A C 1
ATOM 2240 O O . LEU A 1 297 ? -18.430 -5.163 6.352 1.00 76.69 297 LEU A O 1
ATOM 2244 N N . ASP A 1 298 ? -17.959 -3.072 7.069 1.00 78.44 298 ASP A N 1
ATOM 2245 C CA . ASP A 1 298 ? -19.220 -2.484 6.610 1.00 78.44 298 ASP A CA 1
ATOM 2246 C C . ASP A 1 298 ? -19.313 -2.525 5.079 1.00 78.44 298 ASP A C 1
ATOM 2248 O O . ASP A 1 298 ? -18.514 -1.923 4.354 1.00 78.44 298 ASP A O 1
ATOM 2252 N N . ARG A 1 299 ? -20.361 -3.192 4.592 1.00 78.12 299 ARG A N 1
ATOM 2253 C CA . ARG A 1 299 ? -20.650 -3.388 3.172 1.00 78.12 299 ARG A CA 1
ATOM 2254 C C . ARG A 1 299 ? -20.696 -2.074 2.393 1.00 78.12 299 ARG A C 1
ATOM 2256 O O . ARG A 1 299 ? -20.133 -2.007 1.305 1.00 78.12 299 ARG A O 1
ATOM 2263 N N . LYS A 1 300 ? -21.338 -1.027 2.931 1.00 78.44 300 LYS A N 1
ATOM 2264 C CA . LYS A 1 300 ? -21.476 0.260 2.217 1.00 78.44 300 LYS A CA 1
ATOM 2265 C C . LYS A 1 300 ? -20.133 0.944 1.997 1.00 78.44 300 LYS A C 1
ATOM 2267 O O . LYS A 1 300 ? -19.958 1.666 1.017 1.00 78.44 300 LYS A O 1
ATOM 2272 N N . MET A 1 301 ? -19.203 0.754 2.924 1.00 74.88 301 MET A N 1
ATOM 2273 C CA . MET A 1 301 ? -17.885 1.357 2.828 1.00 74.88 301 MET A CA 1
ATOM 2274 C C . MET A 1 301 ? -16.957 0.545 1.924 1.00 74.88 301 MET A C 1
ATOM 2276 O O . MET A 1 301 ? -16.254 1.134 1.108 1.00 74.88 301 MET A O 1
ATOM 2280 N N . VAL A 1 302 ? -17.023 -0.789 1.989 1.00 78.56 302 VAL A N 1
ATOM 2281 C CA . VAL A 1 302 ? -16.316 -1.691 1.060 1.00 78.56 302 VAL A CA 1
ATOM 2282 C C . VAL A 1 302 ? -16.744 -1.439 -0.391 1.00 78.56 302 VAL A C 1
ATOM 2284 O O . VAL A 1 302 ? -15.899 -1.368 -1.282 1.00 78.56 302 VAL A O 1
ATOM 2287 N N . GLU A 1 303 ? -18.036 -1.190 -0.625 1.00 83.75 303 GLU A N 1
ATOM 2288 C CA . GLU A 1 303 ? -18.553 -0.773 -1.932 1.00 83.75 303 GLU A CA 1
ATOM 2289 C C . GLU A 1 303 ? -17.854 0.502 -2.431 1.00 83.75 303 GLU A C 1
ATOM 2291 O O . GLU A 1 303 ? -17.377 0.534 -3.560 1.00 83.75 303 GLU A O 1
ATOM 2296 N N . LYS A 1 304 ? -17.700 1.534 -1.595 1.00 78.94 304 LYS A N 1
ATOM 2297 C CA . LYS A 1 304 ? -16.995 2.767 -1.991 1.00 78.94 304 LYS A CA 1
ATOM 2298 C C . LYS A 1 304 ? -15.493 2.564 -2.181 1.00 78.94 304 LYS A C 1
ATOM 2300 O O . LYS A 1 304 ? -14.928 3.125 -3.114 1.00 78.94 304 LYS A O 1
ATOM 2305 N N . ALA A 1 305 ? -14.859 1.759 -1.328 1.00 75.62 305 ALA A N 1
ATOM 2306 C CA . ALA A 1 305 ? -13.432 1.448 -1.411 1.00 75.62 305 ALA A CA 1
ATOM 2307 C C . ALA A 1 305 ? -13.054 0.864 -2.775 1.00 75.62 305 ALA A C 1
ATOM 2309 O O . ALA A 1 305 ? -12.026 1.232 -3.343 1.00 75.62 305 ALA A O 1
ATOM 2310 N N . SER A 1 306 ? -13.920 -0.004 -3.309 1.00 81.94 306 SER A N 1
ATOM 2311 C CA . SER A 1 306 ? -13.701 -0.675 -4.589 1.00 81.94 306 SER A CA 1
ATOM 2312 C C . SER A 1 306 ? -13.624 0.270 -5.789 1.00 81.94 306 SER A C 1
ATOM 2314 O O . SER A 1 306 ? -12.943 -0.050 -6.756 1.00 81.94 306 SER A O 1
ATOM 2316 N N . ILE A 1 307 ? -14.244 1.455 -5.720 1.00 86.38 307 ILE A N 1
ATOM 2317 C CA . ILE A 1 307 ? -14.152 2.465 -6.784 1.00 86.38 307 ILE A CA 1
ATOM 2318 C C . ILE A 1 307 ? -12.702 2.917 -6.950 1.00 86.38 307 ILE A C 1
ATOM 2320 O O . ILE A 1 307 ? -12.178 2.932 -8.059 1.00 86.38 307 ILE A O 1
ATOM 2324 N N . GLY A 1 308 ? -12.048 3.280 -5.845 1.00 85.12 308 GLY A N 1
ATOM 2325 C CA . GLY A 1 308 ? -10.681 3.781 -5.905 1.00 85.12 308 GLY A CA 1
ATOM 2326 C C . GLY A 1 308 ? -9.676 2.696 -6.310 1.00 85.12 308 GLY A C 1
ATOM 2327 O O . GLY A 1 308 ? -8.744 2.987 -7.055 1.00 85.12 308 GLY A O 1
ATOM 2328 N N . LEU A 1 309 ? -9.925 1.434 -5.938 1.00 86.81 309 LEU A N 1
ATOM 2329 C CA . LEU A 1 309 ? -9.151 0.296 -6.434 1.00 86.81 309 LEU A CA 1
ATOM 2330 C C . LEU A 1 309 ? -9.253 0.159 -7.954 1.00 86.81 309 LEU A C 1
ATOM 2332 O O . LEU A 1 309 ? -8.235 0.008 -8.619 1.00 86.81 309 LEU A O 1
ATOM 2336 N N . ILE A 1 310 ? -10.470 0.205 -8.503 1.00 90.38 310 ILE A N 1
ATOM 2337 C CA . ILE A 1 310 ? -10.687 0.116 -9.953 1.00 90.38 310 ILE A CA 1
ATOM 2338 C C . ILE A 1 310 ? -9.983 1.271 -10.653 1.00 90.38 310 ILE A C 1
ATOM 2340 O O . ILE A 1 310 ? -9.337 1.052 -11.668 1.00 90.38 310 ILE A O 1
ATOM 2344 N N . ILE A 1 311 ? -10.060 2.483 -10.101 1.00 91.12 311 ILE A N 1
ATOM 2345 C CA . ILE A 1 311 ? -9.339 3.641 -10.635 1.00 91.12 311 ILE A CA 1
ATOM 2346 C C . ILE A 1 311 ? -7.828 3.370 -10.643 1.00 91.12 311 ILE A C 1
ATOM 2348 O O . ILE A 1 311 ? -7.200 3.531 -11.686 1.00 91.12 311 ILE A O 1
ATOM 2352 N N . ALA A 1 312 ? -7.249 2.914 -9.527 1.00 90.50 312 ALA A N 1
ATOM 2353 C CA . ALA A 1 312 ? -5.827 2.575 -9.438 1.00 90.50 312 ALA A CA 1
ATOM 2354 C C . ALA A 1 312 ? -5.426 1.486 -10.445 1.00 90.50 312 ALA A C 1
ATOM 2356 O O . ALA A 1 312 ? -4.419 1.629 -11.133 1.00 90.50 312 ALA A O 1
ATOM 2357 N N . ALA A 1 313 ? -6.238 0.440 -10.581 1.00 91.44 313 ALA A N 1
ATOM 2358 C CA . ALA A 1 313 ? -6.019 -0.638 -11.533 1.00 91.44 313 ALA A CA 1
ATOM 2359 C C . ALA A 1 313 ? -6.104 -0.174 -12.990 1.00 91.44 313 ALA A C 1
ATOM 2361 O O . ALA A 1 313 ? -5.237 -0.510 -13.786 1.00 91.44 313 ALA A O 1
ATOM 2362 N N . VAL A 1 314 ? -7.114 0.620 -13.346 1.00 92.19 314 VAL A N 1
ATOM 2363 C CA . VAL A 1 314 ? -7.275 1.169 -14.700 1.00 92.19 314 VAL A CA 1
ATOM 2364 C C . VAL A 1 314 ? -6.124 2.116 -15.031 1.00 92.19 314 VAL A C 1
ATOM 2366 O O . VAL A 1 314 ? -5.600 2.053 -16.137 1.00 92.19 314 VAL A O 1
ATOM 2369 N N . MET A 1 315 ? -5.675 2.945 -14.083 1.00 92.12 315 MET A N 1
ATOM 2370 C CA . MET A 1 315 ? -4.480 3.777 -14.273 1.00 92.12 315 MET A CA 1
ATOM 2371 C C . MET A 1 315 ? -3.216 2.937 -14.442 1.00 92.12 315 MET A C 1
ATOM 2373 O O . MET A 1 315 ? -2.412 3.246 -15.312 1.00 92.12 315 MET A O 1
ATOM 2377 N N . ALA A 1 316 ? -3.053 1.868 -13.660 1.00 91.94 316 ALA A N 1
ATOM 2378 C CA . ALA A 1 316 ? -1.945 0.931 -13.816 1.00 91.94 316 ALA A CA 1
ATOM 2379 C C . ALA A 1 316 ? -1.967 0.258 -15.189 1.00 91.94 316 ALA A C 1
ATOM 2381 O O . ALA A 1 316 ? -0.965 0.259 -15.892 1.00 91.94 316 ALA A O 1
ATOM 2382 N N . MET A 1 317 ? -3.121 -0.249 -15.618 1.00 92.12 317 MET A N 1
ATOM 2383 C CA . MET A 1 317 ? -3.285 -0.832 -16.947 1.00 92.12 317 MET A CA 1
ATOM 2384 C C . MET A 1 317 ? -2.976 0.188 -18.044 1.00 92.12 317 MET A C 1
ATOM 2386 O O . MET A 1 317 ? -2.239 -0.129 -18.967 1.00 92.12 317 MET A O 1
ATOM 2390 N N . PHE A 1 318 ? -3.493 1.413 -17.930 1.00 90.81 318 PHE A N 1
ATOM 2391 C CA . PHE A 1 318 ? -3.238 2.476 -18.899 1.00 90.81 318 PHE A CA 1
ATOM 2392 C C . PHE A 1 318 ? -1.745 2.789 -18.986 1.00 90.81 318 PHE A C 1
ATOM 2394 O O . PHE A 1 318 ? -1.182 2.766 -20.075 1.00 90.81 318 PHE A O 1
ATOM 2401 N N . TYR A 1 319 ? -1.099 3.004 -17.839 1.00 89.94 319 TYR A N 1
ATOM 2402 C CA . TYR A 1 319 ? 0.324 3.309 -17.781 1.00 89.94 319 TYR A CA 1
ATOM 2403 C C . TYR A 1 319 ? 1.161 2.172 -18.382 1.00 89.94 319 TYR A C 1
ATOM 2405 O O . TYR A 1 319 ? 1.968 2.422 -19.273 1.00 89.94 319 TYR A O 1
ATOM 2413 N N . ALA A 1 320 ? 0.868 0.924 -18.003 1.00 89.31 320 ALA A N 1
ATOM 2414 C CA . ALA A 1 320 ? 1.535 -0.269 -18.518 1.00 89.31 320 ALA A CA 1
ATOM 2415 C C . ALA A 1 320 ? 1.427 -0.432 -20.040 1.00 89.31 320 ALA A C 1
ATOM 2417 O O . ALA A 1 320 ? 2.404 -0.832 -20.670 1.00 89.31 320 ALA A O 1
ATOM 2418 N N . VAL A 1 321 ? 0.263 -0.124 -20.625 1.00 85.56 321 VAL A N 1
ATOM 2419 C CA . VAL A 1 321 ? 0.055 -0.158 -22.084 1.00 85.56 321 VAL A CA 1
ATOM 2420 C C . VAL A 1 321 ? 0.835 0.958 -22.772 1.00 85.56 321 VAL A C 1
ATOM 2422 O O . VAL A 1 321 ? 1.438 0.729 -23.810 1.00 85.56 321 VAL A O 1
ATOM 2425 N N . THR A 1 322 ? 0.840 2.172 -22.216 1.00 85.56 322 THR A N 1
ATOM 2426 C CA . THR A 1 322 ? 1.483 3.326 -22.870 1.00 85.56 322 THR A CA 1
ATOM 2427 C C . THR A 1 322 ? 3.008 3.287 -22.864 1.00 85.56 322 THR A C 1
ATOM 2429 O O . THR A 1 322 ? 3.628 4.023 -23.627 1.00 85.56 322 THR A O 1
ATOM 2432 N N . THR A 1 323 ? 3.612 2.470 -22.003 1.00 84.56 323 THR A N 1
ATOM 2433 C CA . THR A 1 323 ? 5.070 2.396 -21.837 1.00 84.56 323 THR A CA 1
ATOM 2434 C C . THR A 1 323 ? 5.628 0.986 -22.056 1.00 84.56 323 THR A C 1
ATOM 2436 O O . THR A 1 323 ? 6.741 0.717 -21.612 1.00 84.56 323 THR A O 1
ATOM 2439 N N . ASP A 1 324 ? 4.860 0.084 -22.680 1.00 85.38 324 ASP A N 1
ATOM 2440 C CA . ASP A 1 324 ? 5.273 -1.283 -23.043 1.00 85.38 324 ASP A CA 1
ATOM 2441 C C . ASP A 1 324 ? 5.940 -2.066 -21.892 1.00 85.38 324 ASP A C 1
ATOM 2443 O O . ASP A 1 324 ? 7.031 -2.627 -22.014 1.00 85.38 324 ASP A O 1
ATOM 2447 N N . MET A 1 325 ? 5.286 -2.086 -20.728 1.00 87.31 325 MET A N 1
ATOM 2448 C CA . MET A 1 325 ? 5.856 -2.679 -19.514 1.00 87.31 325 MET A CA 1
ATOM 2449 C C . MET A 1 325 ? 5.885 -4.209 -19.530 1.00 87.31 325 MET A C 1
ATOM 2451 O O . MET A 1 325 ? 4.958 -4.875 -19.997 1.00 87.31 325 MET A O 1
ATOM 2455 N N . THR A 1 326 ? 6.912 -4.773 -18.892 1.00 88.81 326 THR A N 1
ATOM 2456 C CA . THR A 1 326 ? 7.017 -6.214 -18.648 1.00 88.81 326 THR A CA 1
ATOM 2457 C C . 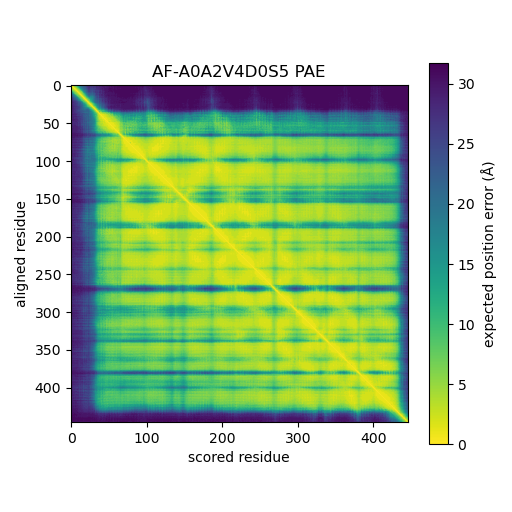THR A 1 326 ? 6.300 -6.632 -17.364 1.00 88.81 326 THR A C 1
ATOM 2459 O O . THR A 1 326 ? 6.317 -5.941 -16.347 1.00 88.81 326 THR A O 1
ATOM 2462 N N . LEU A 1 327 ? 5.655 -7.797 -17.401 1.00 90.12 327 LEU A N 1
ATOM 2463 C CA . LEU A 1 327 ? 5.027 -8.416 -16.237 1.00 90.12 327 LEU A CA 1
ATOM 2464 C C . LEU A 1 327 ? 6.065 -9.213 -15.441 1.00 90.12 327 LEU A C 1
ATOM 2466 O O . LEU A 1 327 ? 6.660 -10.153 -15.967 1.00 90.12 327 LEU A O 1
ATOM 2470 N N . HIS A 1 328 ? 6.219 -8.901 -14.156 1.00 90.25 328 HIS A N 1
ATOM 2471 C CA . HIS A 1 328 ? 7.108 -9.586 -13.216 1.00 90.25 328 HIS A CA 1
ATOM 2472 C C . HIS A 1 328 ? 6.316 -10.313 -12.118 1.00 90.25 328 HIS A C 1
ATOM 2474 O O . HIS A 1 328 ? 5.792 -9.702 -11.188 1.00 90.25 328 HIS A O 1
ATOM 2480 N N . LEU A 1 329 ? 6.272 -11.643 -12.177 1.00 87.81 329 LEU A N 1
ATOM 2481 C CA . LEU A 1 329 ? 5.645 -12.511 -11.175 1.00 87.81 329 LEU A CA 1
ATOM 2482 C C . LEU A 1 329 ? 6.718 -13.292 -10.412 1.00 87.81 329 LEU A C 1
ATOM 2484 O O . LEU A 1 329 ? 6.873 -14.505 -10.570 1.00 87.81 329 LEU A O 1
ATOM 2488 N N . GLY A 1 330 ? 7.494 -12.577 -9.597 1.00 83.81 330 GLY A N 1
ATOM 2489 C CA . GLY A 1 330 ? 8.657 -13.145 -8.917 1.00 83.81 330 GLY A CA 1
ATOM 2490 C C . GLY A 1 330 ? 9.696 -13.627 -9.942 1.00 83.81 330 GLY A C 1
ATOM 2491 O O . GLY A 1 330 ? 10.214 -12.790 -10.680 1.00 83.81 330 GLY A O 1
ATOM 2492 N N . PRO A 1 331 ? 10.004 -14.938 -10.025 1.00 83.56 331 PRO A N 1
ATOM 2493 C CA . PRO A 1 331 ? 10.979 -15.455 -10.988 1.00 83.56 331 PRO A CA 1
ATOM 2494 C C . PRO A 1 331 ? 10.474 -15.457 -12.439 1.00 83.56 331 PRO A C 1
ATOM 2496 O O . PRO A 1 331 ? 11.282 -15.558 -13.361 1.00 83.56 331 PRO A O 1
ATOM 2499 N N . PHE A 1 332 ? 9.161 -15.368 -12.663 1.00 87.56 332 PHE A N 1
ATOM 2500 C CA . PHE A 1 332 ? 8.583 -15.411 -14.005 1.00 87.56 332 PHE A CA 1
ATOM 2501 C C . PHE A 1 332 ? 8.454 -14.002 -14.583 1.00 87.56 332 PHE A C 1
ATOM 2503 O O . PHE A 1 332 ? 7.870 -13.124 -13.947 1.00 87.56 332 PHE A O 1
ATOM 2510 N N . LYS A 1 333 ? 8.967 -13.796 -15.800 1.00 87.75 333 LYS A N 1
ATOM 2511 C CA . LYS A 1 333 ? 8.887 -12.522 -16.521 1.00 87.75 333 LYS A CA 1
ATOM 2512 C C . LYS A 1 333 ? 8.241 -12.714 -17.886 1.00 87.75 333 LYS A C 1
ATOM 2514 O O . LYS A 1 333 ? 8.612 -13.638 -18.608 1.00 87.75 333 LYS A O 1
ATOM 2519 N N . PHE A 1 334 ? 7.315 -11.832 -18.242 1.00 87.38 334 PHE A N 1
ATOM 2520 C CA . PHE A 1 334 ? 6.645 -11.837 -19.541 1.00 87.38 334 PHE A CA 1
ATOM 2521 C C . PHE A 1 334 ? 6.774 -10.459 -20.194 1.00 87.38 334 PHE A C 1
ATOM 2523 O O . PHE A 1 334 ? 6.439 -9.448 -19.578 1.00 87.38 334 PHE A O 1
ATOM 2530 N N . GLY A 1 335 ? 7.288 -10.431 -21.426 1.00 84.88 335 GLY A N 1
ATOM 2531 C CA . GLY A 1 335 ? 7.400 -9.211 -22.227 1.00 84.88 335 GLY A CA 1
ATOM 2532 C C . GLY A 1 335 ? 6.036 -8.667 -22.674 1.00 84.88 335 GLY A C 1
ATOM 2533 O O . GLY A 1 335 ? 5.056 -9.422 -22.669 1.00 84.88 335 GLY A O 1
ATOM 2534 N N . PRO A 1 336 ? 5.951 -7.386 -23.075 1.00 81.88 336 PRO A N 1
ATOM 2535 C CA . PRO A 1 336 ? 4.721 -6.793 -23.607 1.00 81.88 336 PRO A CA 1
ATOM 2536 C C . PRO A 1 336 ? 4.225 -7.506 -24.875 1.00 81.88 336 PRO A C 1
ATOM 2538 O O . PRO A 1 336 ? 3.021 -7.605 -25.098 1.00 81.88 336 PRO A O 1
ATOM 2541 N N . GLU A 1 337 ? 5.130 -8.084 -25.668 1.00 78.88 337 GLU A N 1
ATOM 2542 C CA . GLU A 1 337 ? 4.830 -8.852 -26.882 1.00 78.88 337 GLU A CA 1
ATOM 2543 C C . GLU A 1 337 ? 4.272 -10.262 -26.623 1.00 78.88 337 GLU A C 1
ATOM 2545 O O . GLU A 1 337 ? 3.948 -10.990 -27.568 1.00 78.88 337 GLU A O 1
ATOM 2550 N N . ASN A 1 338 ? 4.165 -10.689 -25.361 1.00 81.06 338 ASN A N 1
ATOM 2551 C CA . ASN A 1 338 ? 3.675 -12.022 -25.042 1.00 81.06 338 ASN A CA 1
ATOM 2552 C C . ASN A 1 338 ? 2.225 -12.212 -25.516 1.00 81.06 338 ASN A C 1
ATOM 2554 O O . ASN A 1 338 ? 1.320 -11.456 -25.164 1.00 81.06 338 ASN A O 1
ATOM 2558 N N . SER A 1 339 ? 1.989 -13.277 -26.284 1.00 70.25 339 SER A N 1
ATOM 2559 C CA . SER A 1 339 ? 0.689 -13.525 -26.914 1.00 70.25 339 SER A CA 1
ATOM 2560 C C . SER A 1 339 ? -0.409 -14.001 -25.959 1.00 70.25 339 SER A C 1
ATOM 2562 O O . SER A 1 339 ? -1.558 -14.075 -26.379 1.00 70.25 339 SER A O 1
ATOM 2564 N N . PHE A 1 340 ? -0.078 -14.352 -24.713 1.00 70.81 340 PHE A N 1
ATOM 2565 C CA . PHE A 1 340 ? -1.028 -14.926 -23.757 1.00 70.81 340 PHE A CA 1
ATOM 2566 C C . PHE A 1 340 ? -1.209 -14.080 -22.496 1.00 70.81 340 PHE A C 1
ATOM 2568 O O . PHE A 1 340 ? -2.327 -13.985 -21.992 1.00 70.81 340 PHE A O 1
ATOM 2575 N N . LEU A 1 341 ? -0.126 -13.512 -21.956 1.00 83.19 341 LEU A N 1
ATOM 2576 C CA . LEU A 1 341 ? -0.137 -12.800 -20.679 1.00 83.19 341 LEU A CA 1
ATOM 2577 C C . LEU A 1 341 ? 0.707 -11.530 -20.742 1.00 83.19 341 LEU A C 1
ATOM 2579 O O . LEU A 1 341 ? 1.934 -11.577 -20.768 1.00 83.19 341 LEU A O 1
ATOM 2583 N N . THR A 1 342 ? 0.019 -10.398 -20.681 1.00 89.19 342 THR A N 1
ATOM 2584 C CA . THR A 1 342 ? 0.589 -9.054 -20.537 1.00 89.19 342 THR A CA 1
ATOM 2585 C C . THR A 1 342 ? 0.318 -8.511 -19.131 1.00 89.19 342 THR A C 1
ATOM 2587 O O . THR A 1 342 ? -0.620 -8.958 -18.459 1.00 89.19 342 THR A O 1
ATOM 2590 N N . LEU A 1 343 ? 1.086 -7.518 -18.672 1.00 90.06 343 LEU A N 1
ATOM 2591 C CA . LEU A 1 343 ? 0.858 -6.884 -17.366 1.00 90.06 343 LEU A CA 1
ATOM 2592 C C . LEU A 1 343 ? -0.588 -6.359 -17.195 1.00 90.06 343 LEU A C 1
ATOM 2594 O O . LEU A 1 343 ? -1.228 -6.724 -16.203 1.00 90.06 343 LEU A O 1
ATOM 2598 N N . PRO A 1 344 ? -1.165 -5.610 -18.157 1.00 91.44 344 PRO A N 1
ATOM 2599 C CA . PRO A 1 344 ? -2.558 -5.173 -18.079 1.00 91.44 344 PRO A CA 1
ATOM 2600 C C . PRO A 1 344 ? -3.552 -6.336 -17.957 1.00 91.44 344 PRO A C 1
ATOM 2602 O O . PRO A 1 344 ? -4.458 -6.295 -17.121 1.00 91.44 344 PRO A O 1
ATOM 2605 N N . SER A 1 345 ? -3.368 -7.402 -18.746 1.00 90.44 345 SER A N 1
ATOM 2606 C CA . SER A 1 345 ? -4.239 -8.583 -18.690 1.00 90.44 345 SER A CA 1
ATOM 2607 C C . SER A 1 345 ? -4.149 -9.305 -17.344 1.00 90.44 345 SER A C 1
ATOM 2609 O O . SER A 1 345 ? -5.166 -9.744 -16.809 1.00 90.44 345 SER A O 1
ATOM 2611 N N . MET A 1 346 ? -2.956 -9.376 -16.746 1.00 92.38 346 MET A N 1
ATOM 2612 C CA . MET A 1 346 ? -2.752 -10.035 -15.461 1.00 92.38 346 MET A CA 1
ATOM 2613 C C . MET A 1 346 ? -3.374 -9.234 -14.319 1.00 92.38 346 MET A C 1
ATOM 2615 O O . MET A 1 346 ? -4.017 -9.824 -13.450 1.00 92.38 346 MET A O 1
ATOM 2619 N N . ILE A 1 347 ? -3.254 -7.901 -14.333 1.00 93.06 347 ILE A N 1
ATOM 2620 C CA . ILE A 1 347 ? -3.961 -7.024 -13.387 1.00 93.06 347 ILE A CA 1
ATOM 2621 C C . ILE A 1 347 ? -5.470 -7.279 -13.490 1.00 93.06 347 ILE A C 1
ATOM 2623 O O . ILE A 1 347 ? -6.117 -7.557 -12.480 1.00 93.06 347 ILE A O 1
ATOM 2627 N N . TRP A 1 348 ? -6.014 -7.293 -14.709 1.00 93.56 348 TRP A N 1
ATOM 2628 C CA . TRP A 1 348 ? -7.432 -7.554 -14.963 1.00 93.56 348 TRP A CA 1
ATOM 2629 C C . TRP A 1 348 ? -7.894 -8.919 -14.423 1.00 93.56 348 TRP A C 1
ATOM 2631 O O . TRP A 1 348 ? -8.859 -8.997 -13.658 1.00 93.56 348 TRP A O 1
ATOM 2641 N N . ILE A 1 349 ? -7.181 -10.001 -14.761 1.00 92.25 349 ILE A N 1
ATOM 2642 C CA . ILE A 1 349 ? -7.519 -11.370 -14.329 1.00 92.25 349 ILE A CA 1
ATOM 2643 C C . ILE A 1 349 ? -7.445 -11.479 -12.805 1.00 92.25 349 ILE A C 1
ATOM 2645 O O . ILE A 1 349 ? -8.319 -12.074 -12.173 1.00 92.25 349 ILE A O 1
ATOM 2649 N N . THR A 1 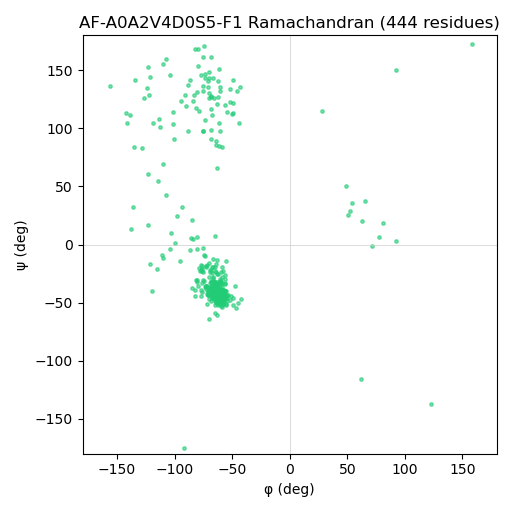350 ? -6.423 -10.878 -12.198 1.00 93.25 350 THR A N 1
ATOM 2650 C CA . THR A 1 350 ? -6.225 -10.926 -10.747 1.00 93.25 350 THR A CA 1
ATOM 2651 C C . THR A 1 350 ? -7.354 -10.231 -10.006 1.00 93.25 350 THR A C 1
ATOM 2653 O O . THR A 1 350 ? -7.859 -10.770 -9.026 1.00 93.25 350 THR A O 1
ATOM 2656 N N . ILE A 1 351 ? -7.785 -9.065 -10.482 1.00 92.12 351 ILE A N 1
ATOM 2657 C CA . ILE A 1 351 ? -8.911 -8.311 -9.918 1.00 92.1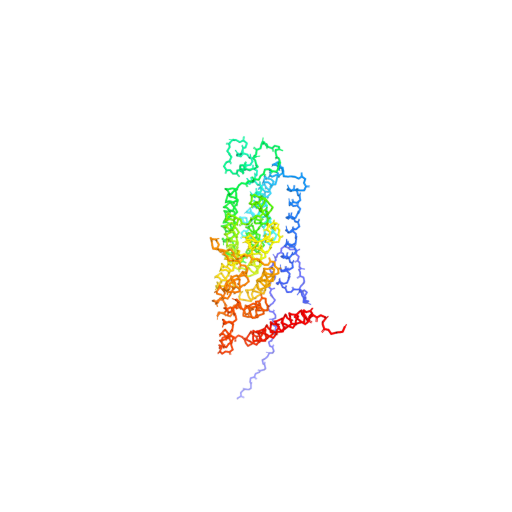2 351 ILE A CA 1
ATOM 2658 C C . ILE A 1 351 ? -10.176 -9.160 -9.933 1.00 92.12 351 ILE A C 1
ATOM 2660 O O . ILE A 1 351 ? -10.850 -9.257 -8.907 1.00 92.12 351 ILE A O 1
ATOM 2664 N N . LEU A 1 352 ? -10.469 -9.820 -11.056 1.00 91.62 352 LEU A N 1
ATOM 2665 C CA . LEU A 1 352 ? -11.609 -10.724 -11.155 1.00 91.62 352 LEU A CA 1
ATOM 2666 C C . LEU A 1 352 ? -11.515 -11.862 -10.133 1.00 91.62 352 LEU A C 1
ATOM 2668 O O . LEU A 1 352 ? -12.453 -12.066 -9.367 1.00 91.62 352 LEU A O 1
ATOM 2672 N N . VAL A 1 353 ? -10.400 -12.597 -10.117 1.00 91.88 353 VAL A N 1
ATOM 2673 C CA . VAL A 1 353 ? -10.241 -13.806 -9.292 1.00 91.88 353 VAL A CA 1
ATOM 2674 C C . VAL A 1 353 ? -10.198 -13.468 -7.803 1.00 91.88 353 VAL A C 1
ATOM 2676 O O . VAL A 1 353 ? -10.922 -14.075 -7.015 1.00 91.88 353 VAL A O 1
ATOM 2679 N N . ALA A 1 354 ? -9.391 -12.484 -7.407 1.00 91.38 354 ALA A N 1
ATOM 2680 C CA . ALA A 1 354 ? -9.191 -12.118 -6.007 1.00 91.38 354 ALA A CA 1
ATOM 2681 C C . ALA A 1 354 ? -10.478 -11.613 -5.347 1.00 91.38 354 ALA A C 1
ATOM 2683 O O . ALA A 1 354 ? -10.738 -11.904 -4.182 1.00 91.38 354 ALA A O 1
ATOM 2684 N N . TYR A 1 355 ? -11.300 -10.875 -6.093 1.00 88.62 355 TYR A N 1
ATOM 2685 C CA . TYR A 1 355 ? -12.531 -10.283 -5.575 1.00 88.62 355 TYR A CA 1
ATOM 2686 C C . TYR A 1 355 ? -13.790 -11.071 -5.909 1.00 88.62 355 TYR A C 1
ATOM 2688 O O . TYR A 1 355 ? -14.876 -10.666 -5.491 1.00 88.62 355 TYR A O 1
ATOM 2696 N N . PHE A 1 356 ? -13.667 -12.203 -6.604 1.00 88.44 356 PHE A N 1
ATOM 2697 C CA . PHE A 1 356 ? -14.805 -13.011 -7.027 1.00 88.44 356 PHE A CA 1
ATOM 2698 C C . PHE A 1 356 ? -15.747 -13.332 -5.859 1.00 88.44 356 PHE A C 1
ATOM 2700 O O . PHE A 1 356 ? -16.948 -13.082 -5.943 1.00 88.44 356 PHE A O 1
ATOM 2707 N N . ALA A 1 357 ? -15.197 -13.777 -4.724 1.00 86.25 357 ALA A N 1
ATOM 2708 C CA . ALA A 1 357 ? -15.976 -14.071 -3.520 1.00 86.25 357 ALA A CA 1
ATOM 2709 C C . ALA A 1 357 ? -16.750 -12.842 -3.000 1.00 86.25 357 ALA A C 1
ATOM 2711 O O . ALA A 1 357 ? -17.941 -12.925 -2.710 1.00 86.25 357 ALA A O 1
ATOM 2712 N N . ALA A 1 358 ? -16.107 -11.673 -2.951 1.00 85.62 358 ALA A N 1
ATOM 2713 C CA . ALA A 1 358 ? -16.742 -10.443 -2.483 1.00 85.62 358 ALA A CA 1
ATOM 2714 C C . ALA A 1 358 ? -17.812 -9.904 -3.458 1.00 85.62 358 ALA A C 1
ATOM 2716 O O . ALA A 1 358 ? -18.768 -9.243 -3.034 1.00 85.62 358 ALA A O 1
ATOM 2717 N N . VAL A 1 359 ? -17.676 -10.189 -4.757 1.00 86.50 359 VAL A N 1
ATOM 2718 C CA . VAL A 1 359 ? -18.690 -9.885 -5.779 1.00 86.50 359 VAL A CA 1
ATOM 2719 C C . VAL A 1 359 ? -19.905 -10.800 -5.622 1.00 86.50 359 VAL A C 1
ATOM 2721 O O . VAL A 1 359 ? -21.029 -10.299 -5.638 1.00 86.50 359 VAL A O 1
ATOM 2724 N N . LEU A 1 360 ? -19.703 -12.104 -5.395 1.00 83.94 360 LEU A N 1
ATOM 2725 C CA . LEU A 1 360 ? -20.794 -13.061 -5.154 1.00 83.94 360 LEU A CA 1
ATOM 2726 C C . LEU A 1 360 ? -21.641 -12.696 -3.926 1.00 83.94 360 LEU A C 1
ATOM 2728 O O . LEU A 1 360 ? -22.862 -12.856 -3.944 1.00 83.94 360 LEU A O 1
ATOM 2732 N N . ASP A 1 361 ? -21.011 -12.129 -2.898 1.00 83.56 361 ASP A N 1
ATOM 2733 C CA . ASP A 1 361 ? -21.686 -11.622 -1.697 1.00 83.56 361 ASP A CA 1
ATOM 2734 C C . ASP A 1 361 ? -22.305 -10.220 -1.880 1.00 83.56 361 ASP A C 1
ATOM 2736 O O . ASP A 1 361 ? -22.785 -9.605 -0.922 1.00 83.56 361 ASP A O 1
ATOM 2740 N N . ASN A 1 362 ? -22.300 -9.675 -3.103 1.00 82.38 362 ASN A N 1
ATOM 2741 C CA . ASN A 1 362 ? -22.769 -8.327 -3.438 1.00 82.38 362 ASN A CA 1
ATOM 2742 C C . ASN A 1 362 ? -22.151 -7.216 -2.569 1.00 82.38 362 ASN A C 1
ATOM 2744 O O . ASN A 1 362 ? -22.792 -6.181 -2.318 1.00 82.38 362 ASN A O 1
ATOM 2748 N N . ARG A 1 363 ? -20.925 -7.417 -2.078 1.00 83.00 363 ARG A N 1
ATOM 2749 C CA . ARG A 1 363 ? -20.192 -6.409 -1.299 1.00 83.00 363 ARG A CA 1
ATOM 2750 C C . ARG A 1 363 ? -19.530 -5.381 -2.200 1.00 83.00 363 ARG A C 1
ATOM 2752 O O . ARG A 1 363 ? -19.403 -4.226 -1.809 1.00 83.00 363 ARG A O 1
ATOM 2759 N N . ILE A 1 364 ? -19.144 -5.798 -3.405 1.00 84.12 364 ILE A N 1
ATOM 2760 C CA . ILE A 1 364 ? -18.363 -4.981 -4.330 1.00 84.12 364 ILE A CA 1
ATOM 2761 C C . ILE A 1 364 ? -19.038 -4.938 -5.711 1.00 84.12 364 ILE A C 1
ATOM 2763 O O . ILE A 1 364 ? -18.697 -5.700 -6.612 1.00 84.12 364 ILE A O 1
ATOM 2767 N N . PRO A 1 365 ? -20.027 -4.050 -5.896 1.00 84.12 365 PRO A N 1
ATOM 2768 C CA . PRO A 1 365 ? -20.765 -3.945 -7.153 1.00 84.12 365 PRO A CA 1
ATOM 2769 C C . PRO A 1 365 ? -19.988 -3.241 -8.274 1.00 84.12 365 PRO A C 1
ATOM 2771 O O . PRO A 1 365 ? -20.345 -3.385 -9.436 1.00 84.12 365 PRO A O 1
ATOM 2774 N N . TRP A 1 366 ? -18.936 -2.481 -7.953 1.00 87.75 366 TRP A N 1
ATOM 2775 C CA . TRP A 1 366 ? -18.187 -1.718 -8.954 1.00 87.75 366 TRP A CA 1
ATOM 2776 C C . TRP A 1 366 ? -17.228 -2.577 -9.776 1.00 87.75 366 TRP A C 1
ATOM 2778 O O . TRP A 1 366 ? -16.891 -2.197 -10.889 1.00 87.75 366 TRP A O 1
ATOM 2788 N N . MET A 1 367 ? -16.798 -3.734 -9.271 1.00 89.31 367 MET A N 1
ATOM 2789 C CA . MET A 1 367 ? -15.763 -4.534 -9.939 1.00 89.31 367 MET A CA 1
ATOM 2790 C C . MET A 1 367 ? -16.189 -5.067 -11.307 1.00 89.31 367 MET A C 1
ATOM 2792 O O . MET A 1 367 ? -15.432 -4.859 -12.250 1.00 89.31 367 MET A O 1
ATOM 2796 N N . PRO A 1 368 ? -17.385 -5.661 -11.486 1.00 90.62 368 PRO A N 1
ATOM 2797 C CA . PRO A 1 368 ? -17.839 -6.062 -12.818 1.00 90.62 368 PRO A CA 1
ATOM 2798 C C . PRO A 1 368 ? -17.882 -4.898 -13.818 1.00 90.62 368 PRO A C 1
ATOM 2800 O O . PRO A 1 368 ? -17.420 -5.032 -14.948 1.00 90.62 368 PRO A O 1
ATOM 2803 N N . ILE A 1 369 ? -18.365 -3.738 -13.364 1.00 92.38 369 ILE A N 1
ATOM 2804 C CA . ILE A 1 369 ? -18.445 -2.492 -14.138 1.00 92.38 369 ILE A CA 1
ATOM 2805 C C . ILE A 1 369 ? -17.036 -2.049 -14.565 1.00 92.38 369 ILE A C 1
ATOM 2807 O O . ILE A 1 369 ? -16.791 -1.788 -15.742 1.00 92.38 369 ILE A O 1
ATOM 2811 N N . GLY A 1 370 ? -16.101 -2.008 -13.613 1.00 91.12 370 GLY A N 1
ATOM 2812 C CA . GLY A 1 370 ? -14.710 -1.624 -13.836 1.00 91.12 370 GLY A CA 1
ATOM 2813 C C . GLY A 1 370 ? -13.969 -2.573 -14.771 1.00 91.12 370 GLY A C 1
ATOM 2814 O O . GLY A 1 370 ? -13.306 -2.116 -15.694 1.00 91.12 370 GLY A O 1
ATOM 2815 N N . LEU A 1 371 ? -14.125 -3.885 -14.582 1.00 92.38 371 LEU A N 1
ATOM 2816 C CA . LEU A 1 371 ? -13.524 -4.906 -15.442 1.00 92.38 371 LEU A CA 1
ATOM 2817 C C . LEU A 1 371 ? -14.041 -4.807 -16.881 1.00 92.38 371 LEU A C 1
ATOM 2819 O O . LEU A 1 371 ? -13.245 -4.899 -17.812 1.00 92.38 371 LEU A O 1
ATOM 2823 N N . ALA A 1 372 ? -15.341 -4.567 -17.075 1.00 93.12 372 ALA A N 1
ATOM 2824 C CA . ALA A 1 372 ? -15.907 -4.365 -18.406 1.00 93.12 372 ALA A CA 1
ATOM 2825 C C . ALA A 1 372 ? -15.359 -3.098 -19.084 1.00 93.12 372 ALA A C 1
ATOM 2827 O O . ALA A 1 372 ? -15.012 -3.146 -20.264 1.00 93.12 372 ALA A O 1
ATOM 2828 N N . ALA A 1 373 ? -15.225 -1.988 -18.349 1.00 92.19 373 ALA A N 1
ATOM 2829 C CA . ALA A 1 373 ? -14.622 -0.755 -18.866 1.00 92.19 373 ALA A CA 1
ATOM 2830 C C . ALA A 1 373 ? -13.126 -0.913 -19.186 1.00 92.19 373 ALA A C 1
ATOM 2832 O O . ALA A 1 373 ? -12.645 -0.411 -20.200 1.00 92.19 373 ALA A O 1
ATOM 2833 N N . ALA A 1 374 ? -12.388 -1.636 -18.343 1.00 92.69 374 ALA A N 1
ATOM 2834 C CA . ALA A 1 374 ? -10.950 -1.835 -18.488 1.00 92.69 374 ALA A CA 1
ATOM 2835 C C . ALA A 1 374 ? -10.563 -2.608 -19.763 1.00 92.69 374 ALA A C 1
ATOM 2837 O O . ALA A 1 374 ? -9.416 -2.519 -20.194 1.00 92.69 374 ALA A O 1
ATOM 2838 N N . LEU A 1 375 ? -11.506 -3.309 -20.409 1.00 91.25 375 LEU A N 1
ATOM 2839 C CA . LEU A 1 375 ? -11.282 -3.963 -21.705 1.00 91.25 375 LEU A CA 1
ATOM 2840 C C . LEU A 1 375 ? -10.887 -2.989 -22.825 1.00 91.25 375 LEU A C 1
ATOM 2842 O O . LEU A 1 375 ? -10.228 -3.412 -23.771 1.00 91.25 375 LEU A O 1
ATOM 2846 N N . ILE A 1 376 ? -11.226 -1.695 -22.722 1.00 90.31 376 ILE A N 1
ATOM 2847 C CA . ILE A 1 376 ? -10.765 -0.668 -23.680 1.00 90.31 376 ILE A CA 1
ATOM 2848 C C . ILE A 1 376 ? -9.234 -0.636 -23.760 1.00 90.31 376 ILE A C 1
ATOM 2850 O O . ILE A 1 376 ? -8.673 -0.385 -24.822 1.00 90.31 376 ILE A O 1
ATOM 2854 N N . LEU A 1 377 ? -8.560 -0.922 -22.644 1.00 87.75 377 LEU A N 1
ATOM 2855 C CA . LEU A 1 377 ? -7.102 -0.927 -22.529 1.00 87.75 377 LEU A CA 1
ATOM 2856 C C . LEU A 1 377 ? -6.471 -2.247 -22.993 1.00 87.75 377 LEU A C 1
ATOM 2858 O O . LEU A 1 377 ? -5.267 -2.429 -22.864 1.00 87.75 377 LEU A O 1
ATOM 2862 N N . LEU A 1 378 ? -7.268 -3.177 -23.520 1.00 85.62 378 LEU A N 1
ATOM 2863 C CA . LEU A 1 378 ? -6.823 -4.485 -23.994 1.00 85.62 378 LEU A CA 1
ATOM 2864 C C . LEU A 1 378 ? -7.218 -4.688 -25.472 1.00 85.62 378 LEU A C 1
ATOM 2866 O O . LEU A 1 378 ? -7.986 -5.610 -25.771 1.00 85.62 378 LEU A O 1
ATOM 2870 N N . PRO A 1 379 ? -6.739 -3.832 -26.404 1.00 74.44 379 PRO A N 1
ATOM 2871 C CA . PRO A 1 379 ? -7.152 -3.876 -27.807 1.00 74.44 379 PRO A CA 1
ATOM 2872 C C . PRO A 1 379 ? -6.502 -5.017 -28.600 1.00 74.44 379 PRO A C 1
ATOM 2874 O O . PRO A 1 379 ? -7.014 -5.404 -29.650 1.00 74.44 379 PRO A O 1
ATOM 2877 N N . ASP A 1 380 ? -5.373 -5.547 -28.126 1.00 68.50 380 ASP A N 1
ATOM 2878 C CA . ASP A 1 380 ? -4.612 -6.545 -28.870 1.00 68.50 380 ASP A CA 1
ATOM 2879 C C . ASP A 1 380 ? -5.236 -7.939 -28.801 1.00 68.50 380 ASP A C 1
ATOM 2881 O O . ASP A 1 380 ? -5.759 -8.377 -27.772 1.00 68.50 380 ASP A O 1
ATOM 2885 N N . SER A 1 381 ? -5.099 -8.673 -29.909 1.00 62.31 381 SER A N 1
ATOM 2886 C CA . SER A 1 381 ? -5.569 -10.059 -30.052 1.00 62.31 381 SER A CA 1
ATOM 2887 C C . SER A 1 381 ? -4.965 -11.037 -29.031 1.00 62.31 381 SER A C 1
ATOM 2889 O O . SER A 1 381 ? -5.555 -12.086 -28.772 1.00 62.31 381 SER A O 1
ATOM 2891 N N . SER A 1 382 ? -3.840 -10.677 -28.402 1.00 58.97 382 SER A N 1
ATOM 2892 C CA . SER A 1 382 ? -3.208 -11.422 -27.306 1.00 58.97 382 SER A CA 1
ATOM 2893 C C . SER A 1 382 ? -4.037 -11.436 -26.014 1.00 58.97 382 SER A C 1
ATOM 2895 O O . SER A 1 382 ? -3.884 -12.329 -25.185 1.00 58.97 382 SER A O 1
ATOM 2897 N N . ASN A 1 383 ? -4.989 -10.513 -25.844 1.00 74.44 383 ASN A N 1
ATOM 2898 C CA . ASN A 1 383 ? -5.812 -10.405 -24.635 1.00 74.44 383 ASN A CA 1
ATOM 2899 C C . ASN A 1 383 ? -7.145 -11.169 -24.737 1.00 74.44 383 ASN A C 1
ATOM 2901 O O . ASN A 1 383 ? -8.149 -10.773 -24.141 1.00 74.44 383 ASN A O 1
ATOM 2905 N N . ILE A 1 384 ? -7.175 -12.287 -25.471 1.00 81.06 384 ILE A N 1
ATOM 2906 C CA . ILE A 1 384 ? -8.395 -13.085 -25.685 1.00 81.06 384 ILE A CA 1
ATOM 2907 C C . ILE A 1 384 ? -9.015 -13.599 -24.377 1.00 81.06 384 ILE A C 1
ATOM 2909 O O . ILE A 1 384 ? -10.229 -13.792 -24.302 1.00 81.06 384 ILE A O 1
ATOM 2913 N N . ILE A 1 385 ? -8.198 -13.796 -23.336 1.00 85.75 385 ILE A N 1
ATOM 2914 C CA . ILE A 1 385 ? -8.628 -14.330 -22.039 1.00 85.75 385 ILE A CA 1
ATOM 2915 C C . ILE A 1 385 ? -9.614 -13.365 -21.342 1.00 85.75 385 ILE A C 1
ATOM 2917 O O . ILE A 1 385 ? -10.755 -13.781 -21.124 1.00 85.75 385 ILE A O 1
ATOM 2921 N N . PRO A 1 386 ? -9.261 -12.093 -21.045 1.00 89.06 386 PRO A N 1
ATOM 2922 C CA . PRO A 1 386 ? -10.206 -11.104 -20.516 1.00 89.06 386 PRO A CA 1
ATOM 2923 C C . PRO A 1 386 ? -11.522 -10.996 -21.295 1.00 89.06 386 PRO A C 1
ATOM 2925 O O . PRO A 1 386 ? -12.602 -11.047 -20.701 1.00 89.06 386 PRO A O 1
ATOM 2928 N N . TRP A 1 387 ? -11.450 -10.930 -22.627 1.00 89.19 387 TRP A N 1
ATOM 2929 C CA . TRP A 1 387 ? -12.633 -10.849 -23.490 1.00 89.19 387 TRP A CA 1
ATOM 2930 C C . TRP A 1 387 ? -13.535 -12.082 -23.372 1.00 89.19 387 TRP A C 1
ATOM 2932 O O . TRP A 1 387 ? -14.747 -11.951 -23.186 1.00 89.19 387 TRP A O 1
ATOM 2942 N N . SER A 1 388 ? -12.947 -13.279 -23.421 1.00 88.81 388 SER A N 1
ATOM 2943 C CA . SER A 1 388 ? -13.679 -14.547 -23.314 1.00 88.81 388 SER A CA 1
ATOM 2944 C C . SER A 1 388 ? -14.364 -14.691 -21.958 1.00 88.81 388 SER A C 1
ATOM 2946 O O . SER A 1 388 ? -15.521 -15.102 -21.880 1.00 88.81 388 SER A O 1
ATOM 2948 N N . ILE A 1 389 ? -13.676 -14.311 -20.880 1.00 90.38 389 ILE A N 1
ATOM 2949 C CA . ILE A 1 389 ? -14.246 -14.359 -19.533 1.00 90.38 389 ILE A CA 1
ATOM 2950 C C . ILE A 1 389 ? -15.401 -13.360 -19.400 1.00 90.38 389 ILE A C 1
ATOM 2952 O O . ILE A 1 389 ? -16.448 -13.715 -18.858 1.00 90.38 389 ILE A O 1
ATOM 2956 N N . CYS A 1 390 ? -15.265 -12.143 -19.934 1.00 89.06 390 CYS A N 1
ATOM 2957 C CA . CYS A 1 390 ? -16.347 -11.155 -19.927 1.00 89.06 390 CYS A CA 1
ATOM 2958 C C . CYS A 1 390 ? -17.602 -11.640 -20.664 1.00 89.06 390 CYS A C 1
ATOM 2960 O O . CYS A 1 390 ? -18.710 -11.430 -20.165 1.00 89.06 390 CYS A O 1
ATOM 2962 N N . LEU A 1 391 ? -17.442 -12.339 -21.793 1.00 89.06 391 LEU A N 1
ATOM 2963 C CA . LEU A 1 391 ? -18.560 -12.929 -22.538 1.00 89.06 391 LEU A CA 1
ATOM 2964 C C . LEU A 1 391 ? -19.352 -13.955 -21.720 1.00 89.06 391 LEU A C 1
ATOM 2966 O O . LEU A 1 391 ? -20.558 -14.075 -21.912 1.00 89.06 391 LEU A O 1
ATOM 2970 N N . VAL A 1 392 ? -18.706 -14.668 -20.795 1.00 90.44 392 VAL A N 1
ATOM 2971 C CA . VAL A 1 392 ? -19.372 -15.613 -19.880 1.00 90.44 392 VAL A CA 1
ATOM 2972 C C . VAL A 1 392 ? -19.927 -14.902 -18.642 1.00 90.44 392 VAL A C 1
ATOM 2974 O O . VAL A 1 392 ? -21.016 -15.222 -18.163 1.00 90.44 392 VAL A O 1
ATOM 2977 N N . MET A 1 393 ? -19.200 -13.910 -18.127 1.00 88.81 393 MET A N 1
ATOM 2978 C CA . MET A 1 393 ? -19.561 -13.163 -16.921 1.00 88.81 393 MET A CA 1
ATOM 2979 C C . MET A 1 393 ? -20.842 -12.340 -17.102 1.00 88.81 393 MET A C 1
ATOM 2981 O O . MET A 1 393 ? -21.652 -12.256 -16.182 1.00 88.81 393 MET A O 1
ATOM 2985 N N . ILE A 1 394 ? -21.045 -11.725 -18.266 1.00 88.56 394 ILE A N 1
ATOM 2986 C CA . ILE A 1 394 ? -22.196 -10.844 -18.514 1.00 88.56 394 ILE A CA 1
ATOM 2987 C C . ILE A 1 394 ? -23.530 -11.599 -18.457 1.00 88.56 394 ILE A C 1
ATOM 2989 O O . ILE A 1 394 ? -24.395 -11.178 -17.687 1.00 88.56 394 ILE A O 1
ATOM 2993 N N . PRO A 1 395 ? -23.718 -12.720 -19.184 1.00 89.62 395 PRO A N 1
ATOM 2994 C CA . PRO A 1 395 ? -24.928 -13.521 -19.047 1.00 89.62 395 PRO A CA 1
ATOM 2995 C C . PRO A 1 395 ? -25.146 -14.005 -17.610 1.00 89.62 395 PRO A C 1
ATOM 2997 O O . PRO A 1 395 ? -26.270 -13.965 -17.117 1.00 89.62 395 PRO A O 1
ATOM 3000 N N . TYR A 1 396 ? -24.075 -14.388 -16.904 1.00 89.25 396 TYR A N 1
ATOM 3001 C CA . TYR A 1 396 ? -24.165 -14.757 -15.491 1.00 89.25 396 TYR A CA 1
ATOM 3002 C C . TYR A 1 396 ? -24.732 -13.618 -14.628 1.00 89.25 396 TYR A C 1
ATOM 3004 O O . TYR A 1 396 ? -25.643 -13.849 -13.840 1.00 89.25 396 TYR A O 1
ATOM 3012 N N . LEU A 1 397 ? -24.242 -12.386 -14.791 1.00 88.56 397 LEU A N 1
ATOM 3013 C CA . LEU A 1 397 ? -24.723 -11.224 -14.032 1.00 88.56 397 LEU A CA 1
ATOM 3014 C C . LEU A 1 397 ? -26.158 -10.822 -14.390 1.00 88.56 397 LEU A C 1
ATOM 3016 O O . LEU A 1 397 ? -26.866 -10.318 -13.525 1.00 88.56 397 LEU A O 1
ATOM 3020 N N . LEU A 1 398 ? -26.579 -11.027 -15.640 1.00 88.12 398 LEU A N 1
ATOM 3021 C CA . LEU A 1 398 ? -27.936 -10.713 -16.098 1.00 88.12 398 LEU A CA 1
ATOM 3022 C C . LEU A 1 398 ? -28.974 -11.738 -15.622 1.00 88.12 398 LEU A C 1
ATOM 3024 O O . LEU A 1 398 ? -30.118 -11.368 -15.377 1.00 88.12 398 LEU A O 1
ATOM 3028 N N . TRP A 1 399 ? -28.594 -13.013 -15.497 1.00 88.81 399 TRP A N 1
ATOM 3029 C CA . TRP A 1 399 ? -29.507 -14.082 -15.070 1.00 88.81 399 TRP A CA 1
ATOM 3030 C C . TRP A 1 399 ? -29.468 -14.394 -13.575 1.00 88.81 399 TRP A C 1
ATOM 3032 O O . TRP A 1 399 ? -30.356 -15.081 -13.074 1.00 88.81 399 TRP A O 1
ATOM 3042 N N . ASN A 1 400 ? -28.462 -13.922 -12.844 1.00 86.25 400 ASN A N 1
ATOM 3043 C CA . ASN A 1 400 ? -28.375 -14.159 -11.411 1.00 86.25 400 ASN A CA 1
ATOM 3044 C C . ASN A 1 400 ? -29.308 -13.220 -10.633 1.00 86.25 400 ASN A C 1
ATOM 3046 O O . ASN A 1 400 ? -29.065 -12.020 -10.549 1.00 86.25 400 ASN A O 1
ATOM 3050 N N . GLU A 1 401 ? -30.312 -13.790 -9.963 1.00 83.50 401 GLU A N 1
ATOM 3051 C CA . GLU A 1 401 ? -31.279 -13.059 -9.127 1.00 83.50 401 GLU A CA 1
ATOM 3052 C C . GLU A 1 401 ? -30.633 -12.255 -7.988 1.00 83.50 401 GLU A C 1
ATOM 3054 O O . GLU A 1 401 ? -31.220 -11.307 -7.467 1.00 83.50 401 GLU A O 1
ATOM 3059 N N . LYS A 1 402 ? -29.421 -12.632 -7.563 1.00 83.62 402 LYS A N 1
ATOM 3060 C CA . LYS A 1 402 ? -28.699 -11.908 -6.512 1.00 83.62 402 LYS A CA 1
ATOM 3061 C C . LYS A 1 402 ? -28.063 -10.620 -7.028 1.00 83.62 402 LYS A C 1
ATOM 3063 O O . LYS A 1 402 ? -27.755 -9.755 -6.208 1.00 83.62 402 LYS A O 1
ATOM 3068 N N . THR A 1 403 ? -27.819 -10.482 -8.326 1.00 85.06 403 THR A N 1
ATOM 3069 C CA . THR A 1 403 ? -27.120 -9.323 -8.881 1.00 85.06 403 THR A CA 1
ATOM 3070 C C . THR A 1 403 ? -28.042 -8.105 -8.902 1.00 85.06 403 THR A C 1
ATOM 3072 O O . THR A 1 403 ? -29.211 -8.186 -9.249 1.00 85.06 403 THR A O 1
ATOM 3075 N N . ARG A 1 404 ? -27.521 -6.936 -8.510 1.00 88.75 404 ARG A N 1
ATOM 3076 C CA . ARG A 1 404 ? -28.287 -5.678 -8.554 1.00 88.75 404 ARG A CA 1
ATOM 3077 C C . ARG A 1 404 ? -28.490 -5.257 -10.015 1.00 88.75 404 ARG A C 1
ATOM 3079 O O . ARG A 1 404 ? -27.499 -5.118 -10.727 1.00 88.75 404 ARG A O 1
ATOM 3086 N N . ASP A 1 405 ? -29.718 -4.926 -10.413 1.00 90.31 405 ASP A N 1
ATOM 3087 C CA . ASP A 1 405 ? -30.062 -4.568 -11.804 1.00 90.31 405 ASP A CA 1
ATOM 3088 C C . ASP A 1 405 ? -29.155 -3.493 -12.410 1.00 90.31 405 ASP A C 1
ATOM 3090 O O . ASP A 1 405 ? -28.669 -3.625 -13.531 1.00 90.31 405 ASP A O 1
ATOM 3094 N N . TRP A 1 406 ? -28.867 -2.428 -11.653 1.00 91.88 406 TRP A N 1
ATOM 3095 C CA . TRP A 1 406 ? -27.988 -1.366 -12.140 1.00 91.88 406 TRP A CA 1
ATOM 3096 C C . TRP A 1 406 ? -26.571 -1.886 -12.420 1.00 91.88 406 TRP A C 1
ATOM 3098 O O . TRP A 1 406 ? -25.969 -1.472 -13.402 1.00 91.88 406 TRP A O 1
ATOM 3108 N N . VAL A 1 407 ? -26.047 -2.823 -11.622 1.00 90.94 407 VAL A N 1
ATOM 3109 C CA . VAL A 1 407 ? -24.711 -3.400 -11.842 1.00 90.94 407 VAL A CA 1
ATOM 3110 C C . VAL A 1 407 ? -24.685 -4.180 -13.142 1.00 90.94 407 VAL A C 1
ATOM 3112 O O . VAL A 1 407 ? -23.776 -3.982 -13.945 1.00 90.94 407 VAL A O 1
ATOM 3115 N N . ALA A 1 408 ? -25.690 -5.025 -13.373 1.00 91.75 408 ALA A N 1
ATOM 3116 C CA . ALA A 1 408 ? -25.790 -5.804 -14.600 1.00 91.75 408 ALA A CA 1
ATOM 3117 C C . ALA A 1 408 ? -25.922 -4.889 -15.833 1.00 91.75 408 ALA A C 1
ATOM 3119 O O . ALA A 1 408 ? -25.160 -5.034 -16.789 1.00 91.75 408 ALA A O 1
ATOM 3120 N N . ASN A 1 409 ? -26.795 -3.877 -15.767 1.00 93.81 409 ASN A N 1
ATOM 3121 C CA . ASN A 1 409 ? -27.017 -2.922 -16.855 1.00 93.81 409 ASN A CA 1
ATOM 3122 C C . ASN A 1 409 ? -25.764 -2.097 -17.183 1.00 93.81 409 ASN A C 1
ATOM 3124 O O . ASN A 1 409 ? -25.402 -1.972 -18.352 1.00 93.81 409 ASN A O 1
ATOM 3128 N N . TRP A 1 410 ? -25.075 -1.560 -16.171 1.00 94.38 410 TRP A N 1
ATOM 3129 C CA . TRP A 1 410 ? -23.843 -0.790 -16.378 1.00 94.38 410 TRP A CA 1
ATOM 3130 C C . TRP A 1 410 ? -22.689 -1.663 -16.870 1.00 94.38 410 TRP A C 1
ATOM 3132 O O . TRP A 1 410 ? -21.935 -1.230 -17.737 1.00 94.38 410 TRP A O 1
ATOM 3142 N N . THR A 1 411 ? -22.571 -2.897 -16.374 1.00 93.62 411 THR A N 1
ATOM 3143 C CA . THR A 1 411 ? -21.556 -3.852 -16.847 1.00 93.62 411 THR A CA 1
ATOM 3144 C C . THR A 1 411 ? -21.776 -4.194 -18.320 1.00 93.62 411 THR A C 1
ATOM 3146 O O . THR A 1 411 ? -20.832 -4.151 -19.104 1.00 93.62 411 THR A O 1
ATOM 3149 N N . PHE A 1 412 ? -23.022 -4.469 -18.720 1.00 94.00 412 PHE A N 1
ATOM 3150 C CA . PHE A 1 412 ? -23.375 -4.714 -20.119 1.00 94.00 412 PHE A CA 1
ATOM 3151 C C . PHE A 1 412 ? -23.102 -3.491 -21.004 1.00 94.00 412 PHE A C 1
ATOM 3153 O O . PHE A 1 412 ? -22.468 -3.618 -22.051 1.00 94.00 412 PHE A O 1
ATOM 3160 N N . ALA A 1 413 ? -23.530 -2.301 -20.572 1.00 94.50 413 ALA A N 1
ATOM 3161 C CA . ALA A 1 413 ? -23.328 -1.063 -21.319 1.00 94.50 413 ALA A CA 1
ATOM 3162 C C . ALA A 1 413 ? -21.840 -0.753 -21.534 1.00 94.50 413 ALA A C 1
ATOM 3164 O O . ALA A 1 413 ? -21.440 -0.408 -22.645 1.00 94.50 413 ALA A O 1
ATOM 3165 N N . LEU A 1 414 ? -21.013 -0.911 -20.497 1.00 94.44 414 LEU A N 1
ATOM 3166 C CA . LEU A 1 414 ? -19.573 -0.683 -20.600 1.00 94.44 414 LEU A CA 1
ATOM 3167 C C . LEU A 1 414 ? -18.878 -1.754 -21.424 1.00 94.44 414 LEU A C 1
ATOM 3169 O O . LEU A 1 414 ? -17.994 -1.412 -22.190 1.00 94.44 414 LEU A O 1
ATOM 3173 N N . PHE A 1 415 ? -19.295 -3.017 -21.344 1.00 93.50 415 PHE A N 1
ATOM 3174 C CA . PHE A 1 415 ? -18.764 -4.049 -22.233 1.00 93.50 415 PHE A CA 1
ATOM 3175 C C . PHE A 1 415 ? -19.055 -3.736 -23.703 1.00 93.50 415 PHE A C 1
ATOM 3177 O O . PHE A 1 415 ? -18.156 -3.808 -24.538 1.00 93.50 415 PHE A O 1
ATOM 3184 N N . ALA A 1 416 ? -20.293 -3.341 -24.016 1.00 92.19 416 ALA A N 1
ATOM 3185 C CA . ALA A 1 416 ? -20.663 -2.924 -25.362 1.00 92.19 416 ALA A CA 1
ATOM 3186 C C . ALA A 1 416 ? -19.838 -1.707 -25.806 1.00 92.19 416 ALA A C 1
ATOM 3188 O O . ALA A 1 416 ? -19.278 -1.718 -26.900 1.00 92.19 416 ALA A O 1
ATOM 3189 N N . ALA A 1 417 ? -19.701 -0.691 -24.949 1.00 93.44 417 ALA A N 1
ATOM 3190 C CA . ALA A 1 417 ? -18.868 0.476 -25.226 1.00 93.44 417 ALA A CA 1
ATOM 3191 C C . ALA A 1 417 ? -17.404 0.087 -25.480 1.00 93.44 417 ALA A C 1
ATOM 3193 O O . ALA A 1 417 ? -16.829 0.530 -26.470 1.00 93.44 417 ALA A O 1
ATOM 3194 N N . SER A 1 418 ? -16.825 -0.786 -24.651 1.00 91.56 418 SER A N 1
ATOM 3195 C CA . SER A 1 418 ? -15.468 -1.306 -24.828 1.00 91.56 418 SER A CA 1
ATOM 3196 C C . SER A 1 418 ? -15.306 -2.012 -26.167 1.00 91.56 418 SER A C 1
ATOM 3198 O O . SER A 1 418 ? -14.345 -1.743 -26.883 1.00 91.56 418 SER A O 1
ATOM 3200 N N . PHE A 1 419 ? -16.262 -2.865 -26.544 1.00 89.25 419 PHE A N 1
ATOM 3201 C CA . PHE A 1 419 ? -16.257 -3.561 -27.831 1.00 89.25 419 PHE A CA 1
ATOM 3202 C C . PHE A 1 419 ? -16.306 -2.585 -29.011 1.00 89.25 419 PHE A C 1
ATOM 3204 O O . PHE A 1 419 ? -15.508 -2.702 -29.939 1.00 89.25 419 PHE A O 1
ATOM 3211 N N . PHE A 1 420 ? -17.198 -1.590 -28.962 1.00 90.06 420 PHE A N 1
ATOM 3212 C CA . PHE A 1 420 ? -17.301 -0.576 -30.010 1.00 90.06 420 PHE A CA 1
ATOM 3213 C C . PHE A 1 420 ? -16.037 0.276 -30.117 1.00 90.06 420 PHE A C 1
ATOM 3215 O O . PHE A 1 420 ? -15.538 0.467 -31.222 1.00 90.06 420 PHE A O 1
ATOM 3222 N N . ILE A 1 421 ? -15.506 0.766 -28.994 1.00 88.75 421 ILE A N 1
ATOM 3223 C CA . ILE A 1 421 ? -14.313 1.621 -28.971 1.00 88.75 421 ILE A CA 1
ATOM 3224 C C . ILE A 1 421 ? -13.102 0.847 -29.490 1.00 88.75 421 ILE A C 1
ATOM 3226 O O . ILE A 1 421 ? -12.415 1.340 -30.380 1.00 88.75 421 ILE A O 1
ATOM 3230 N N . VAL A 1 422 ? -12.870 -0.377 -29.007 1.00 86.94 422 VAL A N 1
ATOM 3231 C CA . VAL A 1 422 ? -11.773 -1.229 -29.493 1.00 86.94 422 VAL A CA 1
ATOM 3232 C C . VAL A 1 422 ? -11.940 -1.543 -30.973 1.00 86.94 422 VAL A C 1
ATOM 3234 O O . VAL A 1 422 ? -11.000 -1.335 -31.733 1.00 86.94 422 VAL A O 1
ATOM 3237 N N . GLY A 1 423 ? -13.141 -1.927 -31.413 1.00 85.00 423 GLY A N 1
ATOM 3238 C CA . GLY A 1 423 ? -13.422 -2.158 -32.830 1.00 85.00 423 GLY A CA 1
ATOM 3239 C C . GLY A 1 423 ? -13.129 -0.935 -33.705 1.00 85.00 423 GLY A C 1
ATOM 3240 O O . GLY A 1 423 ? -12.529 -1.068 -34.773 1.00 85.00 423 GLY A O 1
ATOM 3241 N N . TRP A 1 424 ? -13.484 0.266 -33.241 1.00 84.31 424 TRP A N 1
ATOM 3242 C CA . TRP A 1 424 ? -13.168 1.510 -33.944 1.00 84.31 424 TRP A CA 1
ATOM 3243 C C . TRP A 1 424 ? -11.669 1.803 -33.972 1.00 84.31 424 TRP A C 1
ATOM 3245 O O . TRP A 1 424 ? -11.144 2.119 -35.037 1.00 84.31 424 TRP A O 1
ATOM 3255 N N . MET A 1 425 ? -10.962 1.648 -32.848 1.00 83.56 425 MET A N 1
ATOM 3256 C CA . MET A 1 425 ? -9.505 1.824 -32.785 1.00 83.56 425 MET A CA 1
ATOM 3257 C C . MET A 1 425 ? -8.782 0.877 -33.750 1.00 83.56 425 MET A C 1
ATOM 3259 O O . MET A 1 425 ? -7.894 1.305 -34.489 1.00 83.56 425 MET A O 1
ATOM 3263 N N . THR A 1 426 ? -9.191 -0.394 -33.805 1.00 80.62 426 THR A N 1
ATOM 3264 C CA . THR A 1 426 ? -8.631 -1.378 -34.741 1.00 80.62 426 THR A CA 1
ATOM 3265 C C . THR A 1 426 ? -8.916 -1.000 -36.194 1.00 80.62 426 THR A C 1
ATOM 3267 O O . THR A 1 426 ? -8.027 -1.109 -37.042 1.00 80.62 426 THR A O 1
ATOM 3270 N N . TRP A 1 427 ? -10.127 -0.520 -36.498 1.00 80.88 427 TRP A N 1
ATOM 3271 C CA . TRP A 1 427 ? -10.480 -0.063 -37.843 1.00 80.88 427 TRP A CA 1
ATOM 3272 C C . TRP A 1 427 ? -9.622 1.127 -38.284 1.00 80.88 427 TRP A C 1
ATOM 3274 O O . TRP A 1 427 ? -9.019 1.053 -39.351 1.00 80.88 427 TRP A O 1
ATOM 3284 N N . PHE A 1 428 ? -9.483 2.167 -37.454 1.00 77.81 428 PHE A N 1
ATOM 3285 C CA . PHE A 1 428 ? -8.632 3.324 -37.763 1.00 77.81 428 PHE A CA 1
ATOM 3286 C C . PHE A 1 428 ? -7.173 2.923 -37.986 1.00 77.81 428 PHE A C 1
ATOM 3288 O O . PHE A 1 428 ? -6.592 3.309 -38.995 1.00 77.81 428 PHE A O 1
ATOM 3295 N N . ARG A 1 429 ? -6.608 2.061 -37.127 1.00 73.81 429 ARG A N 1
ATOM 3296 C CA . ARG A 1 429 ? -5.240 1.539 -37.303 1.00 73.81 429 ARG A CA 1
ATOM 3297 C C . ARG A 1 429 ? -5.066 0.827 -38.647 1.00 73.81 429 ARG A C 1
ATOM 3299 O O . ARG A 1 429 ? -4.038 0.972 -39.303 1.00 73.81 429 ARG A O 1
ATOM 3306 N N . THR A 1 430 ? -6.084 0.076 -39.065 1.00 73.62 430 THR A N 1
ATOM 3307 C CA . THR A 1 430 ? -6.090 -0.634 -40.350 1.00 73.62 430 THR A CA 1
ATOM 3308 C C . THR A 1 430 ? -6.205 0.343 -41.522 1.00 73.62 430 THR A C 1
ATOM 3310 O O . THR A 1 430 ? -5.478 0.216 -42.504 1.00 73.62 430 THR A O 1
ATOM 3313 N N . VAL A 1 431 ? -7.075 1.350 -41.424 1.00 75.62 431 VAL A N 1
ATOM 3314 C CA . VAL A 1 431 ? -7.238 2.389 -42.450 1.00 75.62 431 VAL A CA 1
ATOM 3315 C C . VAL A 1 431 ? -5.960 3.212 -42.616 1.00 75.62 431 VAL A C 1
ATOM 3317 O O . VAL A 1 431 ? -5.508 3.362 -43.748 1.00 75.62 431 VAL A O 1
ATOM 3320 N N . ASP A 1 432 ? -5.323 3.652 -41.530 1.00 63.66 432 ASP A N 1
ATOM 3321 C CA . ASP A 1 432 ? -4.039 4.367 -41.577 1.00 63.66 432 ASP A CA 1
ATOM 3322 C C . ASP A 1 432 ? -2.933 3.508 -42.206 1.00 63.66 432 ASP A C 1
ATOM 3324 O O . ASP A 1 432 ? -2.189 3.980 -43.069 1.00 63.66 432 ASP A O 1
ATOM 3328 N N . SER A 1 433 ? -2.862 2.217 -41.855 1.00 59.62 433 SER A N 1
ATOM 3329 C CA . SER A 1 433 ? -1.910 1.291 -42.486 1.00 59.62 433 SER A CA 1
ATOM 3330 C C . SER A 1 433 ? -2.171 1.105 -43.986 1.00 59.62 433 SER A C 1
ATOM 3332 O O . SER A 1 433 ? -1.231 1.021 -44.776 1.00 59.62 433 SER A O 1
ATOM 3334 N N . ASN A 1 434 ? -3.442 1.127 -44.400 1.00 55.94 434 ASN A N 1
ATOM 3335 C CA . ASN A 1 434 ? -3.824 1.048 -45.804 1.00 55.94 434 ASN A CA 1
ATOM 3336 C C . ASN A 1 434 ? -3.508 2.353 -46.548 1.00 55.94 434 ASN A C 1
ATOM 3338 O O . ASN A 1 434 ? -3.021 2.284 -47.670 1.00 55.94 434 ASN A O 1
ATOM 3342 N N . PHE A 1 435 ? -3.693 3.535 -45.952 1.00 54.38 435 PHE A N 1
ATOM 3343 C CA . PHE A 1 435 ? -3.275 4.804 -46.570 1.00 54.38 435 PHE A CA 1
ATOM 3344 C C . PHE A 1 435 ? -1.750 4.903 -46.745 1.00 54.38 435 PHE A C 1
ATOM 3346 O O . PHE A 1 435 ? -1.298 5.408 -47.772 1.00 54.38 435 PHE A O 1
ATOM 3353 N N . GLY A 1 436 ? -0.952 4.338 -45.830 1.00 47.69 436 GLY A N 1
ATOM 3354 C CA . GLY A 1 436 ? 0.496 4.168 -46.024 1.00 47.69 436 GLY A CA 1
ATOM 3355 C C . GLY A 1 436 ? 0.849 3.222 -47.184 1.00 47.69 436 GLY A C 1
ATOM 3356 O O . GLY A 1 436 ? 1.799 3.470 -47.928 1.00 47.69 436 GLY A O 1
ATOM 3357 N N . MET A 1 437 ? 0.032 2.188 -47.413 1.00 41.22 437 MET A N 1
ATOM 3358 C CA . MET A 1 437 ? 0.141 1.306 -48.582 1.00 41.22 437 MET A CA 1
ATOM 3359 C C . MET A 1 437 ? -0.155 2.064 -49.890 1.00 41.22 437 MET A C 1
ATOM 3361 O O . MET A 1 437 ? 0.550 1.873 -50.881 1.00 41.22 437 MET A O 1
ATOM 3365 N N . TRP A 1 438 ? -1.115 2.998 -49.884 1.00 41.31 438 TRP A N 1
ATOM 3366 C CA . TRP A 1 438 ? -1.419 3.856 -51.040 1.00 41.31 438 TRP A CA 1
ATOM 3367 C C . TRP A 1 438 ? -0.364 4.945 -51.315 1.00 41.31 438 TRP A C 1
ATOM 3369 O O . TRP A 1 438 ? -0.268 5.402 -52.449 1.00 41.31 438 TRP A O 1
ATOM 3379 N N . SER A 1 439 ? 0.483 5.313 -50.346 1.00 45.75 439 SER A N 1
ATOM 3380 C CA . SER A 1 439 ? 1.670 6.162 -50.593 1.00 45.75 439 SER A CA 1
ATOM 3381 C C . SER A 1 439 ? 2.886 5.410 -51.152 1.00 45.75 439 SER A C 1
ATOM 3383 O O . SER A 1 439 ? 3.902 6.028 -51.449 1.00 45.75 439 SER A O 1
ATOM 3385 N N . SER A 1 440 ? 2.797 4.081 -51.290 1.00 42.22 440 SER A N 1
ATOM 3386 C CA . SER A 1 440 ? 3.860 3.230 -51.848 1.00 42.22 440 SER A CA 1
ATOM 3387 C C . SER A 1 440 ? 3.600 2.768 -53.288 1.00 42.22 440 SER A C 1
ATOM 3389 O O . SER A 1 440 ? 4.337 1.931 -53.812 1.00 42.22 440 SER A O 1
ATOM 3391 N N . PHE A 1 441 ? 2.585 3.326 -53.958 1.00 36.19 441 PHE A N 1
ATOM 3392 C CA . PHE A 1 441 ? 2.486 3.200 -55.410 1.00 36.19 441 PHE A CA 1
ATOM 3393 C C . PHE A 1 441 ? 3.628 4.005 -56.049 1.00 36.19 441 PHE A C 1
ATOM 3395 O O . PHE A 1 441 ? 3.793 5.173 -55.704 1.00 36.19 441 PHE A O 1
ATOM 3402 N N . PRO A 1 442 ? 4.436 3.416 -56.950 1.00 40.41 442 PRO A N 1
ATOM 3403 C CA . PRO A 1 442 ? 5.434 4.180 -57.683 1.00 40.41 442 PRO A CA 1
ATOM 3404 C C . PRO A 1 442 ? 4.726 5.256 -58.508 1.00 40.41 442 PRO A C 1
ATOM 3406 O O . PRO A 1 442 ? 3.738 4.941 -59.179 1.00 40.41 442 PRO A O 1
ATOM 3409 N N . ASP A 1 443 ? 5.256 6.479 -58.496 1.00 45.03 443 ASP A N 1
ATOM 3410 C CA . ASP A 1 443 ? 4.919 7.567 -59.423 1.00 45.03 443 ASP A CA 1
ATOM 3411 C C . ASP A 1 443 ? 5.305 7.184 -60.866 1.00 45.03 443 ASP A C 1
ATOM 3413 O O . ASP A 1 443 ? 6.215 7.743 -61.471 1.00 45.03 443 ASP A O 1
ATOM 3417 N N . ASN A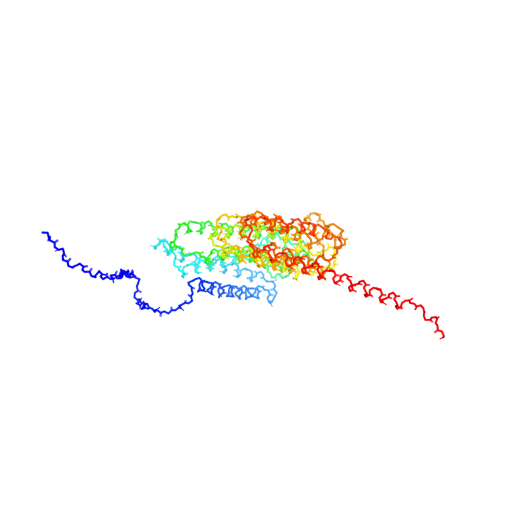 1 444 ? 4.633 6.180 -61.425 1.00 41.72 444 ASN A N 1
ATOM 3418 C CA . ASN A 1 444 ? 4.815 5.723 -62.796 1.00 41.72 444 ASN A CA 1
ATOM 3419 C C . ASN A 1 444 ? 3.544 5.995 -63.600 1.00 41.72 444 ASN A C 1
ATOM 3421 O O . ASN A 1 444 ? 2.996 5.077 -64.206 1.00 41.72 444 ASN A O 1
ATOM 3425 N N . PHE A 1 445 ? 3.077 7.242 -63.606 1.00 39.94 445 PHE A N 1
ATOM 3426 C CA . PHE A 1 445 ? 2.220 7.748 -64.673 1.00 39.94 445 PHE A CA 1
ATOM 3427 C C . PHE A 1 445 ? 2.599 9.201 -64.992 1.00 39.94 445 PHE A C 1
ATOM 3429 O O . PHE A 1 445 ? 2.232 10.114 -64.259 1.00 39.94 445 PHE A O 1
ATOM 3436 N N . GLU A 1 446 ? 3.299 9.310 -66.131 1.00 34.41 446 GLU A N 1
ATOM 3437 C CA . GLU A 1 446 ? 3.723 10.483 -66.929 1.00 34.41 446 GLU A CA 1
ATOM 3438 C C . GLU A 1 446 ? 5.008 11.231 -66.544 1.00 34.41 446 GLU A C 1
ATOM 3440 O O . GLU A 1 446 ? 5.026 12.017 -65.574 1.00 34.41 446 GLU A O 1
#

Nearest PDB structures (foldseek):
  9dze-assembly1_B  TM=3.263E-01  e=1.703E-01  synthetic construct
  6e9t-assembly1_B  TM=4.565E-01  e=1.150E+00  synthetic construct
  9dze-assembly1_S  TM=3.504E-01  e=3.617E+00  synthetic construct
  7nm9-assembly1_A-2  TM=2.868E-01  e=3.467E+00  Homo sapiens

Mean predicted aligned error: 10.99 Å

Sequence (446 aa):
MSNPPPRRIAEKLSAQSTPVTESGVVISGSSGKGPSYGLQRLGQLWLWGIALLAIWGGLFTIAFAQGDSNNRFALLGIGGMISALIFFAVVDLQRRRHGVITDLHDYMLAMSFFFASIGLFWGIRYAVALSASADISYFVSPDRPFTGMESTGWYPNANTIYAQAAAAALLAAMQWLYLKPMEADSRNMNTVSWFVACVTPFALLLVGLGPWVNWSEGYVSYEIGIAMVSLSAISMLLAVESNNGLVFAITANIASFLTLIYEIVHDAPSGAAAGGALSLMVFIVIVQGLLAASPRLDRKMVEKASIGLIIAAVMAMFYAVTTDMTLHLGPFKFGPENSFLTLPSMIWITILVAYFAAVLDNRIPWMPIGLAAALILLPDSSNIIPWSICLVMIPYLLWNEKTRDWVANWTFALFAASFFIVGWMTWFRTVDSNFGMWSSFPDNFE

Solvent-accessible surface area (backbone atoms only — not comparable to full-atom values): 23741 Å² total; per-residue (Å²): 139,81,84,82,81,90,82,75,87,76,76,86,74,73,81,73,74,80,79,80,84,65,90,89,68,87,77,74,82,70,94,60,94,62,75,53,73,67,54,51,54,49,51,52,51,49,55,47,51,52,50,51,50,51,51,49,55,52,49,49,44,69,52,48,73,83,54,51,44,46,66,51,25,40,50,43,7,55,48,17,40,52,52,11,49,53,33,38,51,53,37,53,52,44,34,73,74,68,74,50,35,48,67,70,40,17,51,36,39,18,50,12,54,50,25,38,46,44,9,46,62,29,28,50,55,27,49,47,52,53,38,40,73,68,76,42,56,82,38,45,25,82,92,37,59,82,82,50,77,86,47,57,79,52,40,52,27,68,58,37,54,52,49,51,45,52,49,42,52,50,50,42,49,53,49,46,67,62,46,55,74,44,67,77,40,85,75,40,46,46,69,57,29,46,40,42,47,27,43,45,33,52,50,50,55,62,66,37,51,61,55,51,28,60,58,47,73,28,42,69,43,70,65,55,50,52,42,52,47,50,32,42,47,52,20,44,52,48,17,56,71,60,60,32,27,64,48,29,24,52,46,53,32,52,54,49,46,47,21,53,51,52,42,71,74,40,72,44,68,83,49,98,57,33,34,40,35,45,30,47,42,44,62,44,43,38,52,48,20,62,56,64,52,42,86,67,49,47,50,76,36,45,31,56,28,44,49,53,42,43,51,41,49,46,50,49,28,48,53,36,62,78,65,58,20,19,23,38,64,82,92,47,75,32,49,53,82,38,64,75,53,30,40,45,55,45,47,53,53,36,53,52,62,30,29,41,67,18,41,75,69,63,34,34,61,49,53,61,33,40,56,25,44,47,44,49,73,49,71,53,83,37,42,51,61,68,56,55,50,47,66,55,49,50,60,50,41,67,70,37,87,83,48,56,67,66,45,33,52,49,20,50,51,28,35,51,49,19,53,52,52,33,53,48,54,54,48,50,56,50,50,54,54,48,53,56,54,66,70,65,61,76,96,80,78,135